Protein AF-A0A9D0Z422-F1 (afdb_monomer)

Nearest PDB structures (foldseek):
  7ns9-assembly1_A  TM=7.234E-01  e=4.723E-10  Sulfolobus acidocaldarius DSM 639
  5a61-assembly1_A  TM=4.811E-01  e=4.126E-13  Escherichia coli K-12
  6yp4-assembly1_A-2  TM=6.363E-01  e=2.062E-09  Hippeastrum hybrid cultivar
  2gfg-assembly3_C  TM=6.761E-01  e=5.458E-08  Halalkalibacterium halodurans
  3sy3-assembly2_D  TM=6.687E-01  e=3.933E-08  Bacillus anthracis str. 'Ames Ancestor'

Folds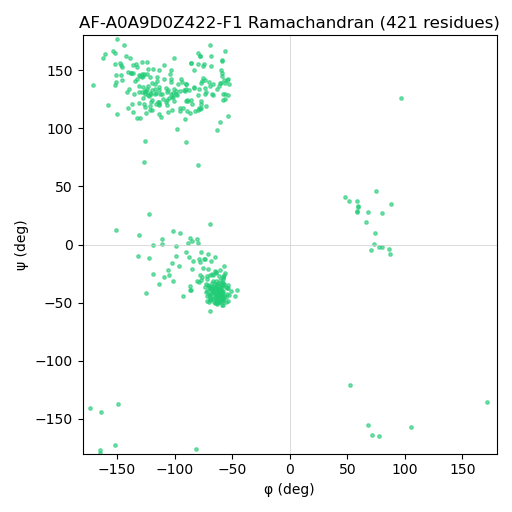eek 3Di:
DDFKDKWKWFADPVLLVVVCVVFAADKKWKKKWWKAFLLRVCVVQQKTWIWMDIPNWTKIKIWHQDPVRTIDIFIDTDDDRVRNLVVSVVVVDDPVSVVRCVLPMDGFWIWTWMWGWHWDDFDFFIKIWIWTWGWTGALNDTDTDTMIMIITPDGDVVRSVVVVVVSCVVSVTHTDPDDSVRVGNVVNQLCQCVVVVVQFQKEKEKDFQWLDQDLQPIATQKIWIWIWGQDPSHTDTPDIDIAGAADDPPDARDPVSCVQQVDHPVCCVPGHDYLLVVQVVVLVRQPDRYEYEYAQVVRVLSNNQNSCVPRNPSCSCPPHKYAHVLLLVQQVDADDRDLVVLCSSSVNPVPADDRNRGHRRSVSVVSSSSSSCSNPVCRVLRILEAEDDPVVPDPDDDDPSHDYFHGDRHHDPRRSPDDDPPD

Radius of gyration: 26.83 Å; Cα contacts (8 Å, |Δi|>4): 855; chains: 1; bounding box: 63×45×78 Å

InterPro domains:
  IPR012337 Ribonuclease H-like superfamily [SSF53098] (202-383)
  IPR013520 Ribonuclease H-like domain [PF00929] (204-368)
  IPR013520 Ribonuclease H-like domain [SM00479] (202-378)
  IPR023577 CYTH domain [PF01928] (3-184)
  IPR023577 CYTH domain [PS51707] (2-191)
  IPR023577 CYTH domain [SM01118] (2-191)
  IPR033469 CYTH-like domain superfamily [SSF55154] (1-190)
  IPR036397 Ribonuclease H superfamily [G3DSA:3.30.420.10] (195-381)

pLDDT: mean 90.91, std 9.47, range [37.09, 98.75]

Mean predicted aligned error: 10.1 Å

Organism: NCBI:txid2840806

Solvent-accessible surface area (backbone atoms only — not comparable to full-atom values): 22757 Å² total; per-residue (Å²): 133,55,73,69,50,72,51,40,24,46,41,52,78,68,48,46,56,53,46,47,71,76,48,66,50,58,78,42,58,38,39,36,43,29,45,28,30,56,62,36,58,36,57,75,71,49,35,45,40,34,45,35,37,47,88,90,43,40,33,24,36,43,36,33,71,40,97,89,74,44,38,45,57,45,76,41,79,34,93,48,72,70,58,17,52,59,54,38,50,75,73,66,45,67,69,64,57,60,63,50,49,71,66,39,71,39,76,54,26,29,35,42,34,37,33,30,43,26,79,44,80,47,94,75,18,36,37,35,43,36,40,36,47,41,31,31,26,13,56,95,43,74,45,84,35,42,35,41,35,42,34,54,78,48,63,51,68,66,45,48,56,50,51,52,48,54,51,25,70,75,64,71,46,45,79,42,90,68,50,72,65,58,52,11,45,48,44,22,50,53,37,57,58,47,72,46,58,74,75,22,68,32,39,38,36,36,32,61,38,48,51,63,86,47,37,89,77,42,49,63,42,31,50,12,35,37,34,34,36,75,54,98,55,31,72,39,81,80,46,77,46,76,44,38,26,43,69,61,92,91,63,70,73,45,69,72,48,26,71,56,40,68,59,46,76,63,52,33,73,76,62,30,40,55,54,52,56,53,39,51,53,49,53,62,72,58,44,82,55,30,37,41,33,21,78,49,29,72,59,46,52,44,36,50,43,42,49,18,62,75,47,49,62,47,67,75,62,60,93,50,50,39,36,31,49,38,41,57,45,35,44,73,38,52,70,68,80,50,70,70,42,51,33,53,69,38,68,32,70,92,79,42,54,82,64,58,37,32,54,38,43,29,56,33,47,52,53,48,51,53,26,46,42,64,71,46,85,52,67,67,64,36,52,31,40,43,56,29,44,68,94,76,43,76,80,76,83,79,57,86,83,44,47,77,42,78,39,66,59,56,50,64,84,46,71,76,75,56,74,84,78,85,124

Sequence (423 aa):
MAAEYEWKFRVTPEEMETLQAAFPGEEIAMETTYYDTPPGSLSRKKLTLRLRRENGKTVCTCKSRLPDGGRGEWETPCMDIRQGVALLMGLGCPRELGELAEEGLVPVCGARFRRLATTMDYQDARLEVALDKGVLTGGGKEVPLLEAEVELKCGSRESLDSFARELADKYGLVPEEKSKFQRALALAREGCFRQLFQKYDRLVIFDTETTGLDGARDEIIEFSAVVLEQRQGQCQVIETYDQLITLSPGVTIPEKIQQLTGITPQDIRERGVPKTRVCRDIAQMIGGNTLLLAYNAGFDLIFLYYMLLRDGDAAILQGKDKLDLLTVYRDRRSYPHKLCNAIESYGLQGQVVNSHRAIDDVLATVEVMKAMEREKNDLISYVNIFGYLAKYGCDGKKIRSVRYRPQGFEPGTPVYQKEEAYV

Structure (mmCIF, N/CA/C/O backbone):
data_AF-A0A9D0Z422-F1
#
_entry.id   AF-A0A9D0Z422-F1
#
loop_
_atom_site.group_PDB
_atom_site.id
_atom_site.type_symbol
_atom_site.label_atom_id
_atom_site.label_alt_id
_atom_site.label_comp_id
_atom_site.label_asym_id
_atom_site.label_entity_id
_atom_site.label_seq_id
_atom_site.pdbx_PDB_ins_code
_atom_site.Cartn_x
_atom_site.Cartn_y
_atom_site.Cartn_z
_atom_site.occupancy
_atom_site.B_iso_or_equiv
_atom_site.auth_seq_id
_atom_site.auth_comp_id
_atom_site.auth_asym_id
_atom_site.auth_atom_id
_atom_site.pdbx_PDB_model_num
ATOM 1 N N . MET A 1 1 ? -13.726 22.144 24.930 1.00 48.22 1 MET A N 1
ATOM 2 C CA . MET A 1 1 ? -12.598 21.197 24.833 1.00 48.22 1 MET A CA 1
ATOM 3 C C . MET A 1 1 ? -12.602 20.392 26.115 1.00 48.22 1 MET A C 1
ATOM 5 O O . MET A 1 1 ? -12.421 20.987 27.167 1.00 48.22 1 MET A O 1
ATOM 9 N N . ALA A 1 2 ? -12.924 19.105 26.042 1.00 55.34 2 ALA A N 1
ATOM 10 C CA . ALA A 1 2 ? -12.819 18.209 27.187 1.00 55.34 2 ALA A CA 1
ATOM 11 C C . ALA A 1 2 ? -11.543 17.386 26.996 1.00 55.34 2 ALA A C 1
ATOM 13 O O . ALA A 1 2 ? -11.336 16.834 25.917 1.00 55.34 2 ALA A O 1
ATOM 14 N N . ALA A 1 3 ? -10.663 17.374 27.994 1.00 59.97 3 ALA A N 1
ATOM 15 C CA . ALA A 1 3 ? -9.593 16.390 28.048 1.00 59.97 3 ALA A CA 1
ATOM 16 C C . ALA A 1 3 ? -10.214 15.083 28.554 1.00 59.97 3 ALA A C 1
ATOM 18 O O . ALA A 1 3 ? -10.751 15.052 29.659 1.00 59.97 3 ALA A O 1
ATOM 19 N N . GLU A 1 4 ? -10.187 14.040 27.728 1.00 71.88 4 GLU A N 1
ATOM 20 C CA . GLU A 1 4 ? -10.704 12.711 28.068 1.00 71.88 4 GLU A CA 1
ATOM 21 C C . GLU A 1 4 ? -9.608 11.917 28.801 1.00 71.88 4 GLU A C 1
ATOM 23 O O . GLU A 1 4 ? -8.494 11.763 28.287 1.00 71.88 4 GLU A O 1
ATOM 28 N N . TYR A 1 5 ? -9.914 11.422 30.002 1.00 84.94 5 TYR A N 1
ATOM 29 C CA . TYR A 1 5 ? -9.037 10.541 30.775 1.00 84.94 5 TYR A CA 1
ATOM 30 C C . TYR A 1 5 ? -9.744 9.209 31.007 1.00 84.94 5 TYR A C 1
ATOM 32 O O . TYR A 1 5 ? -10.844 9.175 31.558 1.00 84.94 5 TYR A O 1
ATOM 40 N N . GLU A 1 6 ? -9.101 8.118 30.594 1.00 90.62 6 GLU A N 1
ATOM 41 C CA . GLU A 1 6 ? -9.695 6.783 30.612 1.00 90.62 6 GLU A CA 1
ATOM 42 C C . GLU A 1 6 ? -8.658 5.682 30.887 1.00 90.62 6 GLU A C 1
ATOM 44 O O . GLU A 1 6 ? -7.516 5.754 30.422 1.00 90.62 6 GLU A O 1
ATOM 49 N N . TRP A 1 7 ? -9.087 4.633 31.592 1.00 94.19 7 TRP A N 1
ATOM 50 C CA . TRP A 1 7 ? -8.403 3.340 31.690 1.00 94.19 7 TRP A CA 1
ATOM 51 C C . TRP A 1 7 ? -9.119 2.304 30.833 1.00 94.19 7 TRP A C 1
ATOM 53 O O . TRP A 1 7 ? -10.341 2.339 30.716 1.00 94.19 7 TRP A O 1
ATOM 63 N N . LYS A 1 8 ? -8.366 1.367 30.252 1.00 95.94 8 LYS A N 1
ATOM 64 C CA . LYS A 1 8 ? -8.915 0.251 29.471 1.00 95.94 8 LYS A CA 1
ATOM 65 C C . LYS A 1 8 ? -8.316 -1.054 29.929 1.00 95.94 8 LYS A C 1
ATOM 67 O O . LYS A 1 8 ? -7.121 -1.115 30.221 1.00 95.94 8 LYS A O 1
ATOM 72 N N . PHE A 1 9 ? -9.125 -2.098 29.898 1.00 97.12 9 PHE A N 1
ATOM 73 C CA . PHE A 1 9 ? -8.725 -3.434 30.289 1.00 97.12 9 PHE A CA 1
ATOM 74 C C . PHE A 1 9 ? -9.209 -4.465 29.279 1.00 97.12 9 PHE A C 1
ATOM 76 O O . PHE A 1 9 ? -10.342 -4.387 28.804 1.00 97.12 9 PHE A O 1
ATOM 83 N N . ARG A 1 10 ? -8.375 -5.466 28.986 1.00 94.75 10 ARG A N 1
ATOM 84 C CA . ARG A 1 10 ? -8.860 -6.691 28.341 1.00 94.75 10 ARG A CA 1
ATOM 85 C C . ARG A 1 10 ? -9.626 -7.510 29.357 1.00 94.75 10 ARG A C 1
ATOM 87 O O . ARG A 1 10 ? -9.204 -7.609 30.505 1.00 94.75 10 ARG A O 1
ATOM 94 N N . VAL A 1 11 ? -10.707 -8.111 28.885 1.00 95.19 11 VAL A N 1
ATOM 95 C CA . VAL A 1 11 ? -11.624 -8.873 29.723 1.00 95.19 11 VAL A CA 1
ATOM 96 C C . VAL A 1 11 ? -11.826 -10.252 29.106 1.00 95.19 11 VAL A C 1
ATOM 98 O O . VAL A 1 11 ? -12.007 -10.381 27.891 1.00 95.19 11 VAL A O 1
ATOM 101 N N . THR A 1 12 ? -11.784 -11.300 29.918 1.00 94.56 12 THR A N 1
ATOM 102 C CA . THR A 1 12 ? -12.168 -12.651 29.491 1.00 94.56 12 THR A CA 1
ATOM 103 C C . THR A 1 12 ? -13.697 -12.799 29.450 1.00 94.56 12 THR A C 1
ATOM 105 O O . THR A 1 12 ? -14.420 -11.997 30.038 1.00 94.56 12 THR A O 1
ATOM 108 N N . PRO A 1 13 ? -14.258 -13.806 28.754 1.00 94.19 13 PRO A N 1
ATOM 109 C CA . PRO A 1 13 ? -15.706 -14.022 28.769 1.00 94.19 13 PRO A CA 1
ATOM 110 C C . PRO A 1 13 ? -16.304 -14.172 30.181 1.00 94.19 13 PRO A C 1
ATOM 112 O O . PRO A 1 13 ? -17.382 -13.644 30.429 1.00 94.19 13 PRO A O 1
ATOM 115 N N . GLU A 1 14 ? -15.592 -14.834 31.098 1.00 93.25 14 GLU A N 1
ATOM 116 C CA . GLU A 1 14 ? -16.021 -15.058 32.488 1.00 93.25 14 GLU A CA 1
ATOM 117 C C . GLU A 1 14 ? -15.977 -13.767 33.326 1.00 93.25 14 GLU A C 1
ATOM 119 O O . GLU A 1 14 ? -16.933 -13.428 34.030 1.00 93.25 14 GLU A O 1
ATOM 124 N N . GLU A 1 15 ? -14.901 -12.986 33.193 1.00 95.06 15 GLU A N 1
ATOM 125 C CA . GLU A 1 15 ? -14.796 -11.662 33.820 1.00 95.06 15 GLU A CA 1
ATOM 126 C C . GLU A 1 15 ? -15.894 -10.721 33.315 1.00 95.06 15 GLU A C 1
ATOM 128 O O . GLU A 1 15 ? -16.471 -9.972 34.100 1.00 95.06 15 GLU A O 1
ATOM 133 N N . MET A 1 16 ? -16.225 -10.777 32.019 1.00 95.50 16 MET A N 1
ATOM 134 C CA . MET A 1 16 ? -17.262 -9.938 31.417 1.00 95.50 16 MET A CA 1
ATOM 135 C C . MET A 1 16 ? -18.634 -10.221 32.032 1.00 95.50 16 MET A C 1
ATOM 137 O O . MET A 1 16 ? -19.342 -9.280 32.374 1.00 95.50 16 MET A O 1
ATOM 141 N N . GLU A 1 17 ? -19.005 -11.489 32.220 1.00 94.06 17 GLU A N 1
ATOM 142 C CA . GLU A 1 17 ? -20.271 -11.846 32.878 1.00 94.06 17 GLU A CA 1
ATOM 143 C C . GLU A 1 17 ? -20.325 -11.319 34.318 1.00 94.06 17 GLU A C 1
ATOM 145 O O . GLU A 1 17 ? -21.325 -10.730 34.738 1.00 94.06 17 GLU A O 1
ATOM 150 N N . THR A 1 18 ? -19.218 -11.450 35.051 1.00 95.19 18 THR A N 1
ATOM 151 C CA . THR A 1 18 ? -19.102 -10.949 36.427 1.00 95.19 18 THR A CA 1
ATOM 152 C C . THR A 1 18 ? -19.211 -9.422 36.484 1.00 95.19 18 THR A C 1
ATOM 154 O O . THR A 1 18 ? -19.937 -8.874 37.317 1.00 95.19 18 THR A O 1
ATOM 157 N N . LEU A 1 19 ? -18.527 -8.718 35.579 1.00 96.00 19 LEU A N 1
ATOM 158 C CA . LEU A 1 19 ? -18.568 -7.260 35.483 1.00 96.00 19 LEU A CA 1
ATOM 159 C C . LEU A 1 19 ? -19.958 -6.756 35.085 1.00 96.00 19 LEU A C 1
ATOM 161 O O . LEU A 1 19 ? -20.429 -5.783 35.666 1.00 96.00 19 LEU A O 1
ATOM 165 N N . GLN A 1 20 ? -20.643 -7.429 34.158 1.00 95.38 20 GLN A N 1
ATOM 166 C CA . GLN A 1 20 ? -22.007 -7.070 33.753 1.00 95.38 20 GLN A CA 1
ATOM 167 C C . GLN A 1 20 ? -23.006 -7.186 34.910 1.00 95.38 20 GLN A C 1
ATOM 169 O O . GLN A 1 20 ? -23.909 -6.360 35.021 1.00 95.38 20 GLN A O 1
ATOM 174 N N . ALA A 1 21 ? -22.832 -8.173 35.794 1.00 94.19 21 ALA A N 1
ATOM 175 C CA . ALA A 1 21 ? -23.645 -8.294 37.001 1.00 94.19 21 ALA A CA 1
ATOM 176 C C . ALA A 1 21 ? -23.339 -7.191 38.032 1.00 94.19 21 ALA A C 1
ATOM 178 O O . ALA A 1 21 ? -24.246 -6.717 38.715 1.00 94.19 21 ALA A O 1
ATOM 179 N N . ALA A 1 22 ? -22.072 -6.779 38.149 1.00 94.88 22 ALA A N 1
ATOM 180 C CA . ALA A 1 22 ? -21.639 -5.747 39.091 1.00 94.88 22 ALA A CA 1
ATOM 181 C C . ALA A 1 22 ? -21.971 -4.315 38.634 1.00 94.88 22 ALA A C 1
ATOM 183 O O . ALA A 1 22 ? -22.204 -3.447 39.474 1.00 94.88 22 ALA A O 1
ATOM 184 N N . PHE A 1 23 ? -21.996 -4.076 37.322 1.00 95.12 23 PHE A N 1
ATOM 185 C CA . PHE A 1 23 ? -22.223 -2.769 36.705 1.00 95.12 23 PHE A CA 1
ATOM 186 C C . PHE A 1 23 ? -23.363 -2.851 35.677 1.00 95.12 23 PHE A C 1
ATOM 188 O O . PHE A 1 23 ? -23.116 -2.801 34.467 1.00 95.12 23 PHE A O 1
ATOM 195 N N . PRO A 1 24 ? -24.617 -3.018 36.139 1.00 92.44 24 PRO A N 1
ATOM 196 C CA . PRO A 1 24 ? -25.772 -3.016 35.256 1.00 92.44 24 PRO A CA 1
ATOM 197 C C . PRO A 1 24 ? -26.002 -1.607 34.705 1.00 92.44 24 PRO A C 1
ATOM 199 O O . PRO A 1 24 ? -25.982 -0.626 35.447 1.00 92.44 24 PRO A O 1
ATOM 202 N N . GLY A 1 25 ? -26.284 -1.515 33.410 1.00 89.06 25 GLY A N 1
ATOM 203 C CA . GLY A 1 25 ? -26.397 -0.236 32.722 1.00 89.06 25 GLY A CA 1
ATOM 204 C C . GLY A 1 25 ? -27.335 -0.274 31.526 1.00 89.06 25 GLY A C 1
ATOM 205 O O . GLY A 1 25 ? -28.019 -1.267 31.272 1.00 89.06 25 GLY A O 1
ATOM 206 N N . GLU A 1 26 ? -27.358 0.823 30.777 1.00 88.56 26 GLU A N 1
ATOM 207 C CA . GLU A 1 26 ? -28.059 0.873 29.496 1.00 88.56 26 GLU A CA 1
ATOM 208 C C . GLU A 1 26 ? -27.213 0.190 28.415 1.00 88.56 26 GLU A C 1
ATOM 210 O O . GLU A 1 26 ? -26.004 0.422 28.315 1.00 88.56 26 GLU A O 1
ATOM 215 N N . GLU A 1 27 ? -27.847 -0.669 27.614 1.00 92.62 27 GLU A N 1
ATOM 216 C CA . GLU A 1 27 ? -27.205 -1.346 26.489 1.00 92.62 27 GLU A CA 1
ATOM 217 C C . GLU A 1 27 ? -27.344 -0.506 25.214 1.00 92.62 27 GLU A C 1
ATOM 219 O O . GLU A 1 27 ? -28.449 -0.192 24.771 1.00 92.62 27 GLU A O 1
ATOM 224 N N . ILE A 1 28 ? -26.213 -0.177 24.593 1.00 92.94 28 ILE A N 1
ATOM 225 C CA . ILE A 1 28 ? -26.136 0.651 23.390 1.00 92.94 28 ILE A CA 1
ATOM 226 C C . ILE A 1 28 ? -25.464 -0.157 22.284 1.00 92.94 28 ILE A C 1
ATOM 228 O O . ILE A 1 28 ? -24.326 -0.613 22.421 1.00 92.94 28 ILE A O 1
ATOM 232 N N . ALA A 1 29 ? -26.152 -0.317 21.154 1.00 94.31 29 ALA A N 1
ATOM 233 C CA . ALA A 1 29 ? -25.552 -0.900 19.961 1.00 94.31 29 ALA A CA 1
ATOM 234 C C . ALA A 1 29 ? -24.659 0.138 19.269 1.00 94.31 29 ALA A C 1
ATOM 236 O O . ALA A 1 29 ? -25.128 1.216 18.896 1.00 94.31 29 ALA A O 1
ATOM 237 N N . MET A 1 30 ? -23.387 -0.209 19.079 1.00 95.00 30 MET A N 1
ATOM 238 C CA . MET A 1 30 ? -22.376 0.658 18.487 1.00 95.00 30 MET A CA 1
ATOM 239 C C . MET A 1 30 ? -21.779 0.035 17.227 1.00 95.00 30 MET A C 1
ATOM 241 O O . MET A 1 30 ? -21.301 -1.103 17.221 1.00 95.00 30 MET A O 1
ATOM 245 N N . GLU A 1 31 ? -21.749 0.820 16.157 1.00 96.12 31 GLU A N 1
ATOM 246 C CA . GLU A 1 31 ? -21.024 0.501 14.928 1.00 96.12 31 GLU A CA 1
ATOM 247 C C . GLU A 1 31 ? -20.118 1.677 14.574 1.00 96.12 31 GLU A C 1
ATOM 249 O O . GLU A 1 31 ? -20.558 2.820 14.502 1.00 96.12 31 GLU A O 1
ATOM 254 N N . THR A 1 32 ? -18.829 1.420 14.385 1.00 96.00 32 THR A N 1
ATOM 255 C CA . THR A 1 32 ? -17.829 2.452 14.111 1.00 96.00 32 THR A CA 1
ATOM 256 C C . THR A 1 32 ? -17.064 2.122 12.842 1.00 96.00 32 THR A C 1
ATOM 258 O O . THR A 1 32 ? -16.533 1.023 12.704 1.00 96.00 32 THR A O 1
ATOM 261 N N . THR A 1 33 ? -16.946 3.104 11.952 1.00 96.00 33 THR A N 1
ATOM 262 C CA . THR A 1 33 ? -16.045 3.083 10.796 1.00 96.00 33 THR A CA 1
ATOM 263 C C . THR A 1 33 ? -14.977 4.153 10.980 1.00 96.00 33 THR A C 1
ATOM 265 O O . THR A 1 33 ? -15.300 5.331 11.141 1.00 96.00 33 THR A O 1
ATOM 268 N N . TYR A 1 34 ? -13.710 3.752 10.956 1.00 96.50 34 TYR A N 1
ATOM 269 C CA . TYR A 1 34 ? -12.573 4.665 10.984 1.00 96.50 34 TYR A CA 1
ATOM 270 C C . TYR A 1 34 ? -12.171 5.042 9.564 1.00 96.50 34 TYR A C 1
ATOM 272 O O . TYR A 1 34 ? -12.123 4.184 8.679 1.00 96.50 34 TYR A O 1
ATOM 280 N N . TYR A 1 35 ? -11.858 6.319 9.374 1.00 94.06 35 TYR A N 1
ATOM 281 C CA . TYR A 1 35 ? -11.436 6.879 8.100 1.00 94.06 35 TYR A CA 1
ATOM 282 C C . TYR A 1 35 ? -9.999 7.369 8.197 1.00 94.06 35 TYR A C 1
ATOM 284 O O . TYR A 1 35 ? -9.572 7.897 9.224 1.00 94.06 35 TYR A O 1
ATOM 292 N N . ASP A 1 36 ? -9.273 7.207 7.103 1.00 90.44 36 ASP A N 1
ATOM 293 C CA . ASP A 1 36 ? -7.964 7.809 6.892 1.00 90.44 36 ASP A CA 1
ATOM 294 C C . ASP A 1 36 ? -7.838 8.184 5.415 1.00 90.44 36 ASP A C 1
ATOM 296 O O . ASP A 1 36 ? -8.689 7.829 4.596 1.00 90.44 36 ASP A O 1
ATOM 300 N N . THR A 1 37 ? -6.781 8.895 5.060 1.00 83.25 37 THR A N 1
ATOM 301 C CA . THR A 1 37 ? -6.415 9.043 3.655 1.00 83.25 37 THR A CA 1
ATOM 302 C C . THR A 1 37 ? -5.802 7.723 3.158 1.00 83.25 37 THR A C 1
ATOM 304 O O . THR A 1 37 ? -5.251 6.965 3.965 1.00 83.25 37 THR A O 1
ATOM 307 N N . PRO A 1 38 ? -5.841 7.403 1.850 1.00 73.25 38 PRO A N 1
ATOM 308 C CA . PRO A 1 38 ? -5.170 6.221 1.298 1.00 73.25 38 PRO A CA 1
ATOM 309 C C . PRO A 1 38 ? -3.716 5.991 1.771 1.00 73.25 38 PRO A C 1
ATOM 311 O O . PRO A 1 38 ? -3.353 4.840 2.057 1.00 73.25 38 PRO A O 1
ATOM 314 N N . PRO A 1 39 ? -2.867 7.029 1.933 1.00 66.44 39 PRO A N 1
ATOM 315 C CA . PRO A 1 39 ? -1.531 6.826 2.475 1.00 66.44 39 PRO A CA 1
ATOM 316 C C . PRO A 1 39 ? -1.510 6.656 3.994 1.00 66.44 39 PRO A C 1
ATOM 318 O O . PRO A 1 39 ? -0.485 6.221 4.513 1.00 66.44 39 PRO A O 1
ATOM 321 N N . GLY A 1 40 ? -2.573 6.993 4.726 1.00 79.00 40 GLY A N 1
ATOM 322 C CA . GLY A 1 40 ? -2.627 6.961 6.189 1.00 79.00 40 GLY A CA 1
ATOM 323 C C . GLY A 1 40 ? -2.155 8.258 6.859 1.00 79.00 40 GLY A C 1
ATOM 324 O O . GLY A 1 40 ? -1.473 8.205 7.891 1.00 79.00 40 GLY A O 1
ATOM 325 N N . SER A 1 41 ? -2.415 9.416 6.241 1.00 83.94 41 SER A N 1
ATOM 326 C CA . SER A 1 41 ? -1.913 10.720 6.700 1.00 83.94 41 SER A CA 1
ATOM 327 C C . SER A 1 41 ? -2.477 11.124 8.062 1.00 83.94 41 SER A C 1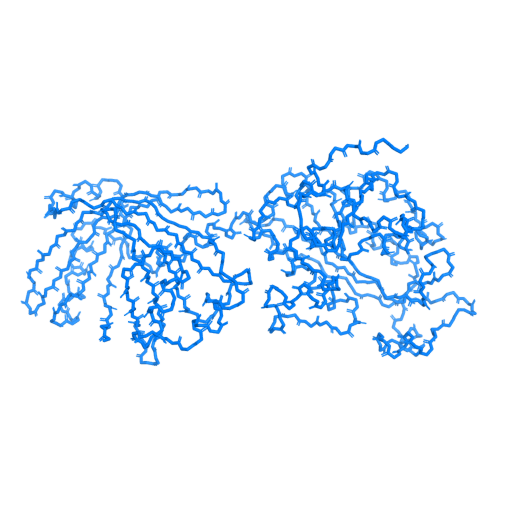
ATOM 329 O O . SER A 1 41 ? -1.713 11.638 8.886 1.00 83.94 41 SER A O 1
ATOM 331 N N . LEU A 1 42 ? -3.753 10.834 8.351 1.00 89.88 42 LEU A N 1
ATOM 332 C CA . LEU A 1 42 ? -4.353 11.132 9.655 1.00 89.88 42 LEU A CA 1
ATOM 333 C C . LEU A 1 42 ? -3.637 10.340 10.752 1.00 89.88 42 LEU A C 1
ATOM 335 O O . LEU A 1 42 ? -3.140 10.928 11.716 1.00 89.88 42 LEU A O 1
ATOM 339 N N . SER A 1 43 ? -3.469 9.027 10.561 1.00 87.31 43 SER A N 1
ATOM 340 C CA . SER A 1 43 ? -2.760 8.165 11.515 1.00 87.31 43 SER A CA 1
ATOM 341 C C . SER A 1 43 ? -1.331 8.639 11.795 1.00 87.31 43 SER A C 1
ATOM 343 O O . SER A 1 43 ? -0.911 8.667 12.954 1.00 87.31 43 SER A O 1
ATOM 345 N N . ARG A 1 44 ? -0.572 9.038 10.761 1.00 82.75 44 ARG A N 1
ATOM 346 C CA . ARG A 1 44 ? 0.799 9.570 10.923 1.00 82.75 44 ARG A CA 1
ATOM 347 C C . ARG A 1 44 ? 0.829 10.854 11.747 1.00 82.75 44 ARG A C 1
ATOM 349 O O . ARG A 1 44 ? 1.729 11.038 12.565 1.00 82.75 44 ARG A O 1
ATOM 356 N N . LYS A 1 45 ? -0.171 11.716 11.562 1.00 86.88 45 LYS A N 1
ATOM 357 C CA . LYS A 1 45 ? -0.363 12.948 12.338 1.00 86.88 45 LYS A CA 1
ATOM 358 C C . LYS A 1 45 ? -1.020 12.705 13.700 1.00 86.88 45 LYS A C 1
ATOM 360 O O . LYS A 1 45 ? -1.268 13.659 14.428 1.00 86.88 45 LYS A O 1
ATOM 365 N N . LYS A 1 46 ? -1.252 11.442 14.081 1.00 88.38 46 LYS A N 1
ATOM 366 C CA . LYS A 1 46 ? -1.933 11.039 15.324 1.00 88.38 46 LYS A CA 1
ATOM 367 C C . LYS A 1 46 ? -3.356 11.608 15.436 1.00 88.38 46 LYS A C 1
ATOM 369 O O . LYS A 1 46 ? -3.863 11.776 16.544 1.00 88.38 46 LYS A O 1
ATOM 374 N N . LEU A 1 47 ? -3.992 11.856 14.292 1.00 91.50 47 LEU A N 1
ATOM 375 C CA . LEU A 1 47 ? -5.412 12.157 14.172 1.00 91.50 47 LEU A CA 1
ATOM 376 C C . LEU A 1 47 ? -6.177 10.844 13.991 1.00 91.50 47 LEU A C 1
ATOM 378 O O . LEU A 1 47 ? -5.790 9.977 13.213 1.00 91.50 47 LEU A O 1
ATOM 382 N N . THR A 1 48 ? -7.267 10.681 14.728 1.00 94.44 48 THR A N 1
ATOM 383 C CA . THR A 1 48 ? -8.215 9.577 14.552 1.00 94.44 48 THR A CA 1
ATOM 384 C C . THR A 1 48 ? -9.546 10.166 14.130 1.00 94.44 48 THR A C 1
ATOM 386 O O . THR A 1 48 ? -10.107 10.960 14.879 1.00 94.44 48 THR A O 1
ATOM 389 N N . LEU A 1 49 ? -10.059 9.767 12.969 1.00 96.44 49 LEU A N 1
ATOM 390 C CA . LEU A 1 49 ? -11.359 10.194 12.462 1.00 96.44 49 LEU A CA 1
ATOM 391 C C . LEU A 1 49 ? -12.283 8.980 12.352 1.00 96.44 49 LEU A C 1
ATOM 393 O O . LEU A 1 49 ? -11.897 7.948 11.798 1.00 96.44 49 LEU A O 1
ATOM 397 N N . ARG A 1 50 ? -13.500 9.082 12.888 1.00 96.88 50 ARG A N 1
ATOM 398 C CA . ARG A 1 50 ? -14.498 8.009 12.802 1.00 96.88 50 ARG A CA 1
ATOM 399 C C . ARG A 1 50 ? -15.900 8.542 12.554 1.00 96.88 50 ARG A C 1
ATOM 401 O O . ARG A 1 50 ? -16.262 9.595 13.071 1.00 96.88 50 ARG A O 1
ATOM 408 N N . LEU A 1 51 ? -16.699 7.746 11.851 1.00 96.81 51 LEU A N 1
ATOM 409 C CA . LEU A 1 51 ? -18.153 7.784 11.961 1.00 96.81 51 LEU A CA 1
ATOM 410 C C . LEU A 1 51 ? -18.602 6.673 12.895 1.00 96.81 51 LEU A C 1
ATOM 412 O O . LEU A 1 51 ? -18.240 5.511 12.709 1.00 96.81 51 LEU A O 1
ATOM 416 N N . ARG A 1 52 ? -19.415 7.035 13.876 1.00 96.12 52 ARG A N 1
ATOM 417 C CA . ARG A 1 52 ? -19.997 6.131 14.857 1.00 96.12 52 ARG A CA 1
ATOM 418 C C . ARG A 1 52 ? -21.515 6.193 14.748 1.00 96.12 52 ARG A C 1
ATOM 420 O O . ARG A 1 52 ? -22.081 7.278 14.668 1.00 96.12 52 ARG A O 1
ATOM 427 N N . ARG A 1 53 ? -22.167 5.038 14.718 1.00 94.31 53 ARG A N 1
ATOM 428 C CA . ARG A 1 53 ? -23.619 4.895 14.779 1.00 94.31 53 ARG A CA 1
ATOM 429 C C . ARG A 1 53 ? -24.010 4.363 16.143 1.00 94.31 53 ARG A C 1
ATOM 431 O O . ARG A 1 53 ? -23.532 3.303 16.541 1.00 94.31 53 ARG A O 1
ATOM 438 N N . GLU A 1 54 ? -24.889 5.094 16.813 1.00 89.06 54 GLU A N 1
ATOM 439 C CA . GLU A 1 54 ? -25.419 4.763 18.136 1.00 89.06 54 GLU A CA 1
ATOM 440 C C . GLU A 1 54 ? -26.921 5.026 18.122 1.00 89.06 54 GLU A C 1
ATOM 442 O O . GLU A 1 54 ? -27.353 6.139 17.815 1.00 89.06 54 GLU A O 1
ATOM 447 N N . ASN A 1 55 ? -27.733 4.002 18.398 1.00 80.88 55 ASN A N 1
ATOM 448 C CA . ASN A 1 55 ? -29.197 4.121 18.469 1.00 80.88 55 ASN A CA 1
ATOM 449 C C . ASN A 1 55 ? -29.825 4.871 17.267 1.00 80.88 55 ASN A C 1
ATOM 451 O O . ASN A 1 55 ? -30.719 5.702 17.420 1.00 80.88 55 ASN A O 1
ATOM 455 N N . GLY A 1 56 ? -29.322 4.608 16.054 1.00 78.31 56 GLY A N 1
ATOM 456 C CA . GLY A 1 56 ? -29.802 5.220 14.806 1.00 78.31 56 GLY A CA 1
ATOM 457 C C . GLY A 1 56 ? -29.281 6.633 14.511 1.00 78.31 56 GLY A C 1
ATOM 458 O O . GLY A 1 56 ? -29.589 7.176 13.452 1.00 78.31 56 GLY A O 1
ATOM 459 N N . LYS A 1 57 ? -28.471 7.228 15.395 1.00 89.12 57 LYS A N 1
ATOM 460 C CA . LYS A 1 57 ? -27.793 8.511 15.161 1.00 89.12 57 LYS A CA 1
ATOM 461 C C . LYS A 1 57 ? -26.371 8.275 14.674 1.00 89.12 57 LYS A C 1
ATOM 463 O O . LYS A 1 57 ? -25.669 7.423 15.209 1.00 89.12 57 LYS A O 1
ATOM 468 N N . THR A 1 58 ? -25.940 9.059 13.691 1.00 95.19 58 THR A N 1
ATOM 469 C CA . THR A 1 58 ? -24.560 9.054 13.197 1.00 95.19 58 THR A CA 1
ATOM 470 C C . THR A 1 58 ? -23.812 10.253 13.776 1.00 95.19 58 THR A C 1
ATOM 472 O O . THR A 1 58 ? -24.264 11.395 13.675 1.00 95.19 58 THR A O 1
ATOM 475 N N . VAL A 1 59 ? -22.663 9.992 14.389 1.00 95.94 59 VAL A N 1
ATOM 476 C CA . VAL A 1 59 ? -21.789 10.978 15.027 1.00 95.94 59 VAL A CA 1
ATOM 477 C C . VAL A 1 59 ? -20.412 10.891 14.381 1.00 95.94 59 VAL A C 1
ATOM 479 O O . VAL A 1 59 ? -19.838 9.807 14.276 1.00 95.94 59 VAL A O 1
ATOM 482 N N . CYS A 1 60 ? -19.883 12.027 13.935 1.00 97.06 60 CYS A N 1
ATOM 483 C CA . CYS A 1 60 ? -18.494 12.137 13.512 1.00 97.06 60 CYS A CA 1
ATOM 484 C C . CYS A 1 60 ? -17.647 12.554 14.707 1.00 97.06 60 CYS A C 1
ATOM 486 O O . CYS A 1 60 ? -17.988 13.517 15.395 1.00 97.06 60 CYS A O 1
ATOM 488 N N . THR A 1 61 ? -16.540 11.852 14.921 1.00 95.81 61 THR A N 1
ATOM 489 C CA . THR A 1 61 ? -15.588 12.140 15.993 1.00 95.81 61 THR A CA 1
ATOM 490 C C . THR A 1 61 ? -14.202 12.319 15.395 1.00 95.81 61 THR A C 1
ATOM 492 O O . THR A 1 61 ? -13.732 11.442 14.661 1.00 95.81 61 THR A O 1
ATOM 495 N N . CYS A 1 62 ? -13.506 13.387 15.781 1.00 95.00 62 CYS A N 1
ATOM 496 C CA . CYS A 1 62 ? -12.062 13.487 15.614 1.00 95.00 62 CYS A CA 1
ATOM 497 C C . CYS A 1 62 ? -11.382 13.495 16.983 1.00 95.00 62 CYS A C 1
ATOM 499 O O . CYS A 1 62 ? -11.787 14.238 17.877 1.00 95.00 62 CYS A O 1
ATOM 501 N N . LYS A 1 63 ? -10.336 12.678 17.138 1.00 91.69 63 LYS A N 1
ATOM 502 C CA . LYS A 1 63 ? -9.442 12.707 18.299 1.00 91.69 63 LYS A CA 1
ATOM 503 C C . LYS A 1 63 ? -8.022 13.067 17.862 1.00 91.69 63 LYS A C 1
ATOM 505 O O . LYS A 1 63 ? -7.531 12.519 16.876 1.00 91.69 63 LYS A O 1
ATOM 510 N N . SER A 1 64 ? -7.347 13.925 18.623 1.00 88.44 64 SER A N 1
ATOM 511 C CA . SER A 1 64 ? -5.958 14.348 18.387 1.00 88.44 64 SER A CA 1
ATOM 512 C C . SER A 1 64 ? -5.138 14.309 19.678 1.00 88.44 64 SER A C 1
ATOM 514 O O . SER A 1 64 ? -5.698 14.429 20.768 1.00 88.44 64 SER A O 1
ATOM 516 N N . ARG A 1 65 ? -3.810 14.175 19.578 1.00 80.19 65 ARG A N 1
ATOM 517 C CA . ARG A 1 65 ? -2.915 14.462 20.712 1.00 80.19 65 ARG A CA 1
ATOM 518 C C . ARG A 1 65 ? -2.703 15.968 20.836 1.00 80.19 65 ARG A C 1
ATOM 520 O O . ARG A 1 65 ? -2.312 16.617 19.870 1.00 80.19 65 ARG A O 1
ATOM 527 N N . LEU A 1 66 ? -2.907 16.490 22.037 1.00 69.56 66 LEU A N 1
ATOM 528 C CA . LEU A 1 66 ? -2.635 17.876 22.388 1.00 69.56 66 LEU A CA 1
ATOM 529 C C . LEU A 1 66 ? -1.161 18.056 22.810 1.00 69.56 66 LEU A C 1
ATOM 531 O O . LEU A 1 66 ? -0.515 17.087 23.226 1.00 69.56 66 LEU A O 1
ATOM 535 N N . PRO A 1 67 ? -0.603 19.279 22.696 1.00 66.38 67 PRO A N 1
ATOM 536 C CA . PRO A 1 67 ? 0.796 19.563 23.037 1.00 66.38 67 PRO A CA 1
ATOM 537 C C . PRO A 1 67 ? 1.168 19.302 24.503 1.00 66.38 67 PRO A C 1
ATOM 539 O O . PRO A 1 67 ? 2.320 18.999 24.796 1.00 66.38 67 PRO A O 1
ATOM 542 N N . A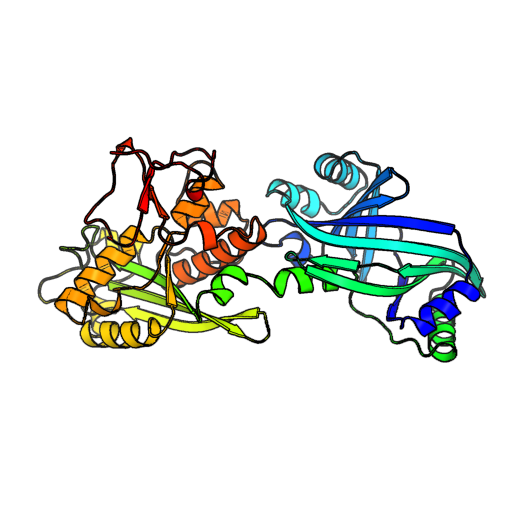SP A 1 68 ? 0.201 19.395 25.414 1.00 62.16 68 ASP A N 1
ATOM 543 C CA . ASP A 1 68 ? 0.345 19.112 26.848 1.00 62.16 68 ASP A CA 1
ATOM 544 C C . ASP A 1 68 ? 0.310 17.606 27.180 1.00 62.16 68 ASP A C 1
ATOM 546 O O . ASP A 1 68 ? 0.393 17.214 28.342 1.00 62.16 68 ASP A O 1
ATOM 550 N N . GLY A 1 69 ? 0.193 16.749 26.160 1.00 58.88 69 GLY A N 1
ATOM 551 C CA . GLY A 1 69 ? 0.056 15.303 26.308 1.00 58.88 69 GLY A CA 1
ATOM 552 C C . GLY A 1 69 ? -1.387 14.828 26.501 1.00 58.88 69 GLY A C 1
ATOM 553 O O . GLY A 1 69 ? -1.611 13.616 26.504 1.00 58.88 69 GLY A O 1
ATOM 554 N N . GLY A 1 70 ? -2.356 15.743 26.604 1.00 63.69 70 GLY A N 1
ATOM 555 C CA . GLY A 1 70 ? -3.781 15.433 26.637 1.00 63.69 70 GLY A CA 1
ATOM 556 C C . GLY A 1 70 ? -4.306 14.923 25.293 1.00 63.69 70 GLY A C 1
ATOM 557 O O . GLY A 1 70 ? -3.622 14.950 24.263 1.00 63.69 70 GLY A O 1
ATOM 558 N N . ARG A 1 71 ? -5.552 14.450 25.281 1.00 71.25 71 ARG A N 1
ATOM 559 C CA . ARG A 1 71 ? -6.259 14.067 24.056 1.00 71.25 71 ARG A CA 1
ATOM 560 C C . ARG A 1 71 ? -7.419 15.025 23.835 1.00 71.25 71 ARG A C 1
ATOM 562 O O . ARG A 1 71 ? -8.295 15.138 24.683 1.00 71.25 71 ARG A O 1
ATOM 569 N N . GLY A 1 72 ? -7.400 15.723 22.705 1.00 84.06 72 GLY A N 1
ATOM 570 C CA . GLY A 1 72 ? -8.516 16.547 22.267 1.00 84.06 72 GLY A CA 1
ATOM 571 C C . GLY A 1 72 ? -9.532 15.669 21.555 1.00 84.06 72 GLY A C 1
ATOM 572 O O . GLY A 1 72 ? -9.143 14.849 20.719 1.00 84.06 72 GLY A O 1
ATOM 573 N N . GLU A 1 73 ? -10.808 15.847 21.875 1.00 90.06 73 GLU A N 1
ATOM 574 C CA . GLU A 1 73 ? -11.926 15.180 21.217 1.00 90.06 73 GLU A CA 1
ATOM 575 C C . GLU A 1 73 ? -12.972 16.208 20.781 1.00 90.06 73 GLU A C 1
ATOM 577 O O . GLU A 1 73 ? -13.373 17.089 21.547 1.00 90.06 73 GLU A O 1
ATOM 582 N N . TRP A 1 74 ? -13.393 16.090 19.523 1.00 92.81 74 TRP A N 1
ATOM 583 C CA . TRP A 1 74 ? -14.459 16.878 18.919 1.00 92.81 74 TRP A CA 1
ATOM 584 C C . TRP A 1 74 ? -15.484 15.919 18.335 1.00 92.81 74 TRP A C 1
ATOM 586 O O . TRP A 1 74 ? -15.120 15.017 17.576 1.00 92.81 74 TRP A O 1
ATOM 596 N N . GLU A 1 75 ? -16.755 16.131 18.664 1.00 94.88 75 GLU A N 1
ATOM 597 C CA . GLU A 1 75 ? -17.860 15.292 18.210 1.00 94.88 75 GLU A CA 1
ATOM 598 C C . GLU A 1 75 ? -19.017 16.133 17.684 1.00 94.88 75 GLU A C 1
ATOM 600 O O . GLU A 1 75 ? -19.333 17.197 18.219 1.00 94.88 75 GLU A O 1
ATOM 605 N N . THR A 1 76 ? -19.659 15.652 16.622 1.00 95.38 76 THR A N 1
ATOM 606 C CA . THR A 1 76 ? -20.824 16.316 16.039 1.00 95.38 76 THR A CA 1
ATOM 607 C C . THR A 1 76 ? -21.753 15.315 15.344 1.00 95.38 76 THR A C 1
ATOM 609 O O . THR A 1 76 ? -21.273 14.413 14.646 1.00 95.38 76 THR A O 1
ATOM 612 N N . PRO A 1 77 ? -23.084 15.428 15.510 1.00 96.06 77 PRO A N 1
ATOM 613 C CA . PRO A 1 77 ? -24.034 14.683 14.692 1.00 96.06 77 PRO A CA 1
ATOM 614 C C . PRO A 1 77 ? -23.874 15.037 13.209 1.00 96.06 77 PRO A C 1
ATOM 616 O O . PRO A 1 77 ? -23.712 16.203 12.855 1.00 96.06 77 PRO A O 1
ATOM 619 N N . CYS A 1 78 ? -23.945 14.044 12.328 1.00 95.31 78 CYS A N 1
ATOM 620 C CA . CYS A 1 78 ? -23.809 14.255 10.885 1.00 95.31 78 CYS A CA 1
ATOM 621 C C . CYS A 1 78 ? -24.536 13.169 10.084 1.00 95.31 78 CYS A C 1
ATOM 623 O O . CYS A 1 78 ? -24.922 12.136 10.625 1.00 95.31 78 CYS A O 1
ATOM 625 N N . MET A 1 79 ? -24.722 13.398 8.786 1.00 91.88 79 MET A N 1
ATOM 626 C CA . MET A 1 79 ? -25.266 12.406 7.853 1.00 91.88 79 MET A CA 1
ATOM 627 C C . MET A 1 79 ? -24.170 11.497 7.288 1.00 91.88 79 MET A C 1
ATOM 629 O O . MET A 1 79 ? -24.375 10.293 7.135 1.00 91.88 79 MET A O 1
ATOM 633 N N . ASP A 1 80 ? -23.003 12.071 7.000 1.00 92.19 80 ASP A N 1
ATOM 634 C CA . ASP A 1 80 ? -21.861 11.394 6.398 1.00 92.19 80 ASP A CA 1
ATOM 635 C C . ASP A 1 80 ? -20.530 12.021 6.843 1.00 92.19 80 ASP A C 1
ATOM 637 O O . ASP A 1 80 ? -20.491 13.022 7.565 1.00 92.19 80 ASP A O 1
ATOM 641 N N . ILE A 1 81 ? -19.419 11.423 6.401 1.00 93.50 81 ILE A N 1
ATOM 642 C CA . ILE A 1 81 ? -18.077 11.824 6.828 1.00 93.50 81 ILE A CA 1
ATOM 643 C C . ILE A 1 81 ? -17.694 13.213 6.312 1.00 93.50 81 ILE A C 1
ATOM 645 O O . ILE A 1 81 ? -17.011 13.955 7.012 1.00 93.50 81 ILE A O 1
ATOM 649 N N . ARG A 1 82 ? -18.167 13.600 5.122 1.00 91.88 82 ARG A N 1
ATOM 650 C CA . ARG A 1 82 ? -17.851 14.894 4.508 1.00 91.88 82 ARG A CA 1
ATOM 651 C C . ARG A 1 82 ? -18.518 16.017 5.293 1.00 91.88 82 ARG A C 1
ATOM 653 O O . ARG A 1 82 ? -17.854 16.988 5.654 1.00 91.88 82 ARG A O 1
ATOM 660 N N . GLN A 1 83 ? -19.805 15.864 5.605 1.00 94.69 83 GLN A N 1
ATOM 661 C CA . GLN A 1 83 ? -20.515 16.803 6.467 1.00 94.69 83 GLN A CA 1
ATOM 662 C C . GLN A 1 83 ? -19.900 16.828 7.871 1.00 94.69 83 GLN A C 1
ATOM 664 O O . GLN A 1 83 ? -19.691 17.903 8.431 1.00 94.69 83 GLN A O 1
ATOM 669 N N . GLY A 1 84 ? -19.580 15.653 8.423 1.00 95.56 84 GLY A N 1
ATOM 670 C CA . GLY A 1 84 ? -18.947 15.520 9.730 1.00 95.56 84 GLY A CA 1
ATOM 671 C C . GLY A 1 84 ? -17.650 16.319 9.836 1.00 95.56 84 GLY A C 1
ATOM 672 O O . GLY A 1 84 ? -17.505 17.109 10.762 1.00 95.56 84 GLY A O 1
ATOM 673 N N . VAL A 1 85 ? -16.737 16.183 8.869 1.00 95.38 85 VAL A N 1
ATOM 674 C CA . VAL A 1 85 ? -15.481 16.953 8.837 1.00 95.38 85 VAL A CA 1
ATOM 675 C C . VAL A 1 85 ? -15.752 18.458 8.822 1.00 95.38 85 VAL A C 1
ATOM 677 O O . VAL A 1 85 ? -15.197 19.172 9.653 1.00 95.38 85 VAL A O 1
ATOM 680 N N . ALA A 1 86 ? -16.644 18.946 7.955 1.00 93.81 86 ALA A N 1
ATOM 681 C CA . ALA A 1 86 ? -16.959 20.376 7.879 1.00 93.81 86 ALA A CA 1
ATOM 682 C C . ALA A 1 86 ? -17.485 20.938 9.215 1.00 93.81 86 ALA A C 1
ATOM 684 O O . ALA A 1 86 ? -17.078 22.017 9.647 1.00 93.81 86 ALA A O 1
ATOM 685 N N . LEU A 1 87 ? -18.351 20.185 9.899 1.00 95.56 87 LEU A N 1
ATOM 686 C CA . LEU A 1 87 ? -18.889 20.567 11.205 1.00 95.56 87 LEU A CA 1
ATOM 687 C C . LEU A 1 87 ? -17.818 20.535 12.304 1.00 95.56 87 LEU A C 1
ATOM 689 O O . LEU A 1 87 ? -17.739 21.470 13.099 1.00 95.56 87 LEU A O 1
ATOM 693 N N . LEU A 1 88 ? -16.959 19.511 12.330 1.00 95.56 88 LEU A N 1
ATOM 694 C CA . LEU A 1 88 ? -15.852 19.414 13.289 1.00 95.56 88 LEU A CA 1
ATOM 695 C C . LEU A 1 88 ? -14.870 20.584 13.151 1.00 95.56 88 LEU A C 1
ATOM 697 O O . LEU A 1 88 ? -14.417 21.127 14.158 1.00 95.56 88 LEU A O 1
ATOM 701 N N . MET A 1 89 ? -14.587 21.023 11.922 1.00 93.50 89 MET A N 1
ATOM 702 C CA . MET A 1 89 ? -13.766 22.213 11.677 1.00 93.50 89 MET A CA 1
ATOM 703 C C . MET A 1 89 ? -14.386 23.472 12.299 1.00 93.50 89 MET A C 1
ATOM 705 O O . MET A 1 89 ? -13.677 24.267 12.915 1.00 93.50 89 MET A O 1
ATOM 709 N N . GLY A 1 90 ? -15.714 23.619 12.230 1.00 91.56 90 GLY A N 1
ATOM 710 C CA . GLY A 1 90 ? -16.448 24.697 12.904 1.00 91.56 90 GLY A CA 1
ATOM 711 C C . GLY A 1 90 ? -16.370 24.650 14.437 1.00 91.56 90 GLY A C 1
ATOM 712 O O . GLY A 1 90 ? -16.496 25.685 15.087 1.00 91.56 90 GLY A O 1
ATOM 713 N N . LEU A 1 91 ? -16.105 23.475 15.019 1.00 91.19 91 LEU A N 1
ATOM 714 C CA . LEU A 1 91 ? -15.895 23.278 16.460 1.00 91.19 91 LEU A CA 1
ATOM 715 C C . LEU A 1 91 ? -14.436 23.503 16.902 1.00 91.19 91 LEU A C 1
ATOM 717 O O . LEU A 1 91 ? -14.101 23.273 18.067 1.00 91.19 91 LEU A O 1
ATOM 721 N N . GLY A 1 92 ? -13.559 23.944 15.995 1.00 88.75 92 GLY A N 1
ATOM 722 C CA . GLY A 1 92 ? -12.150 24.206 16.292 1.00 88.75 92 GLY A CA 1
ATOM 723 C C . GLY A 1 92 ? -11.275 22.952 16.320 1.00 88.75 92 GLY A C 1
ATOM 724 O O . GLY A 1 92 ? -10.268 22.928 17.027 1.00 88.75 92 GLY A O 1
ATOM 725 N N . CYS A 1 93 ? -11.658 21.905 15.585 1.00 89.00 93 CYS A N 1
ATOM 726 C CA . CYS A 1 93 ? -10.792 20.757 15.315 1.00 89.00 93 CYS A CA 1
ATOM 727 C C . CYS A 1 93 ? -9.505 21.212 14.576 1.00 89.00 93 CYS A C 1
ATOM 729 O O . CYS A 1 93 ? -9.563 22.212 13.852 1.00 89.00 93 CYS A O 1
ATOM 731 N N . PRO A 1 94 ? -8.343 20.536 14.740 1.00 88.00 94 PRO A N 1
ATOM 732 C CA . PRO A 1 94 ? -7.088 20.953 14.107 1.00 88.00 94 PRO A CA 1
ATOM 733 C C . PRO A 1 94 ? -7.222 21.162 12.596 1.00 88.00 94 PRO A C 1
ATOM 735 O O . PRO A 1 94 ? -7.869 20.361 11.916 1.00 88.00 94 PRO A O 1
ATOM 738 N N . ARG A 1 95 ? -6.610 22.239 12.077 1.00 87.31 95 ARG A N 1
ATOM 739 C CA . ARG A 1 95 ? -6.748 22.655 10.668 1.00 87.31 95 ARG A CA 1
ATOM 740 C C . ARG A 1 95 ? -6.305 21.571 9.694 1.00 87.31 95 ARG A C 1
ATOM 742 O O . ARG A 1 95 ? -6.923 21.408 8.645 1.00 87.31 95 ARG A O 1
ATOM 749 N N . GLU A 1 96 ? -5.318 20.782 10.104 1.00 88.00 96 GLU A N 1
ATOM 750 C CA . GLU A 1 96 ? -4.783 19.652 9.357 1.00 88.00 96 GLU A CA 1
ATOM 751 C C . GLU A 1 96 ? -5.859 18.611 9.024 1.00 88.00 96 GLU A C 1
ATOM 753 O O . GLU A 1 96 ? -5.733 17.923 8.019 1.00 88.00 96 GLU A O 1
ATOM 758 N N . LEU A 1 97 ? -6.932 18.479 9.821 1.00 91.25 97 LEU A N 1
ATOM 759 C CA . LEU A 1 97 ? -8.026 17.564 9.483 1.00 91.25 97 LEU A CA 1
ATOM 760 C C . LEU A 1 97 ? -8.694 17.963 8.162 1.00 91.25 97 LEU A C 1
ATOM 762 O O . LEU A 1 97 ? -8.975 17.090 7.346 1.00 91.25 97 LEU A O 1
ATOM 766 N N . GLY A 1 98 ? -8.964 19.257 7.971 1.00 88.88 98 GLY A N 1
ATOM 767 C CA . GLY A 1 98 ? -9.604 19.769 6.761 1.00 88.88 98 GLY A CA 1
ATOM 768 C C . GLY A 1 98 ? -8.718 19.567 5.536 1.00 88.88 98 GLY A C 1
ATOM 769 O O . GLY A 1 98 ? -9.159 18.962 4.566 1.00 88.88 98 GLY A O 1
ATOM 770 N N . GLU A 1 99 ? -7.455 19.984 5.637 1.00 87.44 99 GLU A N 1
ATOM 771 C CA . GLU A 1 99 ? -6.451 19.852 4.570 1.00 87.44 99 GLU A CA 1
ATOM 772 C C . GLU A 1 99 ? -6.259 18.387 4.149 1.00 87.44 99 GLU A C 1
ATOM 774 O O . GLU A 1 99 ? -6.320 18.056 2.969 1.00 87.44 99 GLU A O 1
ATOM 779 N N . LEU A 1 100 ? -6.108 17.477 5.117 1.00 87.00 100 LEU A N 1
ATOM 780 C CA . LEU A 1 100 ? -5.926 16.052 4.831 1.00 87.00 100 LEU A CA 1
ATOM 781 C C . LEU A 1 100 ? -7.210 15.392 4.316 1.00 87.00 100 LEU A C 1
ATOM 783 O O . LEU A 1 100 ? -7.144 14.440 3.546 1.00 87.00 100 LEU A O 1
ATOM 787 N N . ALA A 1 101 ? -8.391 15.865 4.720 1.00 87.56 101 ALA A N 1
ATOM 788 C CA . ALA A 1 101 ? -9.650 15.327 4.210 1.00 87.56 101 ALA A CA 1
ATOM 789 C C . ALA A 1 101 ? -9.881 15.668 2.727 1.00 87.56 101 ALA A C 1
ATOM 791 O O . ALA A 1 101 ? -10.567 14.909 2.036 1.00 87.56 101 ALA A O 1
ATOM 792 N N . GLU A 1 102 ? -9.297 16.762 2.226 1.00 84.06 102 GLU A N 1
ATOM 793 C CA . GLU A 1 102 ? -9.311 17.114 0.800 1.00 84.06 102 GLU A CA 1
ATOM 794 C C . GLU A 1 102 ? -8.503 16.126 -0.059 1.00 84.06 102 GLU A C 1
ATOM 796 O O . GLU A 1 102 ? -8.867 15.903 -1.213 1.00 84.06 102 GLU A O 1
ATOM 801 N N . GLU A 1 103 ? -7.499 15.441 0.513 1.00 75.31 103 GLU A N 1
ATOM 802 C CA . GLU A 1 103 ? -6.754 14.348 -0.149 1.00 75.31 103 GLU A CA 1
ATOM 803 C C . GLU A 1 103 ? -7.633 13.113 -0.442 1.00 75.31 103 GLU A C 1
ATOM 805 O O . GLU A 1 103 ? -7.227 12.202 -1.165 1.00 75.31 103 GLU A O 1
ATOM 810 N N . GLY A 1 104 ? -8.848 13.069 0.112 1.00 80.38 104 GLY A N 1
ATOM 811 C CA . GLY A 1 104 ? -9.788 11.965 -0.022 1.00 80.38 104 GLY A CA 1
ATOM 812 C C . GLY A 1 104 ? -9.715 11.001 1.159 1.00 80.38 104 GLY A C 1
ATOM 813 O O . GLY A 1 104 ? -8.665 10.456 1.492 1.00 80.38 104 GLY A O 1
ATOM 814 N N . LEU A 1 105 ? -10.868 10.761 1.785 1.00 87.00 105 LEU A N 1
ATOM 815 C CA . LEU A 1 105 ? -11.009 9.844 2.914 1.00 87.00 105 LEU A CA 1
ATOM 816 C C . LEU A 1 105 ? -11.573 8.502 2.459 1.00 87.00 105 LEU A C 1
ATOM 818 O O . LEU A 1 105 ? -12.582 8.445 1.754 1.00 87.00 105 LEU A O 1
ATOM 822 N N . VAL A 1 106 ? -10.961 7.422 2.936 1.00 85.19 106 VAL A N 1
ATOM 823 C CA . VAL A 1 106 ? -11.410 6.046 2.718 1.00 85.19 106 VAL A CA 1
ATOM 824 C C . VAL A 1 106 ? -11.622 5.335 4.057 1.00 85.19 106 VAL A C 1
ATOM 826 O O . VAL A 1 106 ? -10.913 5.618 5.028 1.00 85.19 106 VAL A O 1
ATOM 829 N N . PRO A 1 107 ? -12.597 4.418 4.151 1.00 89.25 107 PRO A N 1
ATOM 830 C CA . PRO A 1 107 ? -12.755 3.581 5.332 1.00 89.25 107 PRO A CA 1
ATOM 831 C C . PRO A 1 107 ? -11.572 2.608 5.440 1.00 89.25 107 PRO A C 1
ATOM 833 O O . PRO A 1 107 ? -11.247 1.919 4.476 1.00 89.25 107 PRO A O 1
ATOM 836 N N . VAL A 1 108 ? -10.933 2.532 6.611 1.00 88.25 108 VAL A N 1
ATOM 837 C CA . VAL A 1 108 ? -9.714 1.718 6.810 1.00 88.25 108 VAL A CA 1
ATOM 838 C C . VAL A 1 108 ? -9.904 0.535 7.757 1.00 88.25 108 VAL A C 1
ATOM 840 O O . VAL A 1 108 ? -9.288 -0.517 7.581 1.00 88.25 108 VAL A O 1
ATOM 843 N N . CYS A 1 109 ? -10.745 0.688 8.776 1.00 92.56 109 CYS A N 1
ATOM 844 C CA . CYS A 1 109 ? -11.069 -0.346 9.756 1.00 92.56 109 CYS A CA 1
ATOM 845 C C . CYS A 1 109 ? -12.334 0.052 10.532 1.00 92.56 109 CYS A C 1
ATOM 847 O O . CYS A 1 109 ? -12.929 1.101 10.279 1.00 92.56 109 CYS A O 1
ATOM 849 N N . GLY A 1 110 ? -12.764 -0.774 11.481 1.00 95.62 110 GLY A N 1
ATOM 850 C CA . GLY A 1 110 ? -13.999 -0.542 12.218 1.00 95.62 110 GLY A CA 1
ATOM 851 C C . GLY A 1 110 ? -14.131 -1.374 13.485 1.00 95.62 110 GLY A C 1
ATOM 852 O O . GLY A 1 110 ? -13.220 -2.106 13.879 1.00 95.62 110 GLY A O 1
ATOM 853 N N . ALA A 1 111 ? -15.279 -1.230 14.131 1.00 97.12 111 ALA A N 1
ATOM 854 C C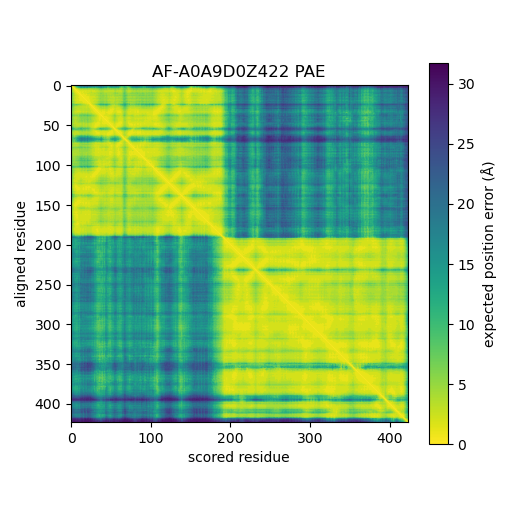A . ALA A 1 111 ? -15.686 -2.021 15.280 1.00 97.12 111 ALA A CA 1
ATOM 855 C C . ALA A 1 111 ? -17.214 -2.120 15.325 1.00 97.12 111 ALA A C 1
ATOM 857 O O . ALA A 1 111 ? -17.907 -1.160 14.989 1.00 97.12 111 ALA A O 1
ATOM 858 N N . ARG A 1 112 ? -17.733 -3.260 15.779 1.00 96.75 112 ARG A N 1
ATOM 859 C CA . ARG A 1 112 ? -19.165 -3.489 15.992 1.00 96.75 112 ARG A CA 1
ATOM 860 C C . ARG A 1 112 ? -19.348 -4.189 17.324 1.00 96.75 112 ARG A C 1
ATOM 862 O O . ARG A 1 112 ? -18.903 -5.322 17.491 1.00 96.75 112 ARG A O 1
ATOM 869 N N . PHE A 1 113 ? -19.968 -3.513 18.276 1.00 96.50 113 PHE A N 1
ATOM 870 C CA . PHE A 1 113 ? -20.084 -4.004 19.642 1.00 96.50 113 PHE A CA 1
ATOM 871 C C . PHE A 1 113 ? -21.330 -3.463 20.323 1.00 96.50 113 PHE A C 1
ATOM 873 O O . PHE A 1 113 ? -21.972 -2.530 19.849 1.00 96.50 113 PHE A O 1
ATOM 880 N N . ARG A 1 114 ? -21.686 -4.090 21.436 1.00 95.62 114 ARG A N 1
ATOM 881 C CA . ARG A 1 114 ? -22.674 -3.564 22.364 1.00 95.62 114 ARG A CA 1
ATOM 882 C C . ARG A 1 114 ? -21.942 -3.059 23.593 1.00 95.62 114 ARG A C 1
ATOM 884 O O . ARG A 1 114 ? -21.080 -3.772 24.109 1.00 95.62 114 ARG A O 1
ATOM 891 N N . ARG A 1 115 ? -22.264 -1.838 24.002 1.00 96.44 115 ARG A N 1
ATOM 892 C CA . ARG A 1 115 ? -21.745 -1.202 25.209 1.00 96.44 115 ARG A CA 1
ATOM 893 C C . ARG A 1 115 ? -22.794 -1.285 26.301 1.00 96.44 115 ARG A C 1
ATOM 895 O O . ARG A 1 115 ? -23.925 -0.881 26.063 1.00 96.44 115 ARG A O 1
ATOM 902 N N . LEU A 1 116 ? -22.406 -1.745 27.481 1.00 96.75 116 LEU A N 1
ATOM 903 C CA . LEU A 1 116 ? -23.164 -1.550 28.712 1.00 96.75 116 LEU A CA 1
ATOM 904 C C . LEU A 1 116 ? -22.489 -0.428 29.501 1.00 96.75 116 LEU A C 1
ATOM 906 O O . LEU A 1 116 ? -21.331 -0.584 29.883 1.00 96.75 116 LEU A O 1
ATOM 910 N N . ALA A 1 117 ? -23.166 0.700 29.701 1.00 95.19 117 ALA A N 1
ATOM 911 C CA . ALA A 1 117 ? -22.585 1.860 30.380 1.00 95.19 117 ALA A CA 1
ATOM 912 C C . ALA A 1 117 ? -23.265 2.125 31.726 1.00 95.19 117 ALA A C 1
ATOM 914 O O . ALA A 1 117 ? -24.491 2.220 31.801 1.00 95.19 117 ALA A O 1
ATOM 915 N N . THR A 1 118 ? -22.457 2.280 32.775 1.00 96.31 118 THR A N 1
ATOM 916 C CA . THR A 1 118 ? -22.910 2.594 34.135 1.00 96.31 118 THR A CA 1
ATOM 917 C C . THR A 1 118 ? -22.172 3.820 34.650 1.00 96.31 118 THR A C 1
ATOM 919 O O . THR A 1 118 ? -20.946 3.811 34.751 1.00 96.31 118 THR A O 1
ATOM 922 N N . THR A 1 119 ? -22.903 4.875 35.008 1.00 95.94 119 THR A N 1
ATOM 923 C CA . THR A 1 119 ? -22.329 6.040 35.694 1.00 95.94 119 THR A CA 1
ATOM 924 C C . THR A 1 119 ? -22.392 5.844 37.202 1.00 95.94 119 THR A C 1
ATOM 926 O O . THR A 1 119 ? -23.414 5.410 37.733 1.00 95.94 119 THR A O 1
ATOM 929 N N . MET A 1 120 ? -21.323 6.209 37.903 1.00 95.31 120 MET A N 1
ATOM 930 C CA . MET A 1 120 ? -21.263 6.147 39.358 1.00 95.31 120 MET A CA 1
ATOM 931 C C . MET A 1 120 ? -20.426 7.281 39.943 1.00 95.31 120 MET A C 1
ATOM 933 O O . MET A 1 120 ? -19.509 7.792 39.300 1.00 95.31 120 MET A O 1
ATOM 937 N N . ASP A 1 121 ? -20.737 7.653 41.179 1.00 96.75 121 ASP A N 1
ATOM 938 C CA . ASP A 1 121 ? -19.902 8.555 41.966 1.00 96.75 121 ASP A CA 1
ATOM 939 C C . ASP A 1 121 ? -18.913 7.712 42.797 1.00 96.75 121 ASP A C 1
ATOM 941 O O . ASP A 1 121 ? -19.291 6.716 43.421 1.00 96.75 121 ASP A O 1
ATOM 945 N N . TYR A 1 122 ? -17.637 8.093 42.790 1.00 96.75 122 TYR A N 1
ATOM 946 C CA . TYR A 1 122 ? -16.564 7.459 43.554 1.00 96.75 122 TYR A CA 1
ATOM 947 C C . TYR A 1 122 ? -15.630 8.541 44.095 1.00 96.75 122 TYR A C 1
ATOM 949 O O . TYR A 1 122 ? -14.998 9.268 43.330 1.00 96.75 122 TYR A O 1
ATOM 957 N N . GLN A 1 123 ? -15.538 8.636 45.424 1.00 96.06 123 GLN A N 1
ATOM 958 C CA . GLN A 1 123 ? -14.807 9.706 46.111 1.00 96.06 123 GLN A CA 1
ATOM 959 C C . GLN A 1 123 ? -15.253 11.098 45.617 1.00 96.06 123 GLN A C 1
ATOM 961 O O . GLN A 1 123 ? -16.427 11.434 45.756 1.00 96.06 123 GLN A O 1
ATOM 966 N N . ASP A 1 124 ? -14.341 11.906 45.068 1.00 95.44 124 ASP A N 1
ATOM 967 C CA . ASP A 1 124 ? -14.623 13.240 44.529 1.00 95.44 124 ASP A CA 1
ATOM 968 C C . ASP A 1 124 ? -14.866 13.248 43.005 1.00 95.44 124 ASP A C 1
ATOM 970 O O . ASP A 1 124 ? -14.953 14.317 42.394 1.00 95.44 124 ASP A O 1
ATOM 974 N N . ALA A 1 125 ? -14.997 12.067 42.391 1.00 96.06 125 ALA A N 1
ATOM 975 C CA . ALA A 1 125 ? -15.136 11.891 40.955 1.00 96.06 125 ALA A CA 1
ATOM 976 C C . ALA A 1 125 ? -16.455 11.227 40.551 1.00 96.06 125 ALA A C 1
ATOM 978 O O . ALA A 1 125 ? -17.021 10.394 41.259 1.00 96.06 125 ALA A O 1
ATOM 979 N N . ARG A 1 126 ? -16.914 11.567 39.346 1.00 96.94 126 ARG A N 1
ATOM 980 C CA . ARG A 1 126 ? -17.959 10.842 38.626 1.00 96.94 126 ARG A CA 1
ATOM 981 C C . ARG A 1 126 ? -17.318 10.065 37.491 1.00 96.94 126 ARG A C 1
ATOM 983 O O . ARG A 1 126 ? -16.697 10.661 36.606 1.00 96.94 126 ARG A O 1
ATOM 990 N N . LEU A 1 127 ? -17.490 8.752 37.525 1.00 96.50 127 LEU A N 1
ATOM 991 C CA . LEU A 1 127 ? -16.897 7.808 36.589 1.00 96.50 127 LEU A CA 1
ATOM 992 C C . LEU A 1 127 ? -17.985 7.143 35.746 1.00 96.50 127 LEU A C 1
ATOM 994 O O . LEU A 1 127 ? -19.114 6.953 36.199 1.00 96.50 127 LEU A O 1
ATOM 998 N N . GLU A 1 128 ? -17.635 6.762 34.525 1.00 96.81 128 GLU A N 1
ATOM 999 C CA . GLU A 1 128 ? -18.429 5.860 33.695 1.00 96.81 128 GLU A CA 1
ATOM 1000 C C . GLU A 1 128 ? -17.654 4.568 33.478 1.00 96.81 128 GLU A C 1
ATOM 1002 O O . GLU A 1 128 ? -16.535 4.591 32.970 1.00 96.81 128 GLU A O 1
ATOM 1007 N N . VAL A 1 129 ? -18.258 3.447 33.865 1.00 97.25 129 VAL A N 1
ATOM 1008 C CA . VAL A 1 129 ? -17.768 2.109 33.541 1.00 97.25 129 VAL A CA 1
ATOM 1009 C C . VAL A 1 129 ? -18.503 1.637 32.294 1.00 97.25 129 VAL A C 1
ATOM 1011 O O . VAL A 1 129 ? -19.726 1.488 32.312 1.00 97.25 129 VAL A O 1
ATOM 1014 N N . ALA A 1 130 ? -17.763 1.408 31.213 1.00 97.06 130 ALA A N 1
ATOM 1015 C CA . ALA A 1 130 ? -18.283 0.936 29.939 1.00 97.06 130 ALA A CA 1
ATOM 1016 C C . ALA A 1 130 ? -17.758 -0.470 29.633 1.00 97.06 130 ALA A C 1
ATOM 1018 O O . ALA A 1 130 ? -16.553 -0.688 29.537 1.00 97.06 130 ALA A O 1
ATOM 1019 N N . LEU A 1 131 ? -18.667 -1.427 29.457 1.00 97.81 131 LEU A N 1
ATOM 1020 C CA . LEU A 1 131 ? -18.348 -2.810 29.114 1.00 97.81 131 LEU A CA 1
ATOM 1021 C C . LEU A 1 131 ? -18.697 -3.065 27.650 1.00 97.81 131 LEU A C 1
ATOM 1023 O O . LEU A 1 131 ? -19.868 -3.043 27.271 1.00 97.81 131 LEU A O 1
ATOM 1027 N N . ASP A 1 132 ? -17.684 -3.327 26.833 1.00 97.38 132 ASP A N 1
ATOM 1028 C CA . ASP A 1 132 ? -17.822 -3.495 25.393 1.00 97.38 132 ASP A CA 1
ATOM 1029 C C . ASP A 1 132 ? -17.662 -4.960 24.987 1.00 97.38 132 ASP A C 1
ATOM 1031 O O . ASP A 1 132 ? -16.617 -5.581 25.206 1.00 97.38 132 ASP A O 1
ATOM 1035 N N . LYS A 1 133 ? -18.693 -5.497 24.326 1.00 97.50 133 LYS A N 1
ATOM 1036 C CA . LYS A 1 133 ? -18.716 -6.864 23.790 1.00 97.50 133 LYS A CA 1
ATOM 1037 C C . LYS A 1 133 ? -19.045 -6.863 22.304 1.00 97.50 133 LYS A C 1
ATOM 1039 O O . LYS A 1 133 ? -20.130 -6.450 21.893 1.00 97.50 133 LYS A O 1
ATOM 1044 N N . GLY A 1 134 ? -18.128 -7.359 21.481 1.00 97.25 134 GLY A N 1
ATOM 1045 C CA . GLY A 1 134 ? -18.336 -7.433 20.038 1.00 97.25 134 GLY A CA 1
ATOM 1046 C C . GLY A 1 134 ? -17.099 -7.845 19.260 1.00 97.25 134 GLY A C 1
ATOM 1047 O O . GLY A 1 134 ? -16.413 -8.793 19.635 1.00 97.25 134 GLY A O 1
ATOM 1048 N N . VAL A 1 135 ? -16.832 -7.141 18.160 1.00 97.44 135 VAL A N 1
ATOM 1049 C CA . VAL A 1 135 ? -15.711 -7.408 17.254 1.00 97.44 135 VAL A CA 1
ATOM 1050 C C . VAL A 1 135 ? -15.017 -6.127 16.792 1.00 97.44 135 VAL A C 1
ATOM 1052 O O . VAL A 1 135 ? -15.649 -5.085 16.601 1.00 97.44 135 VAL A O 1
ATOM 1055 N N . LEU A 1 136 ? -13.709 -6.224 16.561 1.00 96.44 136 LEU A N 1
ATOM 1056 C CA . LEU A 1 136 ? -12.944 -5.272 15.754 1.00 96.44 136 LEU A CA 1
ATOM 1057 C C . LEU A 1 136 ? -12.849 -5.798 14.322 1.00 96.44 136 LEU A C 1
ATOM 1059 O O . LEU A 1 136 ? -12.665 -6.997 14.114 1.00 96.44 136 LEU A O 1
ATOM 1063 N N . THR A 1 137 ? -12.929 -4.904 13.342 1.00 91.31 137 THR A N 1
ATOM 1064 C CA . THR A 1 137 ? -12.916 -5.256 11.918 1.00 91.31 137 THR A CA 1
ATOM 1065 C C . THR A 1 137 ? -11.780 -4.545 11.193 1.00 91.31 137 THR A C 1
ATOM 1067 O O . THR A 1 137 ? -11.587 -3.342 11.370 1.00 91.31 137 THR A O 1
ATOM 1070 N N . GLY A 1 138 ? -11.049 -5.242 10.328 1.00 85.12 138 GLY A N 1
ATOM 1071 C CA . GLY A 1 138 ? -9.959 -4.646 9.552 1.00 85.12 138 GLY A CA 1
ATOM 1072 C C . GLY A 1 138 ? -9.433 -5.603 8.490 1.00 85.12 138 GLY A C 1
ATOM 1073 O O . GLY A 1 138 ? -9.293 -6.794 8.750 1.00 85.12 138 GLY A O 1
ATOM 1074 N N . GLY A 1 139 ? -9.171 -5.106 7.274 1.00 72.69 139 GLY A N 1
ATOM 1075 C CA . GLY A 1 139 ? -8.558 -5.916 6.207 1.00 72.69 139 GLY A CA 1
ATOM 1076 C C . GLY A 1 139 ? -9.376 -7.160 5.833 1.00 72.69 139 GLY A C 1
ATOM 1077 O O . GLY A 1 139 ? -8.808 -8.209 5.534 1.00 72.69 139 GLY A O 1
ATOM 1078 N N . GLY A 1 140 ? -10.708 -7.066 5.930 1.00 73.88 140 GLY A N 1
ATOM 1079 C CA . GLY A 1 140 ? -11.637 -8.178 5.695 1.00 73.88 140 GLY A CA 1
ATOM 1080 C C . GLY A 1 140 ? -11.682 -9.239 6.803 1.00 73.88 140 GLY A C 1
ATOM 1081 O O . GLY A 1 140 ? -12.263 -10.300 6.591 1.00 73.88 140 GLY A O 1
ATOM 1082 N N . LYS A 1 141 ? -11.065 -8.996 7.965 1.00 78.25 141 LYS A N 1
ATOM 1083 C CA . LYS A 1 141 ? -11.097 -9.889 9.133 1.00 78.25 141 LYS A CA 1
ATOM 1084 C C . LYS A 1 141 ? -11.938 -9.290 10.258 1.00 78.25 141 LYS A C 1
ATOM 1086 O O . LYS A 1 141 ? -12.017 -8.067 10.386 1.00 78.25 141 LYS A O 1
ATOM 1091 N N . GLU A 1 142 ? -12.473 -10.160 11.109 1.00 91.12 142 GLU A N 1
ATOM 1092 C CA . GLU A 1 142 ? -13.063 -9.808 12.403 1.00 91.12 142 GLU A CA 1
ATOM 1093 C C . GLU A 1 142 ? -12.293 -10.518 13.527 1.00 91.12 142 GLU A C 1
ATOM 1095 O O . GLU A 1 142 ? -11.925 -11.687 13.383 1.00 91.12 142 GLU A O 1
ATOM 1100 N N . VAL A 1 143 ? -12.042 -9.825 14.639 1.00 92.94 143 VAL A N 1
ATOM 1101 C CA . VAL A 1 143 ? -11.485 -10.414 15.871 1.00 92.94 143 VAL A CA 1
ATOM 1102 C C . VAL A 1 143 ? -12.348 -10.034 17.076 1.00 92.94 143 VAL A C 1
ATOM 1104 O O . VAL A 1 143 ? -12.891 -8.926 17.082 1.00 92.94 143 VAL A O 1
ATOM 1107 N N . PRO A 1 144 ? -12.486 -10.903 18.096 1.00 96.25 144 PRO A N 1
ATOM 1108 C CA . PRO A 1 144 ? -13.273 -10.594 19.287 1.00 96.25 144 PRO A CA 1
ATOM 1109 C C . PRO A 1 144 ? -12.799 -9.327 20.012 1.00 96.25 144 PRO A C 1
ATOM 1111 O O . PRO A 1 144 ? -11.601 -9.080 20.143 1.00 96.25 144 PRO A O 1
ATOM 1114 N N . LEU A 1 145 ? -13.760 -8.554 20.515 1.00 97.25 145 LEU A N 1
ATOM 1115 C CA . LEU A 1 145 ? -13.575 -7.410 21.402 1.00 97.25 145 LEU A CA 1
ATOM 1116 C C . LEU A 1 145 ? -14.320 -7.688 22.709 1.00 97.25 145 LEU A C 1
ATOM 1118 O O . LEU A 1 145 ? -15.548 -7.785 22.710 1.00 97.25 145 LEU A O 1
ATOM 1122 N N . LEU A 1 146 ? -13.561 -7.799 23.795 1.00 96.94 146 LEU A N 1
ATOM 1123 C CA . LEU A 1 146 ? -14.048 -7.850 25.170 1.00 96.94 146 LEU A CA 1
ATOM 1124 C C . LEU A 1 146 ? -13.200 -6.880 25.985 1.00 96.94 146 LEU A C 1
ATOM 1126 O O . LEU A 1 146 ? -11.999 -7.097 26.169 1.00 96.94 146 LEU A O 1
ATOM 1130 N N . GLU A 1 147 ? -13.807 -5.774 26.392 1.00 97.00 147 GLU A N 1
ATOM 1131 C CA . GLU A 1 147 ? -13.089 -4.665 27.010 1.00 97.00 147 GLU A CA 1
ATOM 1132 C C . GLU A 1 147 ? -13.936 -3.984 28.079 1.00 97.00 147 GLU A C 1
ATOM 1134 O O . GLU A 1 147 ? -15.140 -3.815 27.902 1.00 97.00 147 GLU A O 1
ATOM 1139 N N . ALA A 1 148 ? -13.290 -3.581 29.169 1.00 97.44 148 ALA A N 1
ATOM 1140 C CA . ALA A 1 148 ? -13.854 -2.672 30.155 1.00 97.44 148 ALA A CA 1
ATOM 1141 C C . ALA A 1 148 ? -13.096 -1.346 30.075 1.00 97.44 148 ALA A C 1
ATOM 1143 O O . ALA A 1 148 ? -11.863 -1.333 30.097 1.00 97.44 148 ALA A O 1
ATOM 1144 N N . GLU A 1 149 ? -13.824 -0.241 29.978 1.00 97.00 149 GLU A N 1
ATOM 1145 C CA . GLU A 1 149 ? -13.284 1.114 30.029 1.00 97.00 149 GLU A CA 1
ATOM 1146 C C . GLU A 1 149 ? -13.816 1.825 31.277 1.00 97.00 149 GLU A C 1
ATOM 1148 O O . GLU A 1 149 ? -14.978 1.656 31.647 1.00 97.00 149 GLU A O 1
ATOM 1153 N N . VAL A 1 150 ? -12.964 2.615 31.927 1.00 96.25 150 VAL A N 1
ATOM 1154 C CA . VAL A 1 150 ? -13.360 3.522 33.010 1.00 96.25 150 VAL A CA 1
ATOM 1155 C C . VAL A 1 150 ? -12.979 4.930 32.592 1.00 96.25 150 VAL A C 1
ATOM 1157 O O . VAL A 1 150 ? -11.794 5.216 32.432 1.00 96.25 150 VAL A O 1
ATOM 1160 N N . GLU A 1 151 ? -13.967 5.799 32.421 1.00 94.81 151 GLU A N 1
ATOM 1161 C CA . GLU A 1 151 ? -13.788 7.175 31.957 1.00 94.81 151 GLU A CA 1
ATOM 1162 C C . GLU A 1 151 ? -14.151 8.179 33.059 1.00 94.81 151 GLU A C 1
ATOM 1164 O O . GLU A 1 151 ? -15.176 8.046 33.732 1.00 94.81 151 GLU A O 1
ATOM 1169 N N . LEU A 1 152 ? -13.323 9.210 33.236 1.00 94.06 152 LEU A N 1
ATOM 1170 C CA . LEU A 1 152 ? -13.592 10.313 34.157 1.00 94.06 152 LEU A CA 1
ATOM 1171 C C . LEU A 1 152 ? -14.515 11.349 33.503 1.00 94.06 152 LEU A C 1
ATOM 1173 O O . LEU A 1 152 ? -14.106 12.045 32.576 1.00 94.06 152 LEU A O 1
ATOM 1177 N N . LYS A 1 153 ? -15.736 11.513 34.028 1.00 93.62 153 LYS A N 1
ATOM 1178 C CA . LYS A 1 153 ? -16.684 12.540 33.556 1.00 93.62 153 LYS A CA 1
ATOM 1179 C C . LYS A 1 153 ? -16.462 13.891 34.241 1.00 93.62 153 LYS A C 1
ATOM 1181 O O . LYS A 1 153 ? -16.560 14.933 33.597 1.00 93.62 153 LYS A O 1
ATOM 1186 N N . CYS A 1 154 ? -16.161 13.887 35.540 1.00 91.88 154 CYS A N 1
ATOM 1187 C CA . CYS A 1 154 ? -15.722 15.063 36.299 1.00 91.88 154 CYS A CA 1
ATOM 1188 C C . CYS A 1 154 ? -15.053 14.649 37.618 1.00 91.88 154 CYS A C 1
ATOM 1190 O O . CYS A 1 154 ? -15.313 13.554 38.108 1.00 91.88 154 CYS A O 1
ATOM 1192 N N . GLY A 1 155 ? -14.255 15.538 38.217 1.00 92.69 155 GLY A N 1
ATOM 1193 C CA . GLY A 1 155 ? -13.547 15.295 39.482 1.00 92.69 155 GLY A CA 1
ATOM 1194 C C . GLY A 1 155 ? -12.054 15.040 39.292 1.00 92.69 155 GLY A C 1
ATOM 1195 O O . GLY A 1 155 ? -11.481 15.487 38.294 1.00 92.69 155 GLY A O 1
ATOM 1196 N N . SER A 1 156 ? -11.420 14.369 40.257 1.00 93.38 156 SER A N 1
ATOM 1197 C CA . SER A 1 156 ? -9.967 14.164 40.269 1.00 93.38 156 SER A CA 1
ATOM 1198 C C . SER A 1 156 ? -9.514 12.971 39.417 1.00 93.38 156 SER A C 1
ATOM 1200 O O . SER A 1 156 ? -10.218 11.968 39.256 1.00 93.38 156 SER A O 1
ATOM 1202 N N . ARG A 1 157 ? -8.297 13.066 38.867 1.00 92.25 157 ARG A N 1
ATOM 1203 C CA . ARG A 1 157 ? -7.664 11.958 38.132 1.00 92.25 157 ARG A CA 1
ATOM 1204 C C . ARG A 1 157 ? -7.135 10.893 39.090 1.00 92.25 157 ARG A C 1
ATOM 1206 O O . ARG A 1 157 ? -7.096 9.717 38.746 1.00 92.25 157 ARG A O 1
ATOM 1213 N N . GLU A 1 158 ? -6.778 11.299 40.298 1.00 95.19 158 GLU A N 1
ATOM 1214 C CA . GLU A 1 158 ? -6.352 10.431 41.385 1.00 95.19 158 GLU A CA 1
ATOM 1215 C C . GLU A 1 158 ? -7.452 9.427 41.752 1.00 95.19 158 GLU A C 1
ATOM 1217 O O . GLU A 1 158 ? -7.160 8.240 41.901 1.00 95.19 158 GLU A O 1
ATOM 1222 N N . SER A 1 159 ? -8.715 9.862 41.820 1.00 96.06 159 SER A N 1
ATOM 1223 C CA . SER A 1 159 ? -9.847 8.964 42.073 1.00 96.06 159 SER A CA 1
ATOM 1224 C C . SER A 1 159 ? -10.133 8.021 40.904 1.00 96.06 159 SER A C 1
ATOM 1226 O O . SER A 1 159 ? -10.425 6.850 41.149 1.00 96.06 159 SER A O 1
ATOM 1228 N N . LEU A 1 160 ? -9.979 8.473 39.650 1.00 95.75 160 LEU A N 1
ATOM 1229 C CA . LEU A 1 160 ? -10.028 7.583 38.480 1.00 95.75 160 LEU A CA 1
ATOM 1230 C C . LEU A 1 160 ? -8.962 6.482 38.592 1.00 95.75 160 LEU A C 1
ATOM 1232 O O . LEU A 1 160 ? -9.280 5.301 38.473 1.00 95.75 160 LEU A O 1
ATOM 1236 N N . ASP A 1 161 ? -7.706 6.864 38.833 1.00 95.62 161 ASP A N 1
ATOM 1237 C CA . ASP A 1 161 ? -6.586 5.925 38.925 1.00 95.62 161 ASP A CA 1
ATOM 1238 C C . ASP A 1 161 ? -6.738 4.966 40.119 1.00 95.62 161 ASP A C 1
ATOM 1240 O O . ASP A 1 161 ? -6.389 3.790 40.010 1.00 95.62 161 ASP A O 1
ATOM 1244 N N . SER A 1 162 ? -7.267 5.446 41.252 1.00 97.31 162 SER A N 1
ATOM 1245 C CA . SER A 1 162 ? -7.565 4.619 42.430 1.00 97.31 162 SER A CA 1
ATOM 1246 C C . SER A 1 162 ? -8.620 3.564 42.109 1.00 97.31 162 SER A C 1
ATOM 1248 O O . SER A 1 162 ? -8.385 2.374 42.314 1.00 97.31 162 SER A O 1
ATOM 1250 N N . PHE A 1 163 ? -9.751 3.984 41.532 1.00 97.50 163 PHE A N 1
ATOM 1251 C CA . PHE A 1 163 ? -10.831 3.071 41.168 1.00 97.50 163 PHE A CA 1
ATOM 1252 C C . PHE A 1 163 ? -10.391 2.056 40.109 1.00 97.50 163 PHE A C 1
ATOM 1254 O O . PHE A 1 163 ? -10.700 0.874 40.219 1.00 97.50 163 PHE A O 1
ATOM 1261 N N . ALA A 1 164 ? -9.634 2.491 39.099 1.00 96.31 164 ALA A N 1
ATOM 1262 C CA . ALA A 1 164 ? -9.131 1.613 38.049 1.00 96.31 164 ALA A CA 1
ATOM 1263 C C . ALA A 1 164 ? -8.228 0.497 38.605 1.00 96.31 164 ALA A C 1
ATOM 1265 O O . ALA A 1 164 ? -8.342 -0.650 38.170 1.00 96.31 164 ALA A O 1
ATOM 1266 N N . ARG A 1 165 ? -7.369 0.801 39.591 1.00 96.75 165 ARG A N 1
ATOM 1267 C CA . ARG A 1 165 ? -6.540 -0.208 40.277 1.00 96.75 165 ARG A CA 1
ATOM 1268 C C . ARG A 1 165 ? -7.380 -1.159 41.120 1.00 96.75 165 ARG A C 1
ATOM 1270 O O . ARG A 1 165 ? -7.212 -2.364 40.993 1.00 96.75 165 ARG A O 1
ATOM 1277 N N . GLU A 1 166 ? -8.318 -0.638 41.913 1.00 97.06 166 GLU A N 1
ATOM 1278 C CA . GLU A 1 166 ? -9.230 -1.472 42.710 1.00 97.06 166 GLU A CA 1
ATOM 1279 C C . GLU A 1 166 ? -10.050 -2.422 41.827 1.00 97.06 166 GLU A C 1
ATOM 1281 O O . GLU A 1 166 ? -10.229 -3.594 42.162 1.00 97.06 166 GLU A O 1
ATOM 1286 N N . LEU A 1 167 ? -10.525 -1.932 40.678 1.00 96.06 167 LEU A N 1
ATOM 1287 C CA . LEU A 1 167 ? -11.254 -2.728 39.698 1.00 96.06 167 LEU A CA 1
ATOM 1288 C C . LEU A 1 167 ? -10.367 -3.832 39.108 1.00 96.06 167 LEU A C 1
ATOM 1290 O O . LEU A 1 167 ? -10.789 -4.988 39.042 1.00 96.06 167 LEU A O 1
ATOM 1294 N N . ALA A 1 168 ? -9.140 -3.488 38.709 1.00 96.00 168 ALA A N 1
ATOM 1295 C CA . ALA A 1 168 ? -8.188 -4.443 38.160 1.00 96.00 168 ALA A CA 1
ATOM 1296 C C . ALA A 1 168 ? -7.803 -5.526 39.176 1.00 96.00 168 ALA A C 1
ATOM 1298 O O . ALA A 1 168 ? -7.857 -6.706 38.839 1.00 96.00 168 ALA A O 1
ATOM 1299 N N . ASP A 1 169 ? -7.506 -5.150 40.421 1.00 96.44 169 ASP A N 1
ATOM 1300 C CA . ASP A 1 169 ? -7.135 -6.084 41.488 1.00 96.44 169 ASP A CA 1
ATOM 1301 C C . ASP A 1 169 ? -8.297 -7.014 41.858 1.00 96.44 169 ASP A C 1
ATOM 1303 O O . ASP A 1 169 ? -8.104 -8.214 42.058 1.00 96.44 169 ASP A O 1
ATOM 1307 N N . LYS A 1 170 ? -9.524 -6.480 41.918 1.00 96.12 170 LYS A N 1
ATOM 1308 C CA . LYS A 1 170 ? -10.716 -7.252 42.286 1.00 96.12 170 LYS A CA 1
ATOM 1309 C C . LYS A 1 170 ? -11.096 -8.297 41.238 1.00 96.12 170 LYS A C 1
ATOM 1311 O O . LYS A 1 170 ? -11.544 -9.380 41.612 1.00 96.12 170 LYS A O 1
ATOM 1316 N N . TYR A 1 171 ? -10.971 -7.962 39.953 1.00 94.38 171 TYR A N 1
ATOM 1317 C CA . TYR A 1 171 ? -11.431 -8.816 38.851 1.00 94.38 171 TYR A CA 1
ATOM 1318 C C . TYR A 1 171 ? -10.290 -9.426 38.021 1.00 94.38 171 TYR A C 1
ATOM 1320 O O . TYR A 1 171 ? -10.561 -10.094 37.031 1.00 94.38 171 TYR A O 1
ATOM 1328 N N . GLY A 1 172 ? -9.026 -9.225 38.406 1.00 93.19 172 GLY A N 1
ATOM 1329 C CA . GLY A 1 172 ? -7.862 -9.767 37.694 1.00 93.19 172 GLY A CA 1
ATOM 1330 C C . GLY A 1 172 ? -7.630 -9.149 36.310 1.00 93.19 172 GLY A C 1
ATOM 1331 O O . GLY A 1 172 ? -7.093 -9.813 35.425 1.00 93.19 172 GLY A O 1
ATOM 1332 N N . LEU A 1 173 ? -8.048 -7.898 36.100 1.00 94.31 173 LEU A N 1
ATOM 1333 C CA . LEU A 1 173 ? -8.066 -7.286 34.771 1.00 94.31 173 LEU A CA 1
ATOM 1334 C C . LEU A 1 173 ? -6.670 -6.869 34.302 1.00 94.31 173 LEU A C 1
ATOM 1336 O O . LEU A 1 173 ? -5.875 -6.305 35.054 1.00 94.31 173 LEU A O 1
ATOM 1340 N N . VAL A 1 174 ? -6.398 -7.069 33.011 1.00 94.06 174 VAL A N 1
ATOM 1341 C CA . VAL A 1 174 ? -5.118 -6.701 32.391 1.00 94.06 174 VAL A CA 1
ATOM 1342 C C . VAL A 1 174 ? -5.267 -5.382 31.630 1.00 94.06 174 VAL A C 1
ATOM 1344 O O . VAL A 1 174 ? -6.099 -5.317 30.719 1.00 94.06 174 VAL A O 1
ATOM 1347 N N . PRO A 1 175 ? -4.462 -4.343 31.930 1.00 94.50 175 PRO A N 1
ATOM 1348 C CA . PRO A 1 175 ? -4.508 -3.083 31.194 1.00 94.50 175 PRO A CA 1
ATOM 1349 C C . PRO A 1 175 ? -4.298 -3.256 29.683 1.00 94.50 175 PRO A C 1
ATOM 1351 O O . PRO A 1 175 ? -3.439 -4.016 29.231 1.00 94.50 175 PRO A O 1
ATOM 1354 N N . GLU A 1 176 ? -5.065 -2.514 28.888 1.00 94.56 176 GLU A N 1
ATOM 1355 C CA . GLU A 1 176 ? -4.924 -2.424 27.437 1.00 94.56 176 GLU A CA 1
ATOM 1356 C C . GLU A 1 176 ? -4.434 -1.031 27.036 1.00 94.56 176 GLU A C 1
ATOM 1358 O O . GLU A 1 176 ? -5.168 -0.044 27.072 1.00 94.56 176 GLU A O 1
ATOM 1363 N N . GLU A 1 177 ? -3.190 -0.955 26.573 1.00 90.06 177 GLU A N 1
ATOM 1364 C CA . GLU A 1 177 ? -2.606 0.307 26.113 1.00 90.06 177 GLU A CA 1
ATOM 1365 C C . GLU A 1 177 ? -3.088 0.709 24.711 1.00 90.06 177 GLU A C 1
ATOM 1367 O O . GLU A 1 177 ? -3.082 1.892 24.355 1.00 90.06 177 GLU A O 1
ATOM 1372 N N . LYS A 1 178 ? -3.484 -0.262 23.874 1.00 90.50 178 LYS A N 1
ATOM 1373 C CA . LYS A 1 178 ? -3.886 0.007 22.490 1.00 90.50 178 LYS A CA 1
ATOM 1374 C C . LYS A 1 178 ? -5.377 0.306 22.408 1.00 90.50 178 LYS A C 1
ATOM 1376 O O . LYS A 1 178 ? -6.223 -0.527 22.710 1.00 90.50 178 LYS A O 1
ATOM 1381 N N . SER A 1 179 ? -5.716 1.458 21.843 1.00 92.12 179 SER A N 1
ATOM 1382 C CA . SER A 1 179 ? -7.106 1.784 21.511 1.00 92.12 179 SER A CA 1
ATOM 1383 C C . SER A 1 179 ? -7.735 0.771 20.539 1.00 92.12 179 SER A C 1
ATOM 1385 O O . SER A 1 179 ? -7.047 0.118 19.745 1.00 92.12 179 SER A O 1
ATOM 1387 N N . LYS A 1 180 ? -9.074 0.698 20.532 1.00 94.81 180 LYS A N 1
ATOM 1388 C CA . LYS A 1 180 ? -9.859 -0.035 19.517 1.00 94.81 180 LYS A CA 1
ATOM 1389 C C . LYS A 1 180 ? -9.395 0.285 18.089 1.00 94.81 180 LYS A C 1
ATOM 1391 O O . LYS A 1 180 ? -9.161 -0.634 17.311 1.00 94.81 180 LYS A O 1
ATOM 1396 N N . PHE A 1 181 ? -9.157 1.567 17.788 1.00 93.38 181 PHE A N 1
ATOM 1397 C CA . PHE A 1 181 ? -8.617 2.013 16.499 1.00 93.38 181 PHE A CA 1
ATOM 1398 C C . PHE A 1 181 ? -7.258 1.384 16.181 1.00 93.38 181 PHE A C 1
ATOM 1400 O O . PHE A 1 181 ? -7.095 0.795 15.119 1.00 93.38 181 PHE A O 1
ATOM 1407 N N . GLN A 1 182 ? -6.287 1.462 17.098 1.00 91.25 182 GLN A N 1
ATOM 1408 C CA . GLN A 1 182 ? -4.943 0.916 16.868 1.00 91.25 182 GLN A CA 1
ATOM 1409 C C . GLN A 1 182 ? -4.969 -0.596 16.632 1.00 91.25 182 GLN A C 1
ATOM 1411 O O . GLN A 1 182 ? -4.254 -1.087 15.761 1.00 91.25 182 GLN A O 1
ATOM 1416 N N . ARG A 1 183 ? -5.805 -1.332 17.374 1.00 92.69 183 ARG A N 1
ATOM 1417 C CA . ARG A 1 183 ? -5.979 -2.781 17.195 1.00 92.69 183 ARG A CA 1
ATOM 1418 C C . ARG A 1 183 ? -6.677 -3.113 15.872 1.00 92.69 183 ARG A C 1
ATOM 1420 O O . ARG A 1 183 ? -6.192 -3.962 15.132 1.00 92.69 183 ARG A O 1
ATOM 1427 N N . ALA A 1 184 ? -7.750 -2.403 15.522 1.00 92.06 184 ALA A N 1
ATOM 1428 C CA . ALA A 1 184 ? -8.465 -2.601 14.260 1.00 92.06 184 ALA A CA 1
ATOM 1429 C C . ALA A 1 184 ? -7.615 -2.212 13.034 1.00 92.06 184 ALA A C 1
ATOM 1431 O O . ALA A 1 184 ? -7.631 -2.895 12.011 1.00 92.06 184 ALA A O 1
ATOM 1432 N N . LEU A 1 185 ? -6.820 -1.142 13.135 1.00 87.56 185 LEU A N 1
ATOM 1433 C CA . LEU A 1 185 ? -5.884 -0.726 12.090 1.00 87.56 185 LEU A CA 1
ATOM 1434 C C . LEU A 1 185 ? -4.728 -1.723 11.937 1.00 87.56 185 LEU A C 1
ATOM 1436 O O . LEU A 1 185 ? -4.310 -2.002 10.815 1.00 87.56 185 LEU A O 1
ATOM 1440 N N . ALA A 1 186 ? -4.220 -2.285 13.039 1.00 84.81 186 ALA A N 1
ATOM 1441 C CA . ALA A 1 186 ? -3.240 -3.368 12.982 1.00 84.81 186 ALA A CA 1
ATOM 1442 C C . ALA A 1 186 ? -3.818 -4.588 12.253 1.00 84.81 186 ALA A C 1
ATOM 1444 O O . ALA A 1 186 ? -3.187 -5.089 11.326 1.00 84.81 186 ALA A O 1
ATOM 1445 N N . LEU A 1 187 ? -5.060 -4.972 12.565 1.00 83.62 187 LEU A N 1
ATOM 1446 C CA . LEU A 1 187 ? -5.764 -6.049 11.868 1.00 83.62 187 LEU A CA 1
ATOM 1447 C C . LEU A 1 187 ? -5.903 -5.775 10.361 1.00 83.62 187 LEU A C 1
ATOM 1449 O O . LEU A 1 187 ? -5.690 -6.674 9.547 1.00 83.62 187 LEU A O 1
ATOM 1453 N N . ALA A 1 188 ? -6.195 -4.525 9.983 1.00 78.44 188 ALA A N 1
ATOM 1454 C CA . ALA A 1 188 ? -6.248 -4.110 8.582 1.00 78.44 188 ALA A CA 1
ATOM 1455 C C . ALA A 1 188 ? -4.895 -4.207 7.867 1.00 78.44 188 ALA A C 1
ATOM 1457 O O . ALA A 1 188 ? -4.841 -4.502 6.674 1.00 78.44 188 ALA A O 1
ATOM 1458 N N . ARG A 1 189 ? -3.795 -4.008 8.596 1.00 74.12 189 ARG A N 1
ATOM 1459 C CA . ARG A 1 189 ? -2.431 -4.141 8.068 1.00 74.12 189 ARG A CA 1
ATOM 1460 C C . ARG A 1 189 ? -1.965 -5.596 7.997 1.00 74.12 189 ARG A C 1
ATOM 1462 O O . ARG A 1 189 ? -1.248 -5.941 7.062 1.00 74.12 189 ARG A O 1
ATOM 1469 N N . GLU A 1 190 ? -2.417 -6.459 8.905 1.00 63.78 190 GLU A N 1
ATOM 1470 C CA . GLU A 1 190 ? -2.073 -7.893 9.005 1.00 63.78 190 GLU A CA 1
ATOM 1471 C C . GLU A 1 190 ? -2.633 -8.779 7.864 1.00 63.78 190 GLU A C 1
ATOM 1473 O O . GLU A 1 190 ? -2.733 -10.004 7.979 1.00 63.78 190 GLU A O 1
ATOM 1478 N N . GLY A 1 191 ? -3.033 -8.189 6.739 1.00 60.94 191 GLY A N 1
ATOM 1479 C CA . GLY A 1 191 ? -3.543 -8.901 5.565 1.00 60.94 191 GLY A CA 1
ATOM 1480 C C . GLY A 1 191 ? -3.293 -8.191 4.237 1.00 60.94 191 GLY A C 1
ATOM 1481 O O . GLY A 1 191 ? -3.883 -8.594 3.235 1.00 60.94 191 GLY A O 1
ATOM 1482 N N . CYS A 1 192 ? -2.448 -7.155 4.220 1.00 69.31 192 CYS A N 1
ATOM 1483 C CA . CYS A 1 192 ? -2.047 -6.475 2.989 1.00 69.31 192 CYS A CA 1
ATOM 1484 C C . CYS A 1 192 ? -1.450 -7.508 2.022 1.00 69.31 192 CYS A C 1
ATOM 1486 O O . CYS A 1 192 ? -0.542 -8.246 2.410 1.00 69.31 192 CYS A O 1
ATOM 1488 N N . PHE A 1 193 ? -1.976 -7.587 0.799 1.00 84.75 193 PHE A N 1
ATOM 1489 C CA . PHE A 1 193 ? -1.564 -8.536 -0.238 1.00 84.75 193 PHE A CA 1
ATOM 1490 C C . PHE A 1 193 ? -1.855 -10.008 0.066 1.00 84.75 193 PHE A C 1
ATOM 1492 O O . PHE A 1 193 ? -1.280 -10.885 -0.576 1.00 84.75 193 PHE A O 1
ATOM 1499 N N . ARG A 1 194 ? -2.765 -10.325 1.001 1.00 82.12 194 ARG A N 1
ATOM 1500 C CA . ARG A 1 194 ? -3.096 -11.722 1.347 1.00 82.12 194 ARG A CA 1
ATOM 1501 C C . ARG A 1 194 ? -3.468 -12.556 0.122 1.00 82.12 194 ARG A C 1
ATOM 1503 O O . ARG A 1 194 ? -3.025 -13.691 0.021 1.00 82.12 194 ARG A O 1
ATOM 1510 N N . GLN A 1 195 ? -4.272 -12.010 -0.792 1.00 87.06 195 GLN A N 1
ATOM 1511 C CA . GLN A 1 195 ? -4.690 -12.730 -2.001 1.00 87.06 195 GLN A CA 1
ATOM 1512 C C . GLN A 1 195 ? -3.507 -12.989 -2.945 1.00 87.06 195 GLN A C 1
ATOM 1514 O O . GLN A 1 195 ? -3.419 -14.062 -3.536 1.00 87.06 195 GLN A O 1
ATOM 1519 N N . LEU A 1 196 ? -2.568 -12.040 -3.047 1.00 93.38 196 LEU A N 1
ATOM 1520 C CA . LEU A 1 196 ? -1.333 -12.228 -3.809 1.00 93.38 196 LEU A CA 1
ATOM 1521 C C . LEU A 1 196 ? -0.456 -13.305 -3.155 1.00 93.38 196 LEU A C 1
ATOM 1523 O O . LEU A 1 196 ? -0.079 -14.253 -3.830 1.00 93.38 196 LEU A O 1
ATOM 1527 N N . PHE A 1 197 ? -0.205 -13.225 -1.845 1.00 92.44 197 PHE A N 1
ATOM 1528 C CA . PHE A 1 197 ? 0.647 -14.187 -1.129 1.00 92.44 197 PHE A CA 1
ATOM 1529 C C . PHE A 1 197 ? 0.008 -15.567 -0.899 1.00 92.44 197 PHE A C 1
ATOM 1531 O O . PHE A 1 197 ? 0.696 -16.525 -0.571 1.00 92.44 197 PHE A O 1
ATOM 1538 N N . GLN A 1 198 ? -1.303 -15.713 -1.110 1.00 90.25 198 GLN A N 1
ATOM 1539 C CA . GLN A 1 198 ? -1.941 -17.030 -1.233 1.00 90.25 198 GLN A CA 1
ATOM 1540 C C . GLN A 1 198 ? -1.586 -17.727 -2.548 1.00 90.25 198 GLN A C 1
ATOM 1542 O O . GLN A 1 198 ? -1.640 -18.954 -2.618 1.00 90.25 198 GLN A O 1
ATOM 1547 N N . LYS A 1 199 ? -1.271 -16.953 -3.593 1.00 94.69 199 LYS A N 1
ATOM 1548 C CA . LYS A 1 199 ? -0.941 -17.472 -4.920 1.00 94.69 199 LYS A CA 1
ATOM 1549 C C . LYS A 1 199 ? 0.559 -17.483 -5.197 1.00 94.69 199 LYS A C 1
ATOM 1551 O O . LYS A 1 199 ? 0.980 -18.353 -5.946 1.00 94.69 199 LYS A O 1
ATOM 1556 N N . TYR A 1 200 ? 1.337 -16.558 -4.643 1.00 97.06 200 TYR A N 1
ATOM 1557 C CA . TYR A 1 200 ? 2.768 -16.392 -4.913 1.00 97.06 200 TYR A CA 1
ATOM 1558 C C . TYR A 1 200 ? 3.575 -16.386 -3.620 1.00 97.06 200 TYR A C 1
ATOM 1560 O O . TYR A 1 200 ? 3.134 -15.835 -2.616 1.00 97.06 200 TYR A O 1
ATOM 1568 N N . ASP A 1 201 ? 4.792 -16.918 -3.673 1.00 95.25 201 ASP A N 1
ATOM 1569 C CA . ASP A 1 201 ? 5.697 -16.931 -2.520 1.00 95.25 201 ASP A CA 1
ATOM 1570 C C . ASP A 1 201 ? 6.364 -15.561 -2.326 1.00 95.25 201 ASP A C 1
ATOM 1572 O O . ASP A 1 201 ? 6.650 -15.142 -1.204 1.00 95.25 201 ASP A O 1
ATOM 1576 N N . ARG A 1 202 ? 6.600 -14.849 -3.435 1.00 96.44 202 ARG A N 1
ATOM 1577 C CA . ARG A 1 202 ? 7.248 -13.536 -3.456 1.00 96.44 202 ARG A CA 1
ATOM 1578 C C . ARG A 1 202 ? 6.722 -12.647 -4.576 1.00 96.44 202 ARG A C 1
ATOM 1580 O O . ARG A 1 202 ? 6.236 -13.123 -5.607 1.00 96.44 202 ARG A O 1
ATOM 1587 N N . LEU A 1 203 ? 6.877 -11.345 -4.377 1.00 98.31 203 LEU A N 1
ATOM 1588 C CA . LEU A 1 203 ? 6.579 -10.305 -5.358 1.00 98.31 203 LEU A CA 1
ATOM 1589 C C . LEU A 1 203 ? 7.886 -9.584 -5.691 1.00 98.31 203 LEU A C 1
ATOM 1591 O O . LEU A 1 203 ? 8.591 -9.170 -4.774 1.00 98.31 203 LEU A O 1
ATOM 1595 N N . VAL A 1 204 ? 8.210 -9.428 -6.973 1.00 98.62 204 VAL A N 1
ATOM 1596 C CA . VAL A 1 204 ? 9.391 -8.673 -7.416 1.00 98.62 204 VAL A CA 1
ATOM 1597 C C . VAL A 1 204 ? 8.919 -7.436 -8.159 1.00 98.62 204 VAL A C 1
ATOM 1599 O O . VAL A 1 204 ? 8.325 -7.555 -9.230 1.00 98.62 204 VAL A O 1
ATOM 1602 N N . ILE A 1 205 ? 9.165 -6.268 -7.568 1.00 98.62 205 ILE A N 1
ATOM 1603 C CA . ILE A 1 205 ? 8.889 -4.966 -8.176 1.00 98.62 205 ILE A CA 1
ATOM 1604 C C . ILE A 1 205 ? 10.212 -4.468 -8.743 1.00 98.62 205 ILE A C 1
ATOM 1606 O O . ILE A 1 205 ? 11.200 -4.470 -8.013 1.00 98.62 205 ILE A O 1
ATOM 1610 N N . PHE A 1 206 ? 10.244 -4.057 -10.003 1.00 98.56 206 PHE A N 1
ATOM 1611 C CA . PHE A 1 206 ? 11.463 -3.574 -10.647 1.00 98.56 206 PHE A CA 1
ATOM 1612 C C . PHE A 1 206 ? 11.176 -2.404 -11.584 1.00 98.56 206 PHE A C 1
ATOM 1614 O O . PHE A 1 206 ? 10.028 -2.179 -11.962 1.00 98.56 206 PHE A O 1
ATOM 1621 N N . ASP A 1 207 ? 12.232 -1.678 -11.920 1.00 98.25 207 ASP A N 1
ATOM 1622 C CA . ASP A 1 207 ? 12.228 -0.542 -12.837 1.00 98.25 207 ASP A CA 1
ATOM 1623 C C . ASP A 1 207 ? 13.563 -0.503 -13.589 1.00 98.25 207 ASP A C 1
ATOM 1625 O O . ASP A 1 207 ? 14.576 -1.049 -13.118 1.00 98.25 207 ASP A O 1
ATOM 1629 N N . THR A 1 208 ? 13.555 0.087 -14.783 1.00 97.81 208 THR A N 1
ATOM 1630 C CA . THR A 1 208 ? 14.734 0.183 -15.641 1.00 97.81 208 THR A CA 1
ATOM 1631 C C . THR A 1 208 ? 14.958 1.592 -16.158 1.00 97.81 208 THR A C 1
ATOM 1633 O O . THR A 1 208 ? 14.089 2.179 -16.796 1.00 97.81 208 THR A O 1
ATOM 1636 N N . GLU A 1 209 ? 16.194 2.073 -16.024 1.00 97.62 209 GLU A N 1
ATOM 1637 C CA . GLU A 1 209 ? 16.666 3.198 -16.829 1.00 97.62 209 GLU A CA 1
ATOM 1638 C C . GLU A 1 209 ? 17.368 2.672 -18.074 1.00 97.62 209 GLU A C 1
ATOM 1640 O O . GLU A 1 209 ? 18.107 1.680 -18.029 1.00 97.62 209 GLU A O 1
ATOM 1645 N N . THR A 1 210 ? 17.153 3.324 -19.216 1.00 97.56 210 THR A N 1
ATOM 1646 C CA . THR A 1 210 ? 17.585 2.800 -20.520 1.00 97.56 210 THR A CA 1
ATOM 1647 C C . THR A 1 210 ? 18.165 3.887 -21.420 1.00 97.56 210 THR A C 1
ATOM 1649 O O . THR A 1 210 ? 17.925 5.077 -21.231 1.00 97.56 210 THR A O 1
ATOM 1652 N N . THR A 1 211 ? 18.935 3.497 -22.439 1.00 97.38 211 THR A N 1
ATOM 1653 C CA . THR A 1 211 ? 19.516 4.441 -23.409 1.00 97.38 211 THR A CA 1
ATOM 1654 C C . THR A 1 211 ? 18.489 5.067 -24.360 1.00 97.38 211 THR A C 1
ATOM 1656 O O . THR A 1 211 ? 18.845 5.980 -25.107 1.00 97.38 211 THR A O 1
ATOM 1659 N N . GLY A 1 212 ? 17.235 4.602 -24.355 1.00 95.94 212 GLY A N 1
ATOM 1660 C CA . GLY A 1 212 ? 16.207 5.022 -25.303 1.00 95.94 212 GLY A CA 1
ATOM 1661 C C . GLY A 1 212 ? 14.827 4.448 -24.983 1.00 95.94 212 GLY A C 1
ATOM 1662 O O . GLY A 1 212 ? 14.416 4.434 -23.834 1.00 95.94 212 GLY A O 1
ATOM 1663 N N . LEU A 1 213 ? 14.060 4.047 -25.997 1.00 94.00 213 LEU A N 1
ATOM 1664 C CA . LEU A 1 213 ? 12.672 3.577 -25.825 1.00 94.00 213 LEU A CA 1
ATOM 1665 C C . LEU A 1 213 ? 12.385 2.257 -26.556 1.00 94.00 213 LEU A C 1
ATOM 1667 O O . LEU A 1 213 ? 11.321 1.670 -26.366 1.00 94.00 213 LEU A O 1
ATOM 1671 N N . ASP A 1 214 ? 13.300 1.790 -27.407 1.00 94.12 214 ASP A N 1
ATOM 1672 C CA . ASP A 1 214 ? 13.148 0.557 -28.170 1.00 94.12 214 ASP A CA 1
ATOM 1673 C C . ASP A 1 214 ? 13.886 -0.579 -27.460 1.00 94.12 214 ASP A C 1
ATOM 1675 O O . ASP A 1 214 ? 15.090 -0.752 -27.633 1.00 94.12 214 ASP A O 1
ATOM 1679 N N . GLY A 1 215 ? 13.161 -1.412 -26.709 1.00 92.75 215 GLY A N 1
ATOM 1680 C CA . GLY A 1 215 ? 13.756 -2.544 -25.988 1.00 92.75 215 GLY A CA 1
ATOM 1681 C C . GLY A 1 215 ? 14.515 -3.544 -26.872 1.00 92.75 215 GLY A C 1
ATOM 1682 O O . GLY A 1 215 ? 15.339 -4.303 -26.369 1.00 92.75 215 GLY A O 1
ATOM 1683 N N . ALA A 1 216 ? 14.280 -3.558 -28.191 1.00 92.94 216 ALA A N 1
ATOM 1684 C CA . ALA A 1 216 ? 15.016 -4.400 -29.128 1.00 92.94 216 ALA A CA 1
ATOM 1685 C C . ALA A 1 216 ? 16.300 -3.745 -29.660 1.00 92.94 216 ALA A C 1
ATOM 1687 O O . ALA A 1 216 ? 17.082 -4.432 -30.314 1.00 92.94 216 ALA A O 1
ATOM 1688 N N . ARG A 1 217 ? 16.552 -2.456 -29.432 1.00 94.38 217 ARG A N 1
ATOM 1689 C CA . ARG A 1 217 ? 17.744 -1.749 -29.943 1.00 94.38 217 ARG A CA 1
ATOM 1690 C C . ARG A 1 217 ? 18.541 -1.070 -28.842 1.00 94.38 217 ARG A C 1
ATOM 1692 O O . ARG A 1 217 ? 19.765 -1.140 -28.867 1.00 94.38 217 ARG A O 1
ATOM 1699 N N . ASP A 1 218 ? 17.840 -0.450 -27.908 1.00 97.31 218 ASP A N 1
ATOM 1700 C CA . ASP A 1 218 ? 18.390 0.246 -26.758 1.00 97.31 218 ASP A CA 1
ATOM 1701 C C . ASP A 1 218 ? 18.780 -0.738 -25.644 1.00 97.31 218 ASP A C 1
ATOM 1703 O O . ASP A 1 218 ? 18.408 -1.918 -25.656 1.00 97.31 218 ASP A O 1
ATOM 1707 N N . GLU A 1 219 ? 19.567 -0.257 -24.684 1.00 98.00 219 GLU A N 1
ATOM 1708 C CA . GLU A 1 219 ? 20.104 -1.062 -23.588 1.00 98.00 219 GLU A CA 1
ATOM 1709 C C . GLU A 1 219 ? 19.708 -0.496 -22.225 1.00 98.00 219 GLU A C 1
ATOM 1711 O O . GLU A 1 219 ? 19.532 0.711 -22.061 1.00 98.00 219 GLU A O 1
ATOM 1716 N N . ILE A 1 220 ? 19.601 -1.386 -21.238 1.00 98.38 220 ILE A N 1
ATOM 1717 C CA . ILE A 1 220 ? 19.414 -1.015 -19.835 1.00 98.38 220 ILE A CA 1
ATOM 1718 C C . ILE A 1 220 ? 20.734 -0.441 -19.299 1.00 98.38 220 ILE A C 1
ATOM 1720 O O . ILE A 1 220 ? 21.788 -1.059 -19.474 1.00 98.38 220 ILE A O 1
ATOM 1724 N N . ILE A 1 221 ? 20.664 0.720 -18.644 1.00 97.94 221 ILE A N 1
ATOM 1725 C CA . ILE A 1 221 ? 21.786 1.381 -17.957 1.00 97.94 221 ILE A CA 1
ATOM 1726 C C . ILE A 1 221 ? 21.705 1.243 -16.434 1.00 97.94 221 ILE A C 1
ATOM 1728 O O . ILE A 1 221 ? 22.751 1.225 -15.790 1.00 97.94 221 ILE A O 1
ATOM 1732 N N . GLU A 1 222 ? 20.507 1.081 -15.872 1.00 98.50 222 GLU A N 1
ATOM 1733 C CA . GLU A 1 222 ? 20.264 0.771 -14.458 1.00 98.50 222 GLU A CA 1
ATOM 1734 C C . GLU A 1 222 ? 19.125 -0.246 -14.359 1.00 98.50 222 GLU A C 1
ATOM 1736 O O . GLU A 1 222 ? 18.101 -0.099 -15.027 1.00 98.50 222 GLU A O 1
ATOM 1741 N N . PHE A 1 223 ? 19.309 -1.287 -13.548 1.00 98.56 223 PHE A N 1
ATOM 1742 C CA . PHE A 1 223 ? 18.241 -2.205 -13.161 1.00 98.56 223 PHE A CA 1
ATOM 1743 C C . PHE A 1 223 ? 18.121 -2.191 -11.644 1.00 98.56 223 PHE A C 1
ATOM 1745 O O . PHE A 1 223 ? 19.059 -2.590 -10.940 1.00 98.56 223 PHE A O 1
ATOM 1752 N N . SER A 1 224 ? 16.952 -1.791 -11.156 1.00 98.50 224 SER A N 1
ATOM 1753 C CA . SER A 1 224 ? 16.652 -1.788 -9.729 1.00 98.50 224 SER A CA 1
ATOM 1754 C C . SER A 1 224 ? 15.435 -2.657 -9.456 1.00 98.50 224 SER A C 1
ATOM 1756 O O . SER A 1 224 ? 14.502 -2.726 -10.254 1.00 98.50 224 SER A O 1
ATOM 1758 N N . ALA A 1 225 ? 15.445 -3.349 -8.323 1.00 98.56 225 ALA A N 1
ATOM 1759 C CA . ALA A 1 225 ? 14.354 -4.212 -7.910 1.00 98.56 225 ALA A CA 1
ATOM 1760 C C . ALA A 1 225 ? 14.267 -4.332 -6.390 1.00 98.56 225 ALA A C 1
ATOM 1762 O O . ALA A 1 225 ? 15.258 -4.207 -5.670 1.00 98.56 225 ALA A O 1
ATOM 1763 N N . VAL A 1 226 ? 13.074 -4.649 -5.900 1.00 98.31 226 VAL A N 1
ATOM 1764 C CA . VAL A 1 226 ? 12.866 -5.115 -4.530 1.00 98.31 226 VAL A CA 1
ATOM 1765 C C . VAL A 1 226 ? 12.061 -6.400 -4.519 1.00 98.31 226 VAL A C 1
ATOM 1767 O O . VAL A 1 226 ? 11.127 -6.586 -5.305 1.00 98.31 226 VAL A O 1
ATOM 1770 N N . VAL A 1 227 ? 12.404 -7.273 -3.578 1.00 98.12 227 VAL A N 1
ATOM 1771 C CA . VAL A 1 227 ? 11.689 -8.522 -3.329 1.00 98.12 227 VAL A CA 1
ATOM 1772 C C . VAL A 1 227 ? 10.859 -8.372 -2.065 1.00 98.12 227 VAL A C 1
ATOM 1774 O O . VAL A 1 227 ? 11.375 -8.028 -0.997 1.00 98.12 227 VAL A O 1
ATOM 1777 N N . LEU A 1 228 ? 9.564 -8.649 -2.184 1.00 95.94 228 LEU A N 1
ATOM 1778 C CA . LEU A 1 228 ? 8.628 -8.676 -1.072 1.00 95.94 228 LEU A CA 1
ATOM 1779 C C . LEU A 1 228 ? 8.221 -10.112 -0.746 1.00 95.94 228 LEU A C 1
ATOM 1781 O O . LEU A 1 228 ? 7.825 -10.866 -1.636 1.00 95.94 228 LEU A O 1
ATOM 1785 N N . GLU A 1 229 ? 8.223 -10.447 0.540 1.00 93.38 229 GLU A N 1
ATOM 1786 C CA . GLU A 1 229 ? 7.682 -11.701 1.075 1.00 93.38 229 GLU A CA 1
ATOM 1787 C C . GLU A 1 229 ? 6.706 -11.421 2.220 1.00 93.38 229 GLU A C 1
ATOM 1789 O O . GLU A 1 229 ? 6.789 -10.392 2.903 1.00 93.38 229 GLU A O 1
ATOM 1794 N N . GLN A 1 230 ? 5.800 -12.369 2.473 1.00 87.12 230 GLN A N 1
ATOM 1795 C CA . GLN A 1 230 ? 4.978 -12.352 3.675 1.00 87.12 230 GLN A CA 1
ATOM 1796 C C . GLN A 1 230 ? 5.712 -13.035 4.835 1.00 87.12 230 GLN A C 1
ATOM 1798 O O . GLN A 1 230 ? 5.895 -14.250 4.849 1.00 87.12 230 GLN A O 1
ATOM 1803 N N . ARG A 1 231 ? 6.082 -12.260 5.858 1.00 81.50 231 ARG A N 1
ATOM 1804 C CA . ARG A 1 231 ? 6.700 -12.751 7.098 1.00 81.50 231 ARG A CA 1
ATOM 1805 C C . ARG A 1 231 ? 5.865 -12.321 8.293 1.00 81.50 231 ARG A C 1
ATOM 1807 O O . ARG A 1 231 ? 5.505 -11.156 8.415 1.00 81.50 231 ARG A O 1
ATOM 1814 N N . GLN A 1 232 ? 5.518 -13.274 9.161 1.00 72.06 232 GLN A N 1
ATOM 1815 C CA . GLN A 1 232 ? 4.670 -13.030 10.343 1.00 72.06 232 GLN A CA 1
ATOM 1816 C C . GLN A 1 232 ? 3.351 -12.302 9.998 1.00 72.06 232 GLN A C 1
ATOM 1818 O O . GLN A 1 232 ? 2.895 -11.418 10.715 1.00 72.06 232 GLN A O 1
ATOM 1823 N N . GLY A 1 233 ? 2.753 -12.643 8.851 1.00 67.50 233 GLY A N 1
ATOM 1824 C CA . GLY A 1 233 ? 1.518 -12.018 8.370 1.00 67.50 233 GLY A CA 1
ATOM 1825 C C . GLY A 1 233 ? 1.688 -10.629 7.741 1.00 67.50 233 GLY A C 1
ATOM 1826 O O . GLY A 1 233 ? 0.706 -10.094 7.230 1.00 67.50 233 GLY A O 1
ATOM 1827 N N . GLN A 1 234 ? 2.899 -10.067 7.709 1.00 71.44 234 GLN A N 1
ATOM 1828 C CA . GLN A 1 234 ? 3.197 -8.751 7.142 1.00 71.44 234 GLN A CA 1
ATOM 1829 C C . GLN A 1 234 ? 3.999 -8.862 5.844 1.00 71.44 234 GLN A C 1
ATOM 1831 O O . GLN A 1 234 ? 4.894 -9.692 5.725 1.00 71.44 234 GLN A O 1
ATOM 1836 N N . CYS A 1 235 ? 3.706 -7.988 4.884 1.00 84.38 235 CYS A N 1
ATOM 1837 C CA . CYS A 1 235 ? 4.518 -7.826 3.682 1.00 84.38 235 CYS A CA 1
ATOM 1838 C C . CYS A 1 235 ? 5.780 -7.019 4.014 1.00 84.38 235 CYS A C 1
ATOM 1840 O O . CYS A 1 235 ? 5.671 -5.868 4.445 1.00 84.38 235 CYS A O 1
ATOM 1842 N N . GLN A 1 236 ? 6.959 -7.597 3.795 1.00 84.44 236 GLN A N 1
ATOM 1843 C CA . GLN A 1 236 ? 8.250 -6.975 4.102 1.00 84.44 236 GLN A CA 1
ATOM 1844 C C . GLN A 1 236 ? 9.167 -6.992 2.878 1.00 84.44 236 GLN A C 1
ATOM 1846 O O . GLN A 1 236 ? 9.150 -7.956 2.116 1.00 84.44 236 GLN A O 1
ATOM 1851 N N . VAL A 1 237 ? 9.976 -5.939 2.717 1.00 91.00 237 VAL A N 1
ATOM 1852 C CA . VAL A 1 237 ? 11.106 -5.940 1.777 1.00 91.00 237 VAL A CA 1
ATOM 1853 C C . VAL A 1 237 ? 12.187 -6.835 2.365 1.00 91.00 237 VAL A C 1
ATOM 1855 O O . VAL A 1 237 ? 12.656 -6.579 3.473 1.00 91.00 237 VAL A O 1
ATOM 1858 N N . ILE A 1 238 ? 12.548 -7.895 1.648 1.00 94.56 238 ILE A N 1
ATOM 1859 C CA . ILE A 1 238 ? 13.562 -8.860 2.094 1.00 94.56 238 ILE A CA 1
ATOM 1860 C C . ILE A 1 238 ? 14.887 -8.711 1.352 1.00 94.56 238 ILE A C 1
ATOM 1862 O O . ILE A 1 238 ? 15.922 -9.129 1.864 1.00 94.56 238 ILE A O 1
ATOM 1866 N N . GLU A 1 239 ? 14.851 -8.108 0.168 1.00 95.06 239 GLU A N 1
ATOM 1867 C CA . GLU A 1 239 ? 16.007 -7.887 -0.685 1.00 95.06 239 GLU A CA 1
ATOM 1868 C C . GLU A 1 239 ? 15.778 -6.622 -1.514 1.00 95.06 239 GLU A C 1
ATOM 1870 O O . GLU A 1 239 ? 14.668 -6.383 -2.000 1.00 95.06 239 GLU A O 1
ATOM 1875 N N . THR A 1 240 ? 16.841 -5.838 -1.670 1.00 97.06 240 THR A N 1
ATOM 1876 C CA . THR A 1 240 ? 16.913 -4.687 -2.569 1.00 97.06 240 THR A CA 1
ATOM 1877 C C . THR A 1 240 ? 18.101 -4.892 -3.495 1.00 97.06 240 THR A C 1
ATOM 1879 O O . THR A 1 240 ? 19.195 -5.224 -3.037 1.00 97.06 240 THR A O 1
ATOM 1882 N N . TYR A 1 241 ? 17.889 -4.664 -4.783 1.00 98.00 241 TYR A N 1
ATOM 1883 C CA . TYR A 1 241 ? 18.893 -4.764 -5.828 1.00 98.00 241 TYR A CA 1
ATOM 1884 C C . TYR A 1 241 ? 18.931 -3.455 -6.605 1.00 98.00 241 TYR A C 1
ATOM 1886 O O . TYR A 1 241 ? 17.889 -2.936 -6.988 1.00 98.00 241 TYR A O 1
ATOM 1894 N N . ASP A 1 242 ? 20.126 -2.924 -6.823 1.00 97.88 242 ASP A N 1
ATOM 1895 C CA . ASP A 1 242 ? 20.341 -1.682 -7.561 1.00 97.88 242 ASP A CA 1
ATOM 1896 C C . ASP A 1 242 ? 21.700 -1.766 -8.250 1.00 97.88 242 ASP A C 1
ATOM 1898 O O . ASP A 1 242 ? 22.728 -1.868 -7.571 1.00 97.88 242 ASP A O 1
ATOM 1902 N N . GLN A 1 243 ? 21.718 -1.838 -9.581 1.00 98.31 243 GLN A N 1
ATOM 1903 C CA . GLN A 1 243 ? 22.953 -1.992 -10.347 1.00 98.31 243 GLN A CA 1
ATOM 1904 C C . GLN A 1 243 ? 22.938 -1.165 -11.629 1.00 98.31 243 GLN A C 1
ATOM 1906 O O . GLN A 1 243 ? 22.036 -1.290 -12.456 1.00 98.31 243 GLN A O 1
ATOM 1911 N N . LEU A 1 244 ? 24.022 -0.414 -11.836 1.00 98.44 244 LEU A N 1
ATOM 1912 C CA . LEU A 1 244 ? 24.368 0.138 -13.140 1.00 98.44 244 LEU A CA 1
ATOM 1913 C C . LEU A 1 244 ? 24.925 -0.966 -14.040 1.00 98.44 244 LEU A C 1
ATOM 1915 O O . LEU A 1 244 ? 25.658 -1.838 -13.576 1.00 98.44 244 LEU A O 1
ATOM 1919 N N . ILE A 1 245 ? 24.623 -0.925 -15.334 1.00 98.38 245 ILE A N 1
ATOM 1920 C CA . ILE A 1 245 ? 24.935 -2.016 -16.266 1.00 98.38 245 ILE A CA 1
ATOM 1921 C C . ILE A 1 245 ? 25.916 -1.549 -17.338 1.00 98.38 245 ILE A C 1
ATOM 1923 O O . ILE A 1 245 ? 25.743 -0.501 -17.956 1.00 98.38 245 ILE A O 1
ATOM 1927 N N . THR A 1 246 ? 26.955 -2.348 -17.600 1.00 97.88 246 THR A N 1
ATOM 1928 C CA . THR A 1 246 ? 27.913 -2.044 -18.671 1.00 97.88 246 THR A CA 1
ATOM 1929 C C . THR A 1 246 ? 27.252 -2.134 -20.045 1.00 97.88 246 THR A C 1
ATOM 1931 O O . THR A 1 246 ? 26.683 -3.171 -20.413 1.00 97.88 246 THR A O 1
ATOM 1934 N N . LEU A 1 247 ? 27.417 -1.082 -20.841 1.00 97.19 247 LEU A N 1
ATOM 1935 C CA . LEU A 1 247 ? 26.939 -1.012 -22.218 1.00 97.19 247 LEU A CA 1
ATOM 1936 C C . LEU A 1 247 ? 27.799 -1.835 -23.181 1.00 97.19 247 LEU A C 1
ATOM 1938 O O . LEU A 1 247 ? 28.986 -2.071 -22.942 1.00 97.19 247 LEU A O 1
ATOM 1942 N N . SER A 1 248 ? 27.194 -2.274 -24.283 1.00 96.25 248 SER A N 1
ATOM 1943 C CA . SER A 1 248 ? 27.928 -2.951 -25.353 1.00 96.25 248 SER A CA 1
ATOM 1944 C C . SER A 1 248 ? 28.879 -1.980 -26.070 1.00 96.25 248 SER A C 1
ATOM 1946 O O . SER A 1 248 ? 28.623 -0.772 -26.105 1.00 96.25 248 SER A O 1
ATOM 1948 N N . PRO A 1 249 ? 29.977 -2.471 -26.677 1.00 94.62 249 PRO A N 1
ATOM 1949 C CA . PRO A 1 249 ? 30.908 -1.613 -27.403 1.00 94.62 249 PRO A CA 1
ATOM 1950 C C . PRO A 1 249 ? 30.209 -0.757 -28.470 1.00 94.62 249 PRO A C 1
ATOM 1952 O O . PRO A 1 249 ? 29.479 -1.274 -29.312 1.00 94.62 249 PRO A O 1
ATOM 1955 N N . GLY A 1 250 ? 30.460 0.554 -28.445 1.00 92.44 250 GLY A N 1
ATOM 1956 C CA . GLY A 1 250 ? 29.886 1.517 -29.392 1.00 92.44 250 GLY A CA 1
ATOM 1957 C C . GLY A 1 250 ? 28.516 2.083 -29.003 1.00 92.44 250 GLY A C 1
ATOM 1958 O O . GLY A 1 250 ? 28.071 3.034 -29.642 1.00 92.44 250 GLY A O 1
ATOM 1959 N N . VAL A 1 251 ? 27.872 1.566 -27.952 1.00 95.06 251 VAL A N 1
ATOM 1960 C CA . VAL A 1 251 ? 26.629 2.133 -27.411 1.00 95.06 251 VAL A CA 1
ATOM 1961 C C . VAL A 1 251 ? 26.962 3.286 -26.463 1.00 95.06 251 VAL A C 1
ATOM 1963 O O . VAL A 1 251 ? 27.870 3.191 -25.636 1.00 95.06 251 VAL A O 1
ATOM 1966 N N . THR A 1 252 ? 26.233 4.393 -26.589 1.00 94.25 252 THR A N 1
ATOM 1967 C CA . THR A 1 252 ? 26.401 5.591 -25.759 1.00 94.25 252 THR A CA 1
ATOM 1968 C C . THR A 1 252 ? 25.088 5.968 -25.086 1.00 94.25 252 THR A C 1
ATOM 1970 O O . THR A 1 252 ? 24.012 5.611 -25.559 1.00 94.25 252 THR A O 1
ATOM 1973 N N . ILE A 1 253 ? 25.179 6.701 -23.974 1.00 96.12 253 ILE A N 1
ATOM 1974 C CA . ILE A 1 253 ? 24.009 7.270 -23.297 1.00 96.12 253 ILE A CA 1
ATOM 1975 C C . ILE A 1 253 ? 23.743 8.652 -23.905 1.00 96.12 253 ILE A C 1
ATOM 1977 O O . ILE A 1 253 ? 24.587 9.542 -23.744 1.00 96.12 253 ILE A O 1
ATOM 1981 N N . PRO A 1 254 ? 22.608 8.877 -24.592 1.00 96.62 254 PRO A N 1
ATOM 1982 C CA . PRO A 1 254 ? 22.283 10.193 -25.136 1.00 96.62 254 PRO A CA 1
ATOM 1983 C C . PRO A 1 254 ? 22.226 11.261 -24.037 1.00 96.62 254 PRO A C 1
ATOM 1985 O O . PRO A 1 254 ? 21.749 10.987 -22.938 1.00 96.62 254 PRO A O 1
ATOM 1988 N N . GLU A 1 255 ? 22.644 12.498 -24.327 1.00 96.38 255 GLU A N 1
ATOM 1989 C CA . GLU A 1 255 ? 22.669 13.592 -23.332 1.00 96.38 255 GLU A CA 1
ATOM 1990 C C . GLU A 1 255 ? 21.317 13.805 -22.642 1.00 96.38 255 GLU A C 1
ATOM 1992 O O . GLU A 1 255 ? 21.260 14.031 -21.438 1.00 96.38 255 GLU A O 1
ATOM 1997 N N . LYS A 1 256 ? 20.216 13.663 -23.387 1.00 95.88 256 LYS A N 1
ATOM 1998 C CA . LYS A 1 256 ? 18.860 13.768 -22.838 1.00 95.88 256 LYS A CA 1
ATOM 1999 C C . LYS A 1 256 ? 18.582 12.723 -21.749 1.00 95.88 256 LYS A C 1
ATOM 2001 O O . LYS A 1 256 ? 17.916 13.040 -20.772 1.00 95.88 256 LYS A O 1
ATOM 2006 N N . ILE A 1 257 ? 19.079 11.497 -21.917 1.00 95.25 257 ILE A N 1
ATOM 2007 C CA . ILE A 1 257 ? 18.930 10.424 -20.923 1.00 95.25 257 ILE A CA 1
ATOM 2008 C C . ILE A 1 257 ? 19.817 10.705 -19.710 1.00 95.25 257 ILE A C 1
ATOM 2010 O O . ILE A 1 257 ? 19.365 10.542 -18.582 1.00 95.25 257 ILE A O 1
ATOM 2014 N N . GLN A 1 258 ? 21.038 11.207 -19.920 1.00 95.81 258 GLN A N 1
ATOM 2015 C CA . GLN A 1 258 ? 21.916 11.616 -18.815 1.00 95.81 258 GLN A CA 1
ATOM 2016 C C . GLN A 1 258 ? 21.276 12.729 -17.973 1.00 95.81 258 GLN A C 1
ATOM 2018 O O . GLN A 1 258 ? 21.321 12.681 -16.751 1.00 95.81 258 GLN A O 1
ATOM 2023 N N . GLN A 1 259 ? 20.642 13.718 -18.613 1.00 93.56 259 GLN A N 1
ATOM 2024 C CA . GLN A 1 259 ? 19.927 14.795 -17.919 1.00 93.56 259 GLN A CA 1
ATOM 2025 C C . GLN A 1 259 ? 18.695 14.297 -17.160 1.00 93.56 259 GLN A C 1
ATOM 2027 O O . GLN A 1 259 ? 18.379 14.841 -16.107 1.00 93.56 259 GLN A O 1
ATOM 2032 N N . LEU A 1 260 ? 17.993 13.302 -17.709 1.00 90.62 260 LEU A N 1
ATOM 2033 C CA . LEU A 1 260 ? 16.794 12.743 -17.095 1.00 90.62 260 LEU A CA 1
ATOM 2034 C C . LEU A 1 260 ? 17.137 11.902 -15.863 1.00 90.62 260 LEU A C 1
ATOM 2036 O O . LEU A 1 260 ? 16.538 12.107 -14.821 1.00 90.62 260 LEU A O 1
ATOM 2040 N N . THR A 1 261 ? 18.105 10.996 -15.998 1.00 90.75 261 THR A N 1
ATOM 2041 C CA . THR A 1 261 ? 18.411 9.947 -15.004 1.00 90.75 261 THR A CA 1
ATOM 2042 C C . THR A 1 261 ? 19.547 10.315 -14.050 1.00 90.75 261 THR A C 1
ATOM 2044 O O . THR A 1 261 ? 19.756 9.689 -13.014 1.00 90.75 261 THR A O 1
ATOM 2047 N N . GLY A 1 262 ? 20.359 11.306 -14.427 1.00 93.31 262 GLY A N 1
ATOM 2048 C CA . GLY A 1 262 ? 21.612 11.635 -13.752 1.00 93.31 262 GLY A CA 1
ATOM 2049 C C . GLY A 1 262 ? 22.746 10.630 -13.991 1.00 93.31 262 GLY A C 1
ATOM 2050 O O . GLY A 1 262 ? 23.836 10.833 -13.461 1.00 93.31 262 GLY A O 1
ATOM 2051 N N . ILE A 1 263 ? 22.533 9.566 -14.777 1.00 94.69 263 ILE A N 1
ATOM 2052 C CA . ILE A 1 263 ? 23.540 8.529 -15.034 1.00 94.69 263 ILE A CA 1
ATOM 2053 C C . ILE A 1 263 ? 24.457 8.966 -16.175 1.00 94.69 263 ILE A C 1
ATOM 2055 O O . ILE A 1 263 ? 24.018 9.168 -17.310 1.00 94.69 263 ILE A O 1
ATOM 2059 N N . THR A 1 264 ? 25.756 9.060 -15.896 1.00 95.75 264 THR A N 1
ATOM 2060 C CA . THR A 1 264 ? 26.761 9.459 -16.887 1.00 95.75 264 THR A CA 1
ATOM 2061 C C . THR A 1 264 ? 27.516 8.256 -17.469 1.00 95.75 264 THR A C 1
ATOM 2063 O O . THR A 1 264 ? 27.618 7.197 -16.843 1.00 95.75 264 THR A O 1
ATOM 2066 N N . PRO A 1 265 ? 28.163 8.403 -18.642 1.00 95.62 265 PRO A N 1
ATOM 2067 C CA . PRO A 1 265 ? 29.098 7.397 -19.144 1.00 95.62 265 PRO A CA 1
ATOM 2068 C C . PRO A 1 265 ? 30.251 7.095 -18.176 1.00 95.62 265 PRO A C 1
ATOM 2070 O O . PRO A 1 265 ? 30.821 6.006 -18.224 1.00 95.62 265 PRO A O 1
ATOM 2073 N N . GLN A 1 266 ? 30.624 8.046 -17.312 1.00 96.19 266 GLN A N 1
ATOM 2074 C CA . GLN A 1 266 ? 31.636 7.820 -16.285 1.00 96.19 266 GLN A CA 1
ATOM 2075 C C . GLN A 1 266 ? 31.121 6.873 -15.197 1.00 96.19 266 GLN A C 1
ATOM 2077 O O . GLN A 1 266 ? 31.830 5.927 -14.862 1.00 96.19 266 GLN A O 1
ATOM 2082 N N . ASP A 1 267 ? 29.877 7.046 -14.743 1.00 96.38 267 ASP A N 1
ATOM 2083 C CA . ASP A 1 267 ? 29.246 6.147 -13.771 1.00 96.38 267 ASP A CA 1
ATOM 2084 C C . ASP A 1 267 ? 29.221 4.699 -14.264 1.00 96.38 267 ASP A C 1
ATOM 2086 O O . ASP A 1 267 ? 29.601 3.788 -13.528 1.00 96.38 267 ASP A O 1
ATOM 2090 N N . ILE A 1 268 ? 28.846 4.481 -15.531 1.00 97.19 268 ILE A N 1
ATOM 2091 C CA . ILE A 1 268 ? 28.845 3.140 -16.133 1.00 97.19 268 ILE A CA 1
ATOM 2092 C C . ILE A 1 268 ? 30.254 2.542 -16.187 1.00 97.19 268 ILE A C 1
ATOM 2094 O O . ILE A 1 268 ? 30.418 1.349 -15.946 1.00 97.19 268 ILE A O 1
ATOM 2098 N N . ARG A 1 269 ? 31.288 3.340 -16.483 1.00 95.19 269 ARG A N 1
ATOM 2099 C CA . ARG A 1 269 ? 32.674 2.839 -16.509 1.00 95.19 269 ARG A CA 1
ATOM 2100 C C . ARG A 1 269 ? 33.193 2.459 -15.125 1.00 95.19 269 ARG A C 1
ATOM 2102 O O . ARG A 1 269 ? 33.952 1.503 -15.019 1.00 95.19 269 ARG A O 1
ATOM 2109 N N . GLU A 1 270 ? 32.833 3.221 -14.099 1.00 96.69 270 GLU A N 1
ATOM 2110 C CA . GLU A 1 270 ? 33.369 3.047 -12.745 1.00 96.69 270 GLU A CA 1
ATOM 2111 C C . GLU A 1 270 ? 32.587 2.020 -11.922 1.00 96.69 270 GLU A C 1
ATOM 2113 O O . GLU A 1 270 ? 33.176 1.292 -11.123 1.00 96.69 270 GLU A O 1
ATOM 2118 N N . ARG A 1 271 ? 31.263 1.962 -12.105 1.00 97.31 271 ARG A N 1
ATOM 2119 C CA . ARG A 1 271 ? 30.344 1.182 -11.261 1.00 97.31 271 ARG A CA 1
ATOM 2120 C C . ARG A 1 271 ? 29.516 0.157 -12.032 1.00 97.31 271 ARG A C 1
ATOM 2122 O O . ARG A 1 271 ? 28.871 -0.677 -11.404 1.00 97.31 271 ARG A O 1
ATOM 2129 N N . GLY A 1 272 ? 29.518 0.213 -13.364 1.00 97.56 272 GLY A N 1
ATOM 2130 C CA . GLY A 1 272 ? 28.735 -0.692 -14.195 1.00 97.56 272 GLY A CA 1
ATOM 2131 C C . GLY A 1 272 ? 29.170 -2.146 -14.031 1.00 97.56 272 GLY A C 1
ATOM 2132 O O . GLY A 1 272 ? 30.359 -2.468 -14.087 1.00 97.56 272 GLY A O 1
ATOM 2133 N N . VAL A 1 273 ? 28.200 -3.043 -13.878 1.00 98.31 273 VAL A N 1
ATOM 2134 C CA . VAL A 1 273 ? 28.430 -4.488 -13.826 1.00 98.31 273 VAL A CA 1
ATOM 2135 C C . VAL A 1 273 ? 28.054 -5.169 -15.150 1.00 98.31 273 VAL A C 1
ATOM 2137 O O . VAL A 1 273 ? 27.161 -4.698 -15.860 1.00 98.31 273 VAL A O 1
ATOM 2140 N N . PRO A 1 274 ? 28.710 -6.290 -15.515 1.00 98.25 274 PRO A N 1
ATOM 2141 C CA . PRO A 1 274 ? 28.401 -7.006 -16.750 1.00 98.25 274 PRO A CA 1
ATOM 2142 C C . PRO A 1 274 ? 26.953 -7.502 -16.817 1.00 98.25 274 PRO A C 1
ATOM 2144 O O . PRO A 1 274 ? 26.453 -8.085 -15.852 1.00 98.25 274 PRO A O 1
ATOM 2147 N N . LYS A 1 275 ? 26.322 -7.387 -17.995 1.00 98.38 275 LYS A N 1
ATOM 2148 C CA . LYS A 1 275 ? 24.954 -7.880 -18.257 1.00 98.38 275 LYS A CA 1
ATOM 2149 C C . LYS A 1 275 ? 24.755 -9.339 -17.843 1.00 98.38 275 LYS A C 1
ATOM 2151 O O . LYS A 1 275 ? 23.745 -9.676 -17.235 1.00 98.38 275 LYS A O 1
ATOM 2156 N N . THR A 1 276 ? 25.746 -10.195 -18.094 1.00 98.31 276 THR A N 1
ATOM 2157 C CA . THR A 1 276 ? 25.716 -11.624 -17.734 1.00 98.31 276 THR A CA 1
ATOM 2158 C C . THR A 1 276 ? 25.614 -11.863 -16.224 1.00 98.31 276 THR A C 1
ATOM 2160 O O . THR A 1 276 ? 24.979 -12.828 -15.793 1.00 98.31 276 THR A O 1
ATOM 2163 N N . ARG A 1 277 ? 26.213 -10.988 -15.402 1.00 98.44 277 ARG A N 1
ATOM 2164 C CA . ARG A 1 277 ? 26.080 -11.032 -13.940 1.00 98.44 277 ARG A CA 1
ATOM 2165 C C . ARG A 1 277 ? 24.671 -10.621 -13.530 1.00 98.44 277 ARG A C 1
ATOM 2167 O O . ARG A 1 277 ? 24.025 -11.378 -12.817 1.00 98.44 277 ARG A O 1
ATOM 2174 N N . VAL A 1 278 ? 24.174 -9.497 -14.045 1.00 98.56 278 VAL A N 1
ATOM 2175 C CA . VAL A 1 278 ? 22.815 -9.023 -13.734 1.00 98.56 278 VAL A CA 1
ATOM 2176 C C . VAL A 1 278 ? 21.758 -10.044 -14.143 1.00 98.56 278 VAL A C 1
ATOM 2178 O O . VAL A 1 278 ? 20.871 -10.353 -13.358 1.00 98.56 278 VAL A O 1
ATOM 2181 N N . CYS A 1 279 ? 21.890 -10.663 -15.318 1.00 98.75 279 CYS A N 1
ATOM 2182 C CA . CYS A 1 279 ? 20.985 -11.725 -15.762 1.00 98.75 279 CYS A CA 1
ATOM 2183 C C . CYS A 1 279 ? 20.951 -12.914 -14.787 1.00 98.75 279 CYS A C 1
ATOM 2185 O O . CYS A 1 279 ? 19.883 -13.469 -14.529 1.00 98.75 279 CYS A O 1
ATOM 2187 N N . ARG A 1 280 ? 22.105 -13.304 -14.227 1.00 98.50 280 ARG A N 1
ATOM 2188 C CA . ARG A 1 280 ? 22.192 -14.373 -13.221 1.00 98.50 280 ARG A CA 1
ATOM 2189 C C . ARG A 1 280 ? 21.506 -13.974 -11.918 1.00 98.50 280 ARG A C 1
ATOM 2191 O O . ARG A 1 280 ? 20.755 -14.779 -11.372 1.00 98.50 280 ARG A O 1
ATOM 2198 N N . ASP A 1 281 ? 21.766 -12.762 -11.440 1.00 98.50 281 ASP A N 1
ATOM 2199 C CA . ASP A 1 281 ? 21.191 -12.248 -10.196 1.00 98.50 281 ASP A CA 1
ATOM 2200 C C . ASP A 1 281 ? 19.658 -12.155 -10.320 1.00 98.50 281 ASP A C 1
ATOM 2202 O O . ASP A 1 281 ? 18.929 -12.668 -9.471 1.00 98.50 281 ASP A O 1
ATOM 2206 N N . ILE A 1 282 ? 19.155 -11.637 -11.449 1.00 98.50 282 ILE A N 1
ATOM 2207 C CA . ILE A 1 282 ? 17.720 -11.606 -11.766 1.00 98.50 282 ILE A CA 1
ATOM 2208 C C . ILE A 1 282 ? 17.130 -13.018 -11.769 1.00 98.50 282 ILE A C 1
ATOM 2210 O O . ILE A 1 282 ? 16.080 -13.234 -11.169 1.00 98.50 282 ILE A O 1
ATOM 2214 N N . ALA A 1 283 ? 17.788 -13.996 -12.402 1.00 98.06 283 ALA A N 1
ATOM 2215 C CA . ALA A 1 283 ? 17.296 -15.375 -12.443 1.00 98.06 283 ALA A CA 1
ATOM 2216 C C . ALA A 1 283 ? 17.130 -15.996 -11.046 1.00 98.06 283 ALA A C 1
ATOM 2218 O O . ALA A 1 283 ? 16.172 -16.736 -10.814 1.00 98.06 283 ALA A O 1
ATOM 2219 N N . GLN A 1 284 ? 18.026 -15.675 -10.108 1.00 97.31 284 GLN A N 1
ATOM 2220 C CA . GLN A 1 284 ? 17.908 -16.104 -8.712 1.00 97.31 284 GLN A CA 1
ATOM 2221 C C . GLN A 1 284 ? 16.747 -15.396 -8.007 1.00 97.31 284 GLN A C 1
ATOM 2223 O O . GLN A 1 284 ? 15.910 -16.048 -7.375 1.00 97.31 284 GLN A O 1
ATOM 2228 N N . MET A 1 285 ? 16.663 -14.077 -8.175 1.00 97.06 285 MET A N 1
ATOM 2229 C CA . MET A 1 285 ? 15.652 -13.227 -7.552 1.00 97.06 285 MET A CA 1
ATOM 2230 C C . MET A 1 285 ? 14.231 -13.641 -7.951 1.00 97.06 285 MET A C 1
ATOM 2232 O O . MET A 1 285 ? 13.371 -13.866 -7.094 1.00 97.06 285 MET A O 1
ATOM 2236 N N . ILE A 1 286 ? 13.997 -13.836 -9.254 1.00 97.44 286 ILE A N 1
ATOM 2237 C CA . ILE A 1 286 ? 12.674 -14.172 -9.791 1.00 97.44 286 ILE A CA 1
ATOM 2238 C C . ILE A 1 286 ? 12.352 -15.670 -9.745 1.00 97.44 286 ILE A C 1
ATOM 2240 O O . ILE A 1 286 ? 11.294 -16.076 -10.235 1.00 97.44 286 ILE A O 1
ATOM 2244 N N . GLY A 1 287 ? 13.235 -16.509 -9.194 1.00 95.00 287 GLY A N 1
ATOM 2245 C CA . GLY A 1 287 ? 13.038 -17.956 -9.057 1.00 95.00 287 GLY A CA 1
ATOM 2246 C C . GLY A 1 287 ? 11.759 -18.335 -8.293 1.00 95.00 287 GLY A C 1
ATOM 2247 O O . GLY A 1 287 ? 11.119 -17.492 -7.677 1.00 95.00 287 GLY A O 1
ATOM 2248 N N . GLY A 1 288 ? 11.347 -19.605 -8.350 1.00 94.12 288 GLY A N 1
ATOM 2249 C CA . GLY A 1 288 ? 10.156 -20.088 -7.628 1.00 94.12 288 GLY A CA 1
ATOM 2250 C C . GLY A 1 288 ? 8.823 -19.528 -8.148 1.00 94.12 288 GLY A C 1
ATOM 2251 O O . GLY A 1 288 ? 8.704 -19.165 -9.322 1.00 94.12 288 GLY A O 1
ATOM 2252 N N . ASN A 1 289 ? 7.804 -19.486 -7.293 1.00 96.50 289 ASN A N 1
ATOM 2253 C CA . ASN A 1 289 ? 6.483 -18.979 -7.650 1.00 96.50 289 ASN A CA 1
ATOM 2254 C C . ASN A 1 289 ? 6.386 -17.468 -7.375 1.00 96.50 289 ASN A C 1
ATOM 2256 O O . ASN A 1 289 ? 6.005 -17.034 -6.288 1.00 96.50 289 ASN A O 1
ATOM 2260 N N . THR A 1 290 ? 6.772 -16.679 -8.377 1.00 98.38 290 THR A N 1
ATOM 2261 C CA . THR A 1 290 ? 7.027 -15.238 -8.248 1.00 98.38 290 THR A CA 1
ATOM 2262 C C . THR A 1 290 ? 6.140 -14.426 -9.179 1.00 98.38 290 THR A C 1
ATOM 2264 O O . THR A 1 290 ? 6.102 -14.696 -10.384 1.00 98.38 290 THR A O 1
ATOM 2267 N N . LEU A 1 291 ? 5.486 -13.398 -8.632 1.00 98.69 291 LEU A N 1
ATOM 2268 C CA . LEU A 1 291 ? 4.808 -12.363 -9.414 1.00 98.69 291 LEU A CA 1
ATOM 2269 C C . LEU A 1 291 ? 5.797 -11.249 -9.770 1.00 98.69 291 LEU A C 1
ATOM 2271 O O . LEU A 1 291 ? 6.512 -10.763 -8.896 1.00 98.69 291 LEU A O 1
ATOM 2275 N N . LEU A 1 292 ? 5.809 -10.835 -11.037 1.00 98.75 292 LEU A N 1
ATOM 2276 C CA . LEU A 1 292 ? 6.611 -9.711 -11.530 1.00 98.75 292 LEU A CA 1
ATOM 2277 C C . LEU A 1 292 ? 5.752 -8.449 -11.637 1.00 98.75 292 LEU A C 1
ATOM 2279 O O . LEU A 1 292 ? 4.659 -8.500 -12.201 1.00 98.75 292 LEU A O 1
ATOM 2283 N N . LEU A 1 293 ? 6.237 -7.326 -11.119 1.00 98.44 293 LEU A N 1
ATOM 2284 C CA . LEU A 1 293 ? 5.494 -6.073 -11.047 1.00 98.44 293 LEU A CA 1
ATOM 2285 C C . LEU A 1 293 ? 6.370 -4.890 -11.455 1.00 98.44 293 LEU A C 1
ATOM 2287 O O . LEU A 1 293 ? 7.563 -4.875 -11.175 1.00 98.44 293 LEU A O 1
ATOM 2291 N N . ALA A 1 294 ? 5.750 -3.888 -12.063 1.00 98.38 294 ALA A N 1
ATOM 2292 C CA . ALA A 1 294 ? 6.357 -2.594 -12.358 1.00 98.38 294 ALA A CA 1
ATOM 2293 C C . ALA A 1 294 ? 5.245 -1.556 -12.594 1.00 98.38 294 ALA A C 1
ATOM 2295 O O . ALA A 1 294 ? 4.072 -1.914 -12.789 1.00 98.38 294 ALA A O 1
ATOM 2296 N N . TYR A 1 295 ? 5.594 -0.272 -12.557 1.00 97.12 295 TYR A N 1
ATOM 2297 C CA . TYR A 1 295 ? 4.688 0.805 -12.946 1.00 97.12 295 TYR A CA 1
ATOM 2298 C C . TYR A 1 295 ? 4.890 1.088 -14.435 1.00 97.12 295 TYR A C 1
ATOM 2300 O O . TYR A 1 295 ? 5.903 1.662 -14.798 1.00 97.12 295 TYR A O 1
ATOM 2308 N N . ASN A 1 296 ? 3.929 0.708 -15.288 1.00 95.69 296 ASN A N 1
ATOM 2309 C CA . ASN A 1 296 ? 4.096 0.587 -16.745 1.00 95.69 296 ASN A CA 1
ATOM 2310 C C . ASN A 1 296 ? 4.901 -0.659 -17.162 1.00 95.69 296 ASN A C 1
ATOM 2312 O O . ASN A 1 296 ? 5.759 -0.612 -18.043 1.00 95.69 296 ASN A O 1
ATOM 2316 N N . ALA A 1 297 ? 4.563 -1.812 -16.576 1.00 96.56 297 ALA A N 1
ATOM 2317 C CA . ALA A 1 297 ? 5.374 -3.028 -16.654 1.00 96.56 297 ALA A CA 1
ATOM 2318 C C . ALA A 1 297 ? 5.685 -3.532 -18.070 1.00 96.56 297 ALA A C 1
ATOM 2320 O O . ALA A 1 297 ? 6.663 -4.249 -18.269 1.00 96.56 297 ALA A O 1
ATOM 2321 N N . GLY A 1 298 ? 4.864 -3.192 -19.068 1.00 94.56 298 GLY A N 1
ATOM 2322 C CA . GLY A 1 298 ? 5.137 -3.545 -20.461 1.00 94.56 298 GLY A CA 1
ATOM 2323 C C . GLY A 1 298 ? 6.477 -3.004 -20.973 1.00 94.56 298 GLY A C 1
ATOM 2324 O O . GLY A 1 298 ? 7.135 -3.695 -21.750 1.00 94.56 298 GLY A O 1
ATOM 2325 N N . PHE A 1 299 ? 6.881 -1.816 -20.515 1.00 94.69 299 PHE A N 1
ATOM 2326 C CA . PHE A 1 299 ? 8.141 -1.176 -20.887 1.00 94.69 299 PHE A CA 1
ATOM 2327 C C . PHE A 1 299 ? 9.340 -1.932 -20.298 1.00 94.69 299 PHE A C 1
ATOM 2329 O O . PHE A 1 299 ? 10.162 -2.466 -21.041 1.00 94.69 299 PHE A O 1
ATOM 2336 N N . ASP A 1 300 ? 9.395 -2.104 -18.980 1.00 97.12 300 ASP A N 1
ATOM 2337 C CA . ASP A 1 300 ? 10.535 -2.757 -18.324 1.00 97.12 300 ASP A CA 1
ATOM 2338 C C . ASP A 1 300 ? 10.668 -4.229 -18.727 1.00 97.12 300 ASP A C 1
ATOM 2340 O O . ASP A 1 300 ? 11.767 -4.742 -18.948 1.00 97.12 300 ASP A O 1
ATOM 2344 N N . LEU A 1 301 ? 9.538 -4.927 -18.903 1.00 96.81 301 LEU A N 1
ATOM 2345 C CA . LEU A 1 301 ? 9.534 -6.331 -19.318 1.00 96.81 301 LEU A CA 1
ATOM 2346 C C . LEU A 1 301 ? 10.113 -6.536 -20.721 1.00 96.81 301 LEU A C 1
ATOM 2348 O O . LEU A 1 301 ? 10.730 -7.579 -20.956 1.00 96.81 301 LEU A O 1
ATOM 2352 N N . ILE A 1 302 ? 9.921 -5.597 -21.660 1.00 95.56 302 ILE A N 1
ATOM 2353 C CA . ILE A 1 302 ? 10.469 -5.758 -23.014 1.00 95.56 302 ILE A CA 1
ATOM 2354 C C . ILE A 1 302 ? 11.989 -5.576 -23.017 1.00 95.56 302 ILE A C 1
ATOM 2356 O O . ILE A 1 302 ? 12.689 -6.377 -23.640 1.00 95.56 302 ILE A O 1
ATOM 2360 N N . PHE A 1 303 ? 12.506 -4.605 -22.261 1.00 97.50 303 PHE A N 1
ATOM 2361 C CA . PHE A 1 303 ? 13.944 -4.409 -22.073 1.00 97.50 303 PHE A CA 1
ATOM 2362 C C . PHE A 1 303 ? 14.583 -5.608 -21.372 1.00 97.50 303 PHE A C 1
ATOM 2364 O O . PHE A 1 303 ? 15.571 -6.166 -21.861 1.00 97.50 303 PHE A O 1
ATOM 2371 N N . LEU A 1 304 ? 13.968 -6.072 -20.281 1.00 97.62 304 LEU A N 1
ATOM 2372 C CA . LEU A 1 304 ? 14.427 -7.248 -19.552 1.00 97.62 304 LEU A CA 1
ATOM 2373 C C . LEU A 1 304 ? 14.463 -8.493 -20.450 1.00 97.62 304 LEU A C 1
ATOM 2375 O O . LEU A 1 304 ? 15.443 -9.238 -20.438 1.00 97.62 304 LEU A O 1
ATOM 2379 N N . TYR A 1 305 ? 13.428 -8.709 -21.268 1.00 97.25 305 TYR A N 1
ATOM 2380 C CA . TYR A 1 305 ? 13.379 -9.832 -22.204 1.00 97.25 305 TYR A CA 1
ATOM 2381 C C . TYR A 1 305 ? 14.545 -9.815 -23.198 1.00 97.25 305 TYR A C 1
ATOM 2383 O O . TYR A 1 305 ? 15.179 -10.851 -23.395 1.00 97.25 305 TYR A O 1
ATOM 2391 N N . TYR A 1 306 ? 14.843 -8.673 -23.823 1.00 97.31 306 TYR A N 1
ATOM 2392 C CA . TYR A 1 306 ? 15.917 -8.595 -24.816 1.00 97.31 306 TYR A CA 1
ATOM 2393 C C . TYR A 1 306 ? 17.314 -8.666 -24.202 1.00 97.31 306 TYR A C 1
ATOM 2395 O O . TYR A 1 306 ? 18.189 -9.285 -24.810 1.00 97.31 306 TYR A O 1
ATOM 2403 N N . MET A 1 307 ? 17.522 -8.114 -23.002 1.00 98.12 307 MET A N 1
ATOM 2404 C CA . MET A 1 307 ? 18.771 -8.317 -22.264 1.00 98.12 307 MET A CA 1
ATOM 2405 C C . MET A 1 307 ? 18.975 -9.806 -21.950 1.00 98.12 307 MET A C 1
ATOM 2407 O O . MET A 1 307 ? 20.014 -10.369 -22.282 1.00 98.12 307 MET A O 1
ATOM 2411 N N . LEU A 1 308 ? 17.958 -10.482 -21.404 1.00 98.12 308 LEU A N 1
ATOM 2412 C CA . LEU A 1 308 ? 18.030 -11.918 -21.115 1.00 98.12 308 LEU A CA 1
ATOM 2413 C C . LEU A 1 308 ? 18.194 -12.768 -22.378 1.00 98.12 308 LEU A C 1
ATOM 2415 O O . LEU A 1 308 ? 18.864 -13.791 -22.339 1.00 98.12 308 LEU A O 1
ATOM 2419 N N . LEU A 1 309 ? 17.605 -12.363 -23.503 1.00 97.00 309 LEU A N 1
ATOM 2420 C CA . LEU A 1 309 ? 17.739 -13.080 -24.771 1.00 97.00 309 LEU A CA 1
ATOM 2421 C C . LEU A 1 309 ? 19.174 -13.038 -25.321 1.00 97.00 309 LEU A C 1
ATOM 2423 O O . LEU A 1 309 ? 19.579 -13.969 -26.012 1.00 97.00 309 LEU A O 1
ATOM 2427 N N . ARG A 1 310 ? 19.916 -11.956 -25.057 1.00 96.69 310 ARG A N 1
ATOM 2428 C CA . ARG A 1 310 ? 21.277 -11.735 -25.573 1.00 96.69 310 ARG A CA 1
ATOM 2429 C C . ARG A 1 310 ? 22.359 -12.221 -24.620 1.00 96.69 310 ARG A C 1
ATOM 2431 O O . ARG A 1 310 ? 23.321 -12.840 -25.062 1.00 96.69 310 ARG A O 1
ATOM 2438 N N . ASP A 1 311 ? 22.195 -11.924 -23.336 1.00 98.00 311 ASP A N 1
ATOM 2439 C CA . ASP A 1 311 ? 23.252 -12.021 -22.326 1.00 98.00 311 ASP A CA 1
ATOM 2440 C C . ASP A 1 311 ? 22.930 -13.026 -21.205 1.00 98.00 311 ASP A C 1
ATOM 2442 O O . ASP A 1 311 ? 23.730 -13.214 -20.285 1.00 98.00 311 ASP A O 1
ATOM 2446 N N . GLY A 1 312 ? 21.765 -13.677 -21.258 1.00 97.56 312 GLY A N 1
ATOM 2447 C CA . GLY A 1 312 ? 21.292 -14.602 -20.231 1.00 97.56 312 GLY A CA 1
ATOM 2448 C C . GLY A 1 312 ? 20.414 -15.718 -20.793 1.00 97.56 312 GLY A C 1
ATOM 2449 O O . GLY A 1 312 ? 20.722 -16.310 -21.825 1.00 97.56 312 GLY A O 1
ATOM 2450 N N . ASP A 1 313 ? 19.321 -16.015 -20.089 1.00 97.50 313 ASP A N 1
ATOM 2451 C CA . ASP A 1 313 ? 18.308 -16.972 -20.530 1.00 97.50 313 ASP A CA 1
ATOM 2452 C C . ASP A 1 313 ? 16.911 -16.354 -20.417 1.00 97.50 313 ASP A C 1
ATOM 2454 O O . ASP A 1 313 ? 16.382 -16.178 -19.323 1.00 97.50 313 ASP A O 1
ATOM 2458 N N . ALA A 1 314 ? 16.279 -16.042 -21.549 1.00 96.44 314 ALA A N 1
ATOM 2459 C CA . ALA A 1 314 ? 14.922 -15.495 -21.570 1.00 96.44 314 ALA A CA 1
ATOM 2460 C C . ALA A 1 314 ? 13.840 -16.503 -21.125 1.00 96.44 314 ALA A C 1
ATOM 2462 O O . ALA A 1 314 ? 12.706 -16.096 -20.848 1.00 96.44 314 ALA A O 1
ATOM 2463 N N . ALA A 1 315 ? 14.148 -17.805 -21.038 1.00 96.62 315 ALA A N 1
ATOM 2464 C CA . ALA A 1 315 ? 13.198 -18.817 -20.585 1.00 96.62 315 ALA A CA 1
ATOM 2465 C C . ALA A 1 315 ? 12.783 -18.623 -19.119 1.00 96.62 315 ALA A C 1
ATOM 2467 O O . ALA A 1 315 ? 11.673 -19.011 -18.757 1.00 96.62 315 ALA A O 1
ATOM 2468 N N . ILE A 1 316 ? 13.589 -17.936 -18.300 1.00 96.94 316 ILE A N 1
ATOM 2469 C CA . ILE A 1 316 ? 13.260 -17.655 -16.891 1.00 96.94 316 ILE A CA 1
ATOM 2470 C C . ILE A 1 316 ? 11.976 -16.823 -16.716 1.00 96.94 316 ILE A C 1
ATOM 2472 O O . ILE A 1 316 ? 11.360 -16.845 -15.650 1.00 96.94 316 ILE A O 1
ATOM 2476 N N . LEU A 1 317 ? 11.558 -16.090 -17.758 1.00 96.62 317 LEU A N 1
ATOM 2477 C CA . LEU A 1 317 ? 10.327 -15.292 -17.762 1.00 96.62 317 LEU A CA 1
ATOM 2478 C C . LEU A 1 317 ? 9.078 -16.115 -18.110 1.00 96.62 317 LEU A C 1
ATOM 2480 O O . LEU A 1 317 ? 7.954 -15.628 -17.917 1.00 96.62 317 LEU A O 1
ATOM 2484 N N . GLN A 1 318 ? 9.252 -17.329 -18.647 1.00 93.81 318 GLN A N 1
ATOM 2485 C CA . GLN A 1 318 ? 8.151 -18.218 -19.009 1.00 93.81 318 GLN A CA 1
ATOM 2486 C C . GLN A 1 318 ? 7.406 -18.678 -17.755 1.00 93.81 318 GLN A C 1
ATOM 2488 O O . GLN A 1 318 ? 8.002 -18.968 -16.722 1.00 93.81 318 GLN A O 1
ATOM 2493 N N . GLY A 1 319 ? 6.075 -18.711 -17.834 1.00 92.75 319 GLY A N 1
ATOM 2494 C CA . GLY A 1 319 ? 5.218 -19.129 -16.721 1.00 92.75 319 GLY A CA 1
ATOM 2495 C C . GLY A 1 319 ? 5.160 -18.157 -15.537 1.00 92.75 319 GLY A C 1
ATOM 2496 O O . GLY A 1 319 ? 4.371 -18.382 -14.628 1.00 92.75 319 GLY A O 1
ATOM 2497 N N . LYS A 1 320 ? 5.941 -17.068 -15.536 1.00 97.31 320 LYS A N 1
ATOM 2498 C CA . LYS A 1 320 ? 5.811 -16.016 -14.523 1.00 97.31 320 LYS A CA 1
ATOM 2499 C C . LYS A 1 320 ? 4.560 -15.202 -14.801 1.00 97.31 320 LYS A C 1
ATOM 2501 O O . LYS A 1 320 ? 4.348 -14.771 -15.936 1.00 97.31 320 LYS A O 1
ATOM 2506 N N . ASP A 1 321 ? 3.789 -14.927 -13.771 1.00 98.50 321 ASP A N 1
ATOM 2507 C CA . ASP A 1 321 ? 2.691 -13.978 -13.871 1.00 98.50 321 ASP A CA 1
ATOM 2508 C C . ASP A 1 321 ? 3.230 -12.546 -13.770 1.00 98.50 321 ASP A C 1
ATOM 2510 O O . ASP A 1 321 ? 4.324 -12.315 -13.243 1.00 98.50 321 ASP A O 1
ATOM 2514 N N . LYS A 1 322 ? 2.493 -11.584 -14.333 1.00 98.06 322 LYS A N 1
ATOM 2515 C CA . LYS A 1 322 ? 2.871 -10.167 -14.337 1.00 98.06 322 LYS A CA 1
ATOM 2516 C C . LYS A 1 322 ? 1.714 -9.281 -13.888 1.00 98.06 322 LYS A C 1
ATOM 2518 O O . LYS A 1 322 ? 0.562 -9.573 -14.204 1.00 98.06 322 LYS A O 1
ATOM 2523 N N . LEU A 1 323 ? 2.011 -8.187 -13.200 1.00 98.56 323 LEU A N 1
ATOM 2524 C CA . LEU A 1 323 ? 1.036 -7.177 -12.799 1.00 98.56 323 LEU A CA 1
ATOM 2525 C C . LEU A 1 323 ? 1.560 -5.785 -13.163 1.00 98.56 323 LEU A C 1
ATOM 2527 O O . LEU A 1 323 ? 2.624 -5.381 -12.707 1.00 98.56 323 LEU A O 1
ATOM 2531 N N . ASP A 1 324 ? 0.797 -5.063 -13.980 1.00 98.31 324 ASP A N 1
ATOM 2532 C CA . ASP A 1 324 ? 1.089 -3.674 -14.318 1.00 98.31 324 ASP A CA 1
ATOM 2533 C C . ASP A 1 324 ? 0.303 -2.725 -13.407 1.00 98.31 324 ASP A C 1
ATOM 2535 O O . ASP A 1 324 ? -0.929 -2.670 -13.452 1.00 98.31 324 ASP A O 1
ATOM 2539 N N . LEU A 1 325 ? 1.018 -1.955 -12.587 1.00 98.38 325 LEU A N 1
ATOM 2540 C CA . LEU A 1 325 ? 0.399 -1.030 -11.637 1.00 98.38 325 LEU A CA 1
ATOM 2541 C C . LEU A 1 325 ? -0.147 0.234 -12.313 1.00 98.38 325 LEU A C 1
ATOM 2543 O O . LEU A 1 325 ? -1.063 0.858 -11.774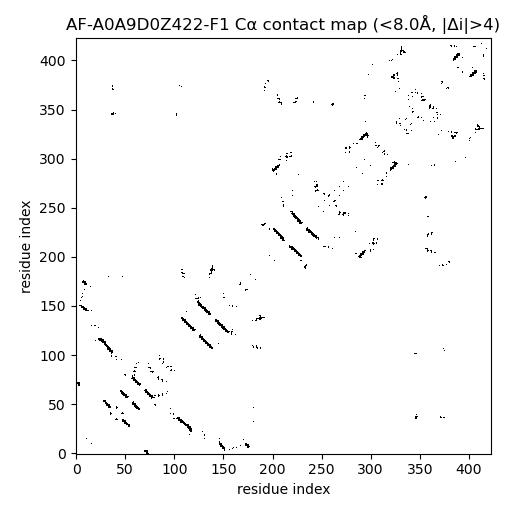 1.00 98.38 325 LEU A O 1
ATOM 2547 N N . LEU A 1 326 ? 0.322 0.572 -13.520 1.00 97.56 326 LEU A N 1
ATOM 2548 C CA . LEU A 1 326 ? -0.278 1.642 -14.319 1.00 97.56 326 LEU A CA 1
ATOM 2549 C C . LEU A 1 326 ? -1.710 1.271 -14.723 1.00 97.56 326 LEU A C 1
ATOM 2551 O O . LEU A 1 326 ? -2.626 2.080 -14.580 1.00 97.56 326 LEU A O 1
ATOM 2555 N N . THR A 1 327 ? -1.926 0.031 -15.162 1.00 97.12 327 THR A N 1
ATOM 2556 C CA . THR A 1 327 ? -3.264 -0.491 -15.469 1.00 97.12 327 THR A CA 1
ATOM 2557 C C . THR A 1 327 ? -4.210 -0.356 -14.274 1.00 97.12 327 THR A C 1
ATOM 2559 O O . THR A 1 327 ? -5.336 0.113 -14.434 1.00 97.12 327 THR A O 1
ATOM 2562 N N . VAL A 1 328 ? -3.750 -0.703 -13.069 1.00 97.56 328 VAL A N 1
ATOM 2563 C CA . VAL A 1 328 ? -4.537 -0.544 -11.836 1.00 97.56 328 VAL A CA 1
ATOM 2564 C C . VAL A 1 328 ? -4.844 0.931 -11.569 1.00 97.56 328 VAL A C 1
ATOM 2566 O O . VAL A 1 328 ? -5.983 1.285 -11.264 1.00 97.56 328 VAL A O 1
ATOM 2569 N N . TYR A 1 329 ? -3.842 1.802 -11.703 1.00 97.00 329 TYR A N 1
ATOM 2570 C CA . TYR A 1 329 ? -3.978 3.232 -11.435 1.00 97.00 329 TYR A CA 1
ATOM 2571 C C . TYR A 1 329 ? -5.029 3.904 -12.323 1.00 97.00 329 TYR A C 1
ATOM 2573 O O . TYR A 1 329 ? -5.849 4.688 -11.848 1.00 97.00 329 TYR A O 1
ATOM 2581 N N . ARG A 1 330 ? -5.051 3.551 -13.608 1.00 95.62 330 ARG A N 1
ATOM 2582 C CA . ARG A 1 330 ? -5.966 4.125 -14.603 1.00 95.62 330 ARG A CA 1
ATOM 2583 C C . ARG A 1 330 ? -7.433 3.769 -14.374 1.00 95.62 330 ARG A C 1
ATOM 2585 O O . ARG A 1 330 ? -8.307 4.535 -14.764 1.00 95.62 330 ARG A O 1
ATOM 2592 N N . ASP A 1 331 ? -7.711 2.649 -13.711 1.00 94.88 331 ASP A N 1
ATOM 2593 C CA . ASP A 1 331 ? -9.073 2.307 -13.280 1.00 94.88 331 ASP A CA 1
ATOM 2594 C C . ASP A 1 331 ? -9.499 3.060 -12.010 1.00 94.88 331 ASP A C 1
ATOM 2596 O O . ASP A 1 331 ? -10.677 3.051 -11.653 1.00 94.88 331 ASP A O 1
ATOM 2600 N N . ARG A 1 332 ? -8.559 3.712 -11.317 1.00 92.62 332 ARG A N 1
ATOM 2601 C CA . ARG A 1 332 ? -8.785 4.372 -10.023 1.00 92.62 332 ARG A CA 1
ATOM 2602 C C . ARG A 1 332 ? -8.750 5.891 -10.111 1.00 92.62 332 ARG A C 1
ATOM 2604 O O . ARG A 1 332 ? -9.388 6.548 -9.289 1.00 92.62 332 ARG A O 1
ATOM 2611 N N . ARG A 1 333 ? -8.011 6.466 -11.062 1.00 93.56 333 ARG A N 1
ATOM 2612 C CA . ARG A 1 333 ? -7.830 7.918 -11.209 1.00 93.56 333 ARG A CA 1
ATOM 2613 C C . ARG A 1 333 ? -7.895 8.357 -12.671 1.00 93.56 333 ARG A C 1
ATOM 2615 O O . ARG A 1 333 ? -7.470 7.632 -13.571 1.00 93.56 333 ARG A O 1
ATOM 2622 N N . SER A 1 334 ? -8.406 9.566 -12.893 1.00 91.62 334 SER A N 1
ATOM 2623 C CA . SER A 1 334 ? -8.366 10.252 -14.190 1.00 91.62 334 SER A CA 1
ATOM 2624 C C . SER A 1 334 ? -6.942 10.652 -14.566 1.00 91.62 334 SER A C 1
ATOM 2626 O O . SER A 1 334 ? -6.047 10.675 -13.721 1.00 91.62 334 SER A O 1
ATOM 2628 N N . TYR A 1 335 ? -6.727 10.949 -15.847 1.00 91.31 335 TYR A N 1
ATOM 2629 C CA . TYR A 1 335 ? -5.456 11.482 -16.338 1.00 91.31 335 TYR A CA 1
ATOM 2630 C C . TYR A 1 335 ? -5.045 12.735 -15.538 1.00 91.31 335 TYR A C 1
ATOM 2632 O O . TYR A 1 335 ? -5.916 13.558 -15.245 1.00 91.31 335 TYR A O 1
ATOM 2640 N N . PRO A 1 336 ? -3.749 12.951 -15.231 1.00 94.81 336 PRO A N 1
ATOM 2641 C CA . PRO A 1 336 ? -2.548 12.252 -15.718 1.00 94.81 336 PRO A CA 1
ATOM 2642 C C . PRO A 1 336 ? -2.142 10.970 -14.966 1.00 94.81 336 PRO A C 1
ATOM 2644 O O . PRO A 1 336 ? -2.461 10.769 -13.798 1.00 94.81 336 PRO A O 1
ATOM 2647 N N . HIS A 1 337 ? -1.405 10.090 -15.664 1.00 95.38 337 HIS A N 1
ATOM 2648 C CA . HIS A 1 337 ? -1.110 8.711 -15.231 1.00 95.38 337 HIS A CA 1
ATOM 2649 C C . HIS A 1 337 ? 0.375 8.353 -15.106 1.00 95.38 337 HIS A C 1
ATOM 2651 O O . HIS A 1 337 ? 0.741 7.195 -15.271 1.00 95.38 337 HIS A O 1
ATOM 2657 N N . LYS A 1 338 ? 1.257 9.323 -14.860 1.00 95.19 338 LYS A N 1
ATOM 2658 C CA . LYS A 1 338 ? 2.654 9.003 -14.526 1.00 95.19 338 LYS A CA 1
ATOM 2659 C C . LYS A 1 338 ? 2.756 8.552 -13.068 1.00 95.19 338 LYS A C 1
ATOM 2661 O O . LYS A 1 338 ? 1.889 8.885 -12.259 1.00 95.19 338 LYS A O 1
ATOM 2666 N N . LEU A 1 339 ? 3.858 7.887 -12.712 1.00 95.12 339 LEU A N 1
ATOM 2667 C CA . LEU A 1 339 ? 4.121 7.470 -11.331 1.00 95.12 339 LEU A CA 1
ATOM 2668 C C . LEU A 1 339 ? 4.044 8.655 -10.358 1.00 95.12 339 LEU A C 1
ATOM 2670 O O . LEU A 1 339 ? 3.377 8.552 -9.333 1.00 95.12 339 LEU A O 1
ATOM 2674 N N . CYS A 1 340 ? 4.600 9.816 -10.721 1.00 93.50 340 CYS A N 1
ATOM 2675 C CA . CYS A 1 340 ? 4.488 11.038 -9.919 1.00 93.50 340 CYS A CA 1
ATOM 2676 C C . CYS A 1 340 ? 3.034 11.473 -9.657 1.00 93.50 340 CYS A C 1
ATOM 2678 O O . CYS A 1 340 ? 2.730 11.953 -8.568 1.00 93.50 340 CYS A O 1
ATOM 2680 N N . ASN A 1 341 ? 2.115 11.235 -10.598 1.00 93.81 341 ASN A N 1
ATOM 2681 C CA . ASN A 1 341 ? 0.694 11.520 -10.403 1.00 93.81 341 ASN A CA 1
ATOM 2682 C C . ASN A 1 341 ? 0.045 10.508 -9.459 1.00 93.81 341 ASN A C 1
ATOM 2684 O O . ASN A 1 341 ? -0.785 10.890 -8.642 1.00 93.81 341 ASN A O 1
ATOM 2688 N N . ALA A 1 342 ? 0.445 9.234 -9.525 1.00 93.38 342 ALA A N 1
ATOM 2689 C CA . ALA A 1 342 ? 0.002 8.245 -8.549 1.00 93.38 342 ALA A CA 1
ATOM 2690 C C . ALA A 1 342 ? 0.486 8.603 -7.138 1.00 93.38 342 ALA A C 1
ATOM 2692 O O . ALA A 1 342 ? -0.328 8.630 -6.217 1.00 93.38 342 ALA A O 1
ATOM 2693 N N . ILE A 1 343 ? 1.766 8.958 -6.987 1.00 90.50 343 ILE A N 1
ATOM 2694 C CA . ILE A 1 343 ? 2.352 9.443 -5.729 1.00 90.50 343 ILE A CA 1
ATOM 2695 C C . ILE A 1 343 ? 1.543 10.623 -5.183 1.00 90.50 343 ILE A C 1
ATOM 2697 O O . ILE A 1 343 ? 1.169 10.612 -4.013 1.00 90.50 343 ILE A O 1
ATOM 2701 N N . GLU A 1 344 ? 1.233 11.608 -6.026 1.00 87.00 344 GLU A N 1
ATOM 2702 C CA . GLU A 1 344 ? 0.446 12.781 -5.645 1.00 87.00 344 GLU A CA 1
ATOM 2703 C C . GLU A 1 344 ? -0.988 12.425 -5.239 1.00 87.00 344 GLU A C 1
ATOM 2705 O O . GLU A 1 344 ? -1.435 12.796 -4.157 1.00 87.00 344 GLU A O 1
ATOM 2710 N N . SER A 1 345 ? -1.689 11.643 -6.061 1.00 86.06 345 SER A N 1
ATOM 2711 C CA . SER A 1 345 ? -3.085 11.253 -5.818 1.00 86.06 345 SER A CA 1
ATOM 2712 C C . SER A 1 345 ? -3.276 10.396 -4.566 1.00 86.06 345 SER A C 1
ATOM 2714 O O . SER A 1 345 ? -4.375 10.327 -4.015 1.00 86.06 345 SER A O 1
ATOM 2716 N N . TYR A 1 346 ? -2.216 9.706 -4.146 1.00 84.12 346 TYR A N 1
ATOM 2717 C CA . TYR A 1 346 ? -2.178 8.916 -2.931 1.00 84.12 346 TYR A CA 1
ATOM 2718 C C . TYR A 1 346 ? -1.454 9.647 -1.799 1.00 84.12 346 TYR A C 1
ATOM 2720 O O . TYR A 1 346 ? -1.165 8.997 -0.810 1.00 84.12 346 TYR A O 1
ATOM 2728 N N . GLY A 1 347 ? -1.133 10.943 -1.888 1.00 80.06 347 GLY A N 1
ATOM 2729 C CA . GLY A 1 347 ? -0.526 11.701 -0.781 1.00 80.06 347 GLY A CA 1
ATOM 2730 C C . GLY A 1 347 ? 0.812 11.125 -0.279 1.00 80.06 347 GLY A C 1
ATOM 2731 O O . GLY A 1 347 ? 1.074 11.055 0.929 1.00 80.06 347 GLY A O 1
ATOM 2732 N N . LEU A 1 348 ? 1.645 10.618 -1.192 1.00 82.06 348 LEU A N 1
ATOM 2733 C CA . LEU A 1 348 ? 2.908 9.934 -0.889 1.00 82.06 348 LEU A CA 1
ATOM 2734 C C . LEU A 1 348 ? 4.151 10.830 -1.035 1.00 82.06 348 LEU A C 1
ATOM 2736 O O . LEU A 1 348 ? 5.247 10.377 -0.720 1.00 82.06 348 LEU A O 1
ATOM 2740 N N . GLN A 1 349 ? 4.018 12.098 -1.434 1.00 81.44 349 GLN A N 1
ATOM 2741 C CA . GLN A 1 349 ? 5.143 13.000 -1.747 1.00 81.44 349 GLN A CA 1
ATOM 2742 C C . GLN A 1 349 ? 6.130 13.194 -0.580 1.00 81.44 349 GLN A C 1
ATOM 2744 O O . GLN A 1 349 ? 7.306 13.454 -0.798 1.00 81.44 349 GLN A O 1
ATOM 2749 N N . GLY A 1 350 ? 5.665 13.072 0.669 1.00 72.81 350 GLY A N 1
ATOM 2750 C CA . GLY A 1 350 ? 6.516 13.150 1.866 1.00 72.81 350 GLY A CA 1
ATOM 2751 C C . GLY A 1 350 ? 7.131 11.816 2.310 1.00 72.81 350 GLY A C 1
ATOM 2752 O O . GLY A 1 350 ? 7.764 11.766 3.361 1.00 72.81 350 GLY A O 1
ATOM 2753 N N . GLN A 1 351 ? 6.884 10.727 1.578 1.00 66.50 351 GLN A N 1
ATOM 2754 C CA . GLN A 1 351 ? 7.293 9.361 1.935 1.00 66.50 351 GLN A CA 1
ATOM 2755 C C . GLN A 1 351 ? 8.245 8.737 0.921 1.00 66.50 351 GLN A C 1
ATOM 2757 O O . GLN A 1 351 ? 8.995 7.832 1.280 1.00 66.50 351 GLN A O 1
ATOM 2762 N N . VAL A 1 352 ? 8.193 9.189 -0.329 1.00 75.12 352 VAL A N 1
ATOM 2763 C CA . VAL A 1 352 ? 8.941 8.595 -1.434 1.00 75.12 352 VAL A CA 1
ATOM 2764 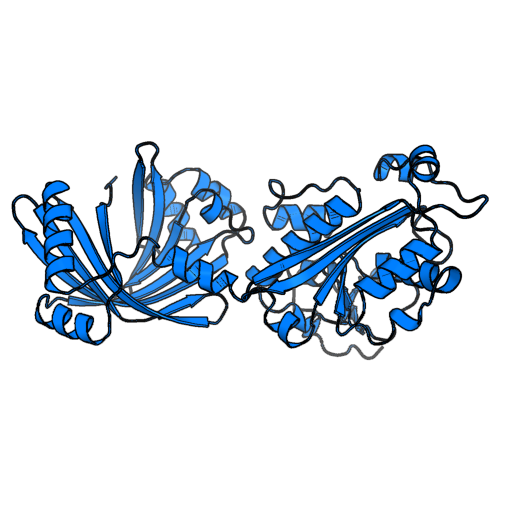C C . VAL A 1 352 ? 9.639 9.686 -2.231 1.00 75.12 352 VAL A C 1
ATOM 2766 O O . VAL A 1 352 ? 9.184 10.829 -2.276 1.00 75.12 352 VAL A O 1
ATOM 2769 N N . VAL A 1 353 ? 10.742 9.314 -2.866 1.00 78.31 353 VAL A N 1
ATOM 2770 C CA . VAL A 1 353 ? 11.465 10.157 -3.816 1.00 78.31 353 VAL A CA 1
ATOM 2771 C C . VAL A 1 353 ? 11.115 9.660 -5.220 1.00 78.31 353 VAL A C 1
ATOM 2773 O O . VAL A 1 353 ? 10.983 8.461 -5.424 1.00 78.31 353 VAL A O 1
ATOM 2776 N N . ASN A 1 354 ? 10.915 10.574 -6.170 1.00 72.62 354 ASN A N 1
ATOM 2777 C CA . ASN A 1 354 ? 10.752 10.265 -7.594 1.00 72.62 354 ASN A CA 1
ATOM 2778 C C . ASN A 1 354 ? 11.782 11.108 -8.350 1.00 72.62 354 ASN A C 1
ATOM 2780 O O . ASN A 1 354 ? 11.547 12.284 -8.631 1.00 72.62 354 ASN A O 1
ATOM 2784 N N . SER A 1 355 ? 12.975 10.544 -8.526 1.00 73.69 355 SER A N 1
ATOM 2785 C CA . SER A 1 355 ? 14.161 11.259 -9.013 1.00 73.69 355 SER A CA 1
ATOM 2786 C C . SER A 1 355 ? 14.602 10.827 -10.412 1.00 73.69 355 SER A C 1
ATOM 2788 O O . SER A 1 355 ? 15.595 11.368 -10.892 1.00 73.69 355 SER A O 1
ATOM 2790 N N . HIS A 1 356 ? 13.890 9.886 -11.053 1.00 79.81 356 HIS A N 1
ATOM 2791 C CA . HIS A 1 356 ? 14.361 9.157 -12.243 1.00 79.81 356 HIS A CA 1
ATOM 2792 C C . HIS A 1 356 ? 15.664 8.379 -11.991 1.00 79.81 356 HIS A C 1
ATOM 2794 O O . HIS A 1 356 ? 16.540 8.256 -12.845 1.00 79.81 356 HIS A O 1
ATOM 2800 N N . ARG A 1 357 ? 15.807 7.898 -10.754 1.00 87.62 357 ARG A N 1
ATOM 2801 C CA . ARG A 1 357 ? 16.683 6.787 -10.396 1.00 87.62 357 ARG A CA 1
ATOM 2802 C C . ARG A 1 357 ? 15.790 5.578 -10.198 1.00 87.62 357 ARG A C 1
ATOM 2804 O O . ARG A 1 357 ? 14.847 5.660 -9.404 1.00 87.62 357 ARG A O 1
ATOM 2811 N N . ALA A 1 358 ? 16.122 4.463 -10.840 1.00 79.81 358 ALA A N 1
ATOM 2812 C CA . ALA A 1 358 ? 15.245 3.297 -10.854 1.00 79.81 358 ALA A CA 1
ATOM 2813 C C . ALA A 1 358 ? 14.945 2.788 -9.432 1.00 79.81 358 ALA A C 1
ATOM 2815 O O . ALA A 1 358 ? 13.823 2.389 -9.130 1.00 79.81 358 ALA A O 1
ATOM 2816 N N . ILE A 1 359 ? 15.897 2.872 -8.495 1.00 90.12 359 ILE A N 1
ATOM 2817 C CA . ILE A 1 359 ? 15.656 2.447 -7.107 1.00 90.12 359 ILE A CA 1
ATOM 2818 C C . ILE A 1 359 ? 14.629 3.316 -6.368 1.00 90.12 359 ILE A C 1
ATOM 2820 O O . ILE A 1 359 ? 13.791 2.783 -5.634 1.00 90.12 359 ILE A O 1
ATOM 2824 N N . ASP A 1 360 ? 14.663 4.634 -6.568 1.00 89.25 360 ASP A N 1
ATOM 2825 C CA . ASP A 1 360 ? 13.710 5.554 -5.944 1.00 89.25 360 ASP A CA 1
ATOM 2826 C C . ASP A 1 360 ? 12.300 5.280 -6.489 1.00 89.25 360 ASP A C 1
ATOM 2828 O O . ASP A 1 360 ? 11.339 5.174 -5.720 1.00 89.25 360 ASP A O 1
ATOM 2832 N N . ASP A 1 361 ? 12.193 5.041 -7.798 1.00 92.31 361 ASP A N 1
ATOM 2833 C CA . ASP A 1 361 ? 10.930 4.743 -8.471 1.00 92.31 361 ASP A CA 1
ATOM 2834 C C . ASP A 1 361 ? 10.379 3.351 -8.115 1.00 92.31 361 ASP A C 1
ATOM 2836 O O . ASP A 1 361 ? 9.167 3.207 -7.912 1.00 92.31 361 ASP A O 1
ATOM 2840 N N . VAL A 1 362 ? 11.231 2.341 -7.903 1.00 95.62 362 VAL A N 1
ATOM 2841 C CA . VAL A 1 362 ? 10.822 1.035 -7.353 1.00 95.62 362 VAL A CA 1
ATOM 2842 C C . VAL A 1 362 ? 10.240 1.187 -5.949 1.00 95.62 362 VAL A C 1
ATOM 2844 O O . VAL A 1 362 ? 9.159 0.661 -5.663 1.00 95.62 362 VAL A O 1
ATOM 2847 N N . LEU A 1 363 ? 10.920 1.916 -5.060 1.00 92.00 363 LEU A N 1
ATOM 2848 C CA . LEU A 1 363 ? 10.437 2.141 -3.695 1.00 92.00 363 LEU A CA 1
ATOM 2849 C C . LEU A 1 363 ? 9.133 2.949 -3.687 1.00 92.00 363 LEU A C 1
ATOM 2851 O O . LEU A 1 363 ? 8.201 2.615 -2.948 1.00 92.00 363 LEU A O 1
ATOM 2855 N N . ALA A 1 364 ? 9.021 3.956 -4.555 1.00 93.31 364 ALA A N 1
ATOM 2856 C CA . ALA A 1 364 ? 7.786 4.703 -4.742 1.00 93.31 364 ALA A CA 1
ATOM 2857 C C . ALA A 1 364 ? 6.644 3.808 -5.245 1.00 93.31 364 ALA A C 1
ATOM 2859 O O . ALA A 1 364 ? 5.525 3.864 -4.727 1.00 93.31 364 ALA A O 1
ATOM 2860 N N . THR A 1 365 ? 6.939 2.923 -6.196 1.00 96.44 365 THR A N 1
ATOM 2861 C CA . THR A 1 365 ? 5.991 1.956 -6.756 1.00 96.44 365 THR A CA 1
ATOM 2862 C C . THR A 1 365 ? 5.471 0.984 -5.694 1.00 96.44 365 THR A C 1
ATOM 2864 O O . THR A 1 365 ? 4.277 0.679 -5.674 1.00 96.44 365 THR A O 1
ATOM 2867 N N . VAL A 1 366 ? 6.313 0.546 -4.752 1.00 94.38 366 VAL A N 1
ATOM 2868 C CA . VAL A 1 366 ? 5.895 -0.294 -3.613 1.00 94.38 366 VAL A CA 1
ATOM 2869 C C . VAL A 1 366 ? 4.883 0.423 -2.723 1.00 94.38 366 VAL A C 1
ATOM 2871 O O . VAL A 1 366 ? 3.878 -0.175 -2.328 1.00 94.38 366 VAL A O 1
ATOM 2874 N N . GLU A 1 367 ? 5.120 1.692 -2.388 1.00 90.38 367 GLU A N 1
ATOM 2875 C CA . GLU A 1 367 ? 4.194 2.454 -1.544 1.00 90.38 367 GLU A CA 1
ATOM 2876 C C . GLU A 1 367 ? 2.888 2.781 -2.275 1.00 90.38 367 GLU A C 1
ATOM 2878 O O . GLU A 1 367 ? 1.813 2.655 -1.682 1.00 90.38 367 GLU A O 1
ATOM 2883 N N . VAL A 1 368 ? 2.949 3.083 -3.576 1.00 94.00 368 VAL A N 1
ATOM 2884 C CA . VAL A 1 368 ? 1.758 3.213 -4.430 1.00 94.00 368 VAL A CA 1
ATOM 2885 C C . VAL A 1 368 ? 0.965 1.904 -4.450 1.00 94.00 368 VAL A C 1
ATOM 2887 O O . VAL A 1 368 ? -0.242 1.917 -4.223 1.00 94.00 368 VAL A O 1
ATOM 2890 N N . MET A 1 369 ? 1.624 0.758 -4.629 1.00 94.88 369 MET A N 1
ATOM 2891 C CA . MET A 1 369 ? 0.976 -0.555 -4.602 1.00 94.88 369 MET A CA 1
ATOM 2892 C C . MET A 1 369 ? 0.309 -0.844 -3.247 1.00 94.88 369 MET A C 1
ATOM 2894 O O . MET A 1 369 ? -0.812 -1.352 -3.202 1.00 94.88 369 MET A O 1
ATOM 2898 N N . LYS A 1 370 ? 0.958 -0.497 -2.127 1.00 88.56 370 LYS A N 1
ATOM 2899 C CA . LYS A 1 370 ? 0.365 -0.617 -0.782 1.00 88.56 370 LYS A CA 1
ATOM 2900 C C . LYS A 1 370 ? -0.850 0.291 -0.615 1.00 88.56 370 LYS A C 1
ATOM 2902 O O . LYS A 1 370 ? -1.842 -0.140 -0.030 1.00 88.56 370 LYS A O 1
ATOM 2907 N N . ALA A 1 371 ? -0.790 1.529 -1.105 1.00 87.12 371 ALA A N 1
ATOM 2908 C CA . ALA A 1 371 ? -1.927 2.446 -1.083 1.00 87.12 371 ALA A CA 1
ATOM 2909 C C . ALA A 1 371 ? -3.087 1.907 -1.934 1.00 87.12 371 ALA A C 1
ATOM 2911 O O . ALA A 1 371 ? -4.237 1.936 -1.493 1.00 87.12 371 ALA A O 1
ATOM 2912 N N . MET A 1 372 ? -2.782 1.319 -3.094 1.00 90.69 372 MET A N 1
ATOM 2913 C CA . MET A 1 372 ? -3.777 0.676 -3.943 1.00 90.69 372 MET A CA 1
ATOM 2914 C C . MET A 1 372 ? -4.462 -0.501 -3.234 1.00 90.69 372 MET A C 1
ATOM 2916 O O . MET A 1 372 ? -5.690 -0.574 -3.192 1.00 90.69 372 MET A O 1
ATOM 2920 N N . GLU A 1 373 ? -3.700 -1.405 -2.629 1.00 87.62 373 GLU A N 1
ATOM 2921 C CA . GLU A 1 373 ? -4.260 -2.551 -1.902 1.00 87.62 373 GLU A CA 1
ATOM 2922 C C . GLU A 1 373 ? -5.157 -2.120 -0.729 1.00 87.62 373 GLU A C 1
ATOM 2924 O O . GLU A 1 373 ? -6.193 -2.736 -0.477 1.00 87.62 373 GLU A O 1
ATOM 2929 N N . ARG A 1 374 ? -4.789 -1.035 -0.029 1.00 80.31 374 ARG A N 1
ATOM 2930 C CA . ARG A 1 374 ? -5.593 -0.459 1.064 1.00 80.31 374 ARG A CA 1
ATOM 2931 C C . ARG A 1 374 ? -6.881 0.182 0.571 1.00 80.31 374 ARG A C 1
ATOM 2933 O O . ARG A 1 374 ? -7.913 0.011 1.208 1.00 80.31 374 ARG A O 1
ATOM 2940 N N . GLU A 1 375 ? -6.820 0.924 -0.534 1.00 82.25 375 GLU A N 1
ATOM 2941 C CA . GLU A 1 375 ? -8.003 1.527 -1.154 1.00 82.25 375 GLU A CA 1
ATOM 2942 C C . GLU A 1 375 ? -8.986 0.446 -1.615 1.00 82.25 375 GLU A C 1
ATOM 2944 O O . GLU A 1 375 ? -10.192 0.567 -1.401 1.00 82.25 375 GLU A O 1
ATOM 2949 N N . LYS A 1 376 ? -8.474 -0.614 -2.250 1.00 80.50 376 LYS A N 1
ATOM 2950 C CA . LYS A 1 376 ? -9.275 -1.742 -2.718 1.00 80.50 376 LYS A CA 1
ATOM 2951 C C . LYS A 1 376 ? -8.404 -2.985 -2.888 1.00 80.50 376 LYS A C 1
ATOM 2953 O O . LYS A 1 376 ? -7.483 -2.995 -3.705 1.00 80.50 376 LYS A O 1
ATOM 2958 N N . ASN A 1 377 ? -8.750 -4.043 -2.156 1.00 83.31 377 ASN A N 1
ATOM 2959 C CA . ASN A 1 377 ? -8.079 -5.345 -2.190 1.00 83.31 377 ASN A CA 1
ATOM 2960 C C . ASN A 1 377 ? -8.546 -6.164 -3.408 1.00 83.31 377 ASN A C 1
ATOM 2962 O O . ASN A 1 377 ? -9.314 -7.119 -3.281 1.00 83.31 377 ASN A O 1
ATOM 2966 N N . ASP A 1 378 ? -8.166 -5.706 -4.604 1.00 90.69 378 ASP A N 1
ATOM 2967 C CA . ASP A 1 378 ? -8.511 -6.330 -5.884 1.00 90.69 378 ASP A CA 1
ATOM 2968 C C . ASP A 1 378 ? -7.316 -6.537 -6.829 1.00 90.69 378 ASP A C 1
ATOM 2970 O O . ASP A 1 378 ? -7.518 -6.976 -7.962 1.00 90.69 378 ASP A O 1
ATOM 2974 N N . LEU A 1 379 ? -6.078 -6.298 -6.371 1.00 95.19 379 LEU A N 1
ATOM 2975 C CA . LEU A 1 379 ? -4.867 -6.383 -7.200 1.00 95.19 379 LEU A CA 1
ATOM 2976 C C . LEU A 1 379 ? -4.694 -7.744 -7.890 1.00 95.19 379 LEU A C 1
ATOM 2978 O O . LEU A 1 379 ? -4.278 -7.794 -9.048 1.00 95.19 379 LEU A O 1
ATOM 2982 N N . ILE A 1 380 ? -5.071 -8.848 -7.231 1.00 95.19 380 ILE A N 1
ATOM 2983 C CA . ILE A 1 380 ? -5.000 -10.195 -7.827 1.00 95.19 380 ILE A CA 1
ATOM 2984 C C . ILE A 1 380 ? -5.817 -10.303 -9.126 1.00 95.19 380 ILE A C 1
ATOM 2986 O O . ILE A 1 380 ? -5.446 -11.056 -10.025 1.00 95.19 380 ILE A O 1
ATOM 2990 N N . SER A 1 381 ? -6.898 -9.527 -9.254 1.00 95.88 381 SER A N 1
ATOM 2991 C CA . SER A 1 381 ? -7.795 -9.552 -10.417 1.00 95.88 381 SER A CA 1
ATOM 2992 C C . SER A 1 381 ? -7.151 -8.943 -11.663 1.00 95.88 381 SER A C 1
ATOM 2994 O O . SER A 1 381 ? -7.568 -9.248 -12.777 1.00 95.88 381 SER A O 1
ATOM 2996 N N . TYR A 1 382 ? -6.121 -8.111 -11.486 1.00 97.69 382 TYR A N 1
ATOM 2997 C CA . TYR A 1 382 ? -5.378 -7.466 -12.571 1.00 97.69 382 TYR A CA 1
ATOM 2998 C C . TYR A 1 382 ? -4.184 -8.289 -13.063 1.00 97.69 382 TYR A C 1
ATOM 3000 O O . TYR A 1 382 ? -3.545 -7.920 -14.049 1.00 97.69 382 TYR A O 1
ATOM 3008 N N . VAL A 1 383 ? -3.862 -9.404 -12.402 1.00 98.19 383 VAL A N 1
ATOM 3009 C CA . VAL A 1 383 ? -2.756 -10.265 -12.823 1.00 98.19 383 VAL A CA 1
ATOM 3010 C C . VAL A 1 383 ? -2.957 -10.697 -14.276 1.00 98.19 383 VAL A C 1
ATOM 3012 O O . VAL A 1 383 ? -4.007 -11.221 -14.658 1.00 98.19 383 VAL A O 1
ATOM 3015 N N . ASN A 1 384 ? -1.907 -10.513 -15.076 1.00 97.69 384 ASN A N 1
ATOM 3016 C CA . ASN A 1 384 ? -1.862 -10.789 -16.505 1.00 97.69 384 ASN A CA 1
ATOM 3017 C C . ASN A 1 384 ? -2.913 -10.019 -17.323 1.00 97.69 384 ASN A C 1
ATOM 3019 O O . ASN A 1 384 ? -3.353 -10.502 -18.370 1.00 97.69 384 ASN A O 1
ATOM 3023 N N . ILE A 1 385 ? -3.326 -8.832 -16.873 1.00 96.75 385 ILE A N 1
ATOM 3024 C CA . ILE A 1 385 ? -4.199 -7.927 -17.626 1.00 96.75 385 ILE A CA 1
ATOM 3025 C C . ILE A 1 385 ? -3.515 -6.573 -17.750 1.00 96.75 385 ILE A C 1
ATOM 3027 O O . ILE A 1 385 ? -3.327 -5.891 -16.748 1.00 96.75 385 ILE A O 1
ATOM 3031 N N . PHE A 1 386 ? -3.144 -6.187 -18.972 1.00 95.75 386 PHE A N 1
ATOM 3032 C CA . PHE A 1 386 ? -2.521 -4.890 -19.249 1.00 95.75 386 PHE A CA 1
ATOM 3033 C C . PHE A 1 386 ? -3.498 -3.999 -20.023 1.00 95.75 386 PHE A C 1
ATOM 3035 O O . PHE A 1 386 ? -4.022 -4.373 -21.080 1.00 95.75 386 PHE A O 1
ATOM 3042 N N . GLY A 1 387 ? -3.747 -2.812 -19.485 1.00 93.31 387 GLY A N 1
ATOM 3043 C CA . GLY A 1 387 ? -4.519 -1.752 -20.111 1.00 93.31 387 GLY A CA 1
ATOM 3044 C C . GLY A 1 387 ? -3.705 -1.036 -21.185 1.00 93.31 387 GLY A C 1
ATOM 3045 O O . GLY A 1 387 ? -2.528 -0.747 -20.999 1.00 93.31 387 GLY A O 1
ATOM 3046 N N . TYR A 1 388 ? -4.328 -0.711 -22.315 1.00 91.31 388 TYR A N 1
ATOM 3047 C CA . TYR A 1 388 ? -3.705 0.109 -23.357 1.00 91.31 388 TYR A CA 1
ATOM 3048 C C . TYR A 1 388 ? -4.677 1.156 -23.895 1.00 91.31 388 TYR A C 1
ATOM 3050 O O . TYR A 1 388 ? -5.896 0.992 -23.857 1.00 91.31 388 TYR A O 1
ATOM 3058 N N . LEU A 1 389 ? -4.138 2.256 -24.412 1.00 86.88 389 LEU A N 1
ATOM 3059 C CA . LEU A 1 389 ? -4.939 3.292 -25.056 1.00 86.88 389 LEU A CA 1
ATOM 3060 C C . LEU A 1 389 ? -5.325 2.845 -26.469 1.00 86.88 389 LEU A C 1
ATOM 3062 O O . LEU A 1 389 ? -4.464 2.720 -27.334 1.00 86.88 389 LEU A O 1
ATOM 3066 N N . ALA A 1 390 ? -6.624 2.670 -26.730 1.00 83.88 390 ALA A N 1
ATOM 3067 C CA . ALA A 1 390 ? -7.126 2.187 -28.024 1.00 83.88 390 ALA A CA 1
ATOM 3068 C C . ALA A 1 390 ? -6.622 3.008 -29.226 1.00 83.88 390 ALA A C 1
ATOM 3070 O O . ALA A 1 390 ? -6.343 2.445 -30.277 1.00 83.88 390 ALA A O 1
ATOM 3071 N N . LYS A 1 391 ? -6.451 4.326 -29.046 1.00 81.44 391 LYS A N 1
ATOM 3072 C CA . LYS A 1 391 ? -5.924 5.242 -30.070 1.00 81.44 391 LYS A CA 1
ATOM 3073 C C . LYS A 1 391 ? -4.509 4.878 -30.543 1.00 81.44 391 LYS A C 1
ATOM 3075 O O . LYS A 1 391 ? -4.190 5.128 -31.699 1.00 81.44 391 LYS A O 1
ATOM 3080 N N . TYR A 1 392 ? -3.676 4.344 -29.653 1.00 78.94 392 TYR A N 1
ATOM 3081 C CA . TYR A 1 392 ? -2.273 4.020 -29.933 1.00 78.94 392 TYR A CA 1
ATOM 3082 C C . TYR A 1 392 ? -2.059 2.517 -30.167 1.00 78.94 392 TYR A C 1
ATOM 3084 O O . TYR A 1 392 ? -1.063 2.121 -30.760 1.00 78.94 392 TYR A O 1
ATOM 3092 N N . GLY A 1 393 ? -3.029 1.680 -29.785 1.00 75.69 393 GLY A N 1
ATOM 3093 C CA . GLY A 1 393 ? -2.908 0.228 -29.861 1.00 75.69 393 GLY A CA 1
ATOM 3094 C C . GLY A 1 393 ? -2.055 -0.336 -28.722 1.00 75.69 393 GLY A C 1
ATOM 3095 O O . GLY A 1 393 ? -1.846 0.316 -27.700 1.00 75.69 393 GLY A O 1
ATOM 3096 N N . CYS A 1 394 ? -1.616 -1.587 -28.868 1.00 74.19 394 CYS A N 1
ATOM 3097 C CA . CYS A 1 394 ? -0.638 -2.176 -27.955 1.00 74.19 394 CYS A CA 1
ATOM 3098 C C . CYS A 1 394 ? 0.758 -1.948 -28.537 1.00 74.19 394 CYS A C 1
ATOM 3100 O O . CYS A 1 394 ? 1.045 -2.479 -29.611 1.00 74.19 394 CYS A O 1
ATOM 3102 N N . ASP A 1 395 ? 1.607 -1.207 -27.832 1.00 65.75 395 ASP A N 1
ATOM 3103 C CA . ASP A 1 395 ? 2.982 -0.973 -28.267 1.00 65.75 395 ASP A CA 1
ATOM 3104 C C . ASP A 1 395 ? 3.834 -2.250 -28.153 1.00 65.75 395 ASP A C 1
ATOM 3106 O O . ASP A 1 395 ? 3.740 -3.011 -27.185 1.00 65.75 395 ASP A O 1
ATOM 3110 N N . GLY A 1 396 ? 4.688 -2.481 -29.153 1.00 68.25 396 GLY A N 1
ATOM 3111 C CA . GLY A 1 396 ? 5.712 -3.528 -29.134 1.00 68.25 396 GLY A CA 1
ATOM 3112 C C . GLY A 1 396 ? 5.212 -4.976 -29.264 1.00 68.25 396 GLY A C 1
ATOM 3113 O O . GLY A 1 396 ? 4.102 -5.276 -29.711 1.00 68.25 396 GLY A O 1
ATOM 3114 N N . LYS A 1 397 ? 6.097 -5.922 -28.918 1.00 75.19 397 LYS A N 1
ATOM 3115 C CA . LYS A 1 397 ? 5.819 -7.364 -28.980 1.00 75.19 397 LYS A CA 1
ATOM 3116 C C . LYS A 1 397 ? 4.954 -7.775 -27.787 1.00 75.19 397 LYS A C 1
ATOM 3118 O O . LYS A 1 397 ? 5.393 -7.703 -26.644 1.00 75.19 397 LYS A O 1
ATOM 3123 N N . LYS A 1 398 ? 3.743 -8.271 -28.059 1.00 85.75 398 LYS A N 1
ATOM 3124 C CA . LYS A 1 398 ? 2.818 -8.733 -27.014 1.00 85.75 398 LYS A CA 1
ATOM 3125 C C . LYS A 1 398 ? 3.400 -9.890 -26.200 1.00 85.75 398 LYS A C 1
ATOM 3127 O O . LYS A 1 398 ? 3.913 -10.868 -26.750 1.00 85.75 398 LYS A O 1
ATOM 3132 N N . ILE A 1 399 ? 3.232 -9.811 -24.883 1.00 90.25 399 ILE A N 1
ATOM 3133 C CA . ILE A 1 399 ? 3.563 -10.888 -23.952 1.00 90.25 399 ILE A CA 1
ATOM 3134 C C . ILE A 1 399 ? 2.424 -11.907 -23.996 1.00 90.25 399 ILE A C 1
ATOM 3136 O O . ILE A 1 399 ? 1.296 -11.602 -23.625 1.00 90.25 399 ILE A O 1
ATOM 3140 N N . ARG A 1 400 ? 2.711 -13.133 -24.446 1.00 90.25 400 ARG A N 1
ATOM 3141 C CA . ARG A 1 400 ? 1.686 -14.168 -24.683 1.00 90.25 400 ARG A CA 1
ATOM 3142 C C . ARG A 1 400 ? 0.838 -14.496 -23.449 1.00 90.25 400 ARG A C 1
ATOM 3144 O O . ARG A 1 400 ? -0.333 -14.822 -23.599 1.00 90.25 400 ARG A O 1
ATOM 3151 N N . SER A 1 401 ? 1.422 -14.444 -22.252 1.00 92.00 401 SER A N 1
ATOM 3152 C CA . SER A 1 401 ? 0.710 -14.727 -21.001 1.00 92.00 401 SER A CA 1
ATOM 3153 C C . SER A 1 401 ? -0.186 -13.576 -20.534 1.00 92.00 401 SER A C 1
ATOM 3155 O O . SER A 1 401 ? -0.909 -13.755 -19.562 1.00 92.00 401 SER A O 1
ATOM 3157 N N . VAL A 1 402 ? -0.146 -12.413 -21.195 1.00 95.06 402 VAL A N 1
ATOM 3158 C CA . VAL A 1 402 ? -0.879 -11.201 -20.811 1.00 95.06 402 VAL A CA 1
ATOM 3159 C C . VAL A 1 402 ? -2.057 -10.970 -21.753 1.00 95.06 402 VAL A C 1
ATOM 3161 O O . VAL A 1 402 ? -1.926 -10.988 -22.978 1.00 95.06 402 VAL A O 1
ATOM 3164 N N . ARG A 1 403 ? -3.222 -10.688 -21.170 1.00 94.50 403 ARG A N 1
ATOM 3165 C CA . ARG A 1 403 ? -4.404 -10.206 -21.883 1.00 94.50 403 ARG A CA 1
ATOM 3166 C C . ARG A 1 403 ? -4.351 -8.688 -21.962 1.00 94.50 403 ARG A C 1
ATOM 3168 O O . ARG A 1 403 ? -4.301 -8.009 -20.943 1.00 94.50 403 ARG A O 1
ATOM 3175 N N . TYR A 1 404 ? -4.399 -8.157 -23.175 1.00 93.19 404 TYR A N 1
ATOM 3176 C CA . TYR A 1 404 ? -4.401 -6.716 -23.406 1.00 93.19 404 TYR A CA 1
ATOM 3177 C C . TYR A 1 404 ? -5.833 -6.212 -23.552 1.00 93.19 404 TYR A C 1
ATOM 3179 O O . TYR A 1 404 ? -6.621 -6.785 -24.310 1.00 93.19 404 TYR A O 1
ATOM 3187 N N . ARG A 1 405 ? -6.177 -5.131 -22.853 1.00 92.06 405 ARG A N 1
ATOM 3188 C CA . ARG A 1 405 ? -7.537 -4.580 -22.832 1.00 92.06 405 ARG A CA 1
ATOM 3189 C C . ARG A 1 405 ? -7.548 -3.068 -23.082 1.00 92.06 405 ARG A C 1
ATOM 3191 O O . ARG A 1 405 ? -6.742 -2.356 -22.486 1.00 92.06 405 ARG A O 1
ATOM 3198 N N . PRO A 1 406 ? -8.474 -2.552 -23.911 1.00 91.56 406 PRO A N 1
ATOM 3199 C CA . PRO A 1 406 ? -8.663 -1.116 -24.055 1.00 91.56 406 PRO A CA 1
ATOM 3200 C C . PRO A 1 406 ? -9.005 -0.444 -22.719 1.00 91.56 406 PRO A C 1
ATOM 3202 O O . PRO A 1 406 ? -9.943 -0.832 -22.010 1.00 91.56 406 PRO A O 1
ATOM 3205 N N . GLN A 1 407 ? -8.268 0.612 -22.402 1.00 91.50 407 GLN A N 1
ATOM 3206 C CA . GLN A 1 407 ? -8.436 1.412 -21.200 1.00 91.50 407 GLN A CA 1
ATOM 3207 C C . GLN A 1 407 ? -8.379 2.898 -21.561 1.00 91.50 407 GLN A C 1
ATOM 3209 O O . GLN A 1 407 ? -7.484 3.343 -22.286 1.00 91.50 407 GLN A O 1
ATOM 3214 N N . GLY A 1 408 ? -9.373 3.654 -21.092 1.00 87.81 408 GLY A N 1
ATOM 3215 C CA . GLY A 1 408 ? -9.506 5.088 -21.341 1.00 87.81 408 GLY A CA 1
ATOM 3216 C C . GLY A 1 408 ? -8.642 5.934 -20.408 1.00 87.81 408 GLY A C 1
ATOM 3217 O O . GLY A 1 408 ? -7.845 5.411 -19.629 1.00 87.81 408 GLY A O 1
ATOM 3218 N N . PHE A 1 409 ? -8.782 7.252 -20.519 1.00 88.12 409 PHE A N 1
ATOM 3219 C CA . PHE A 1 409 ? -8.151 8.196 -19.593 1.00 88.12 409 PHE A CA 1
ATOM 3220 C C . PHE A 1 409 ? -8.974 8.435 -18.324 1.00 88.12 409 PHE A C 1
ATOM 3222 O O . PHE A 1 409 ? -8.415 8.838 -17.310 1.00 88.12 409 PHE A O 1
ATOM 3229 N N . GLU A 1 410 ? -10.273 8.151 -18.383 1.00 87.88 410 GLU A N 1
ATOM 3230 C CA . GLU A 1 410 ? -11.197 8.322 -17.269 1.00 87.88 410 GLU A CA 1
ATOM 3231 C C . GLU A 1 410 ? -11.522 6.973 -16.612 1.00 87.88 410 GLU A C 1
ATOM 3233 O O . GLU A 1 410 ? -11.685 5.978 -17.336 1.00 87.88 410 GLU A O 1
ATOM 3238 N N . PRO A 1 411 ? -11.658 6.931 -15.272 1.00 85.94 411 PRO A N 1
ATOM 3239 C CA . PRO A 1 411 ? -12.125 5.755 -14.556 1.00 85.94 411 PRO A CA 1
ATOM 3240 C C . PRO A 1 411 ? -13.518 5.330 -15.021 1.00 85.94 411 PRO A C 1
ATOM 3242 O O . PRO A 1 411 ? -14.369 6.147 -15.372 1.00 85.94 411 PRO A O 1
ATOM 3245 N N . GLY A 1 412 ? -13.772 4.027 -14.987 1.00 85.25 412 GLY A N 1
ATOM 3246 C CA . GLY A 1 412 ? -15.055 3.445 -15.360 1.00 85.25 412 GLY A CA 1
ATOM 3247 C C . GLY A 1 412 ? -15.156 2.014 -14.856 1.00 85.25 412 GLY A C 1
ATOM 3248 O O . GLY A 1 412 ? -14.644 1.690 -13.787 1.00 85.25 412 GLY A O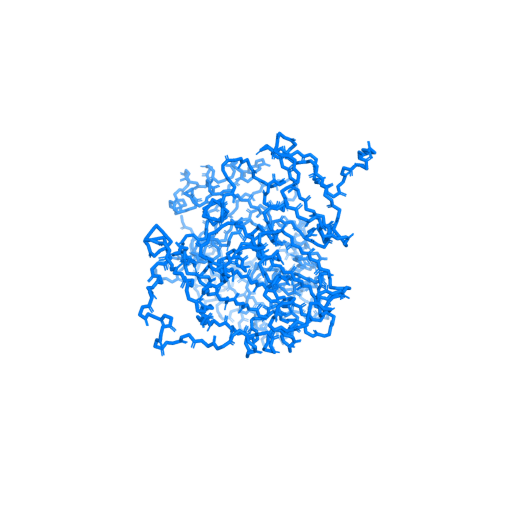 1
ATOM 3249 N N . THR A 1 413 ? -15.790 1.134 -15.630 1.00 88.50 413 THR A N 1
ATOM 3250 C CA . THR A 1 413 ? -15.771 -0.304 -15.336 1.00 88.50 413 THR A CA 1
ATOM 3251 C C . THR A 1 413 ? -14.325 -0.808 -15.308 1.00 88.50 413 THR A C 1
ATOM 3253 O O . THR A 1 413 ? -13.630 -0.635 -16.320 1.00 88.50 413 THR A O 1
ATOM 3256 N N . PRO A 1 414 ? -13.876 -1.448 -14.209 1.00 92.06 414 PRO A N 1
ATOM 3257 C CA . PRO A 1 414 ? -12.528 -1.979 -14.117 1.00 92.06 414 PRO A CA 1
ATOM 3258 C C . PRO A 1 414 ? -12.210 -2.925 -15.269 1.00 92.06 414 PRO A C 1
ATOM 3260 O O . PRO A 1 414 ? -13.042 -3.724 -15.701 1.00 92.06 414 PRO A O 1
ATOM 3263 N N . VAL A 1 415 ? -10.986 -2.855 -15.767 1.00 92.94 415 VAL A N 1
ATOM 3264 C CA . VAL A 1 415 ? -10.530 -3.562 -16.959 1.00 92.94 415 VAL A CA 1
ATOM 3265 C C . VAL A 1 415 ? -10.629 -5.083 -16.823 1.00 92.94 415 VAL A C 1
ATOM 3267 O O . VAL A 1 415 ? -10.891 -5.767 -17.810 1.00 92.94 415 VAL A O 1
ATOM 3270 N N . TYR A 1 416 ? -10.494 -5.612 -15.604 1.00 92.19 416 TYR A N 1
ATOM 3271 C CA . TYR A 1 416 ? -10.652 -7.038 -15.312 1.00 92.19 416 TYR A CA 1
ATOM 3272 C C . TYR A 1 416 ? -12.114 -7.513 -15.323 1.00 92.19 416 TYR A C 1
ATOM 3274 O O . TYR A 1 416 ? -12.356 -8.716 -15.326 1.00 92.19 416 TYR A O 1
ATOM 3282 N N . GLN A 1 417 ? -13.082 -6.590 -15.337 1.00 90.62 417 GLN A N 1
ATOM 3283 C CA . GLN A 1 417 ? -14.515 -6.886 -15.464 1.00 90.62 417 GLN A CA 1
ATOM 3284 C C . GLN A 1 417 ? -15.030 -6.708 -16.896 1.00 90.62 417 GLN A C 1
ATOM 3286 O O . GLN A 1 417 ? -16.170 -7.066 -17.183 1.00 90.62 417 GLN A O 1
ATOM 3291 N N . LYS A 1 418 ? -14.225 -6.137 -17.800 1.00 84.19 418 LYS A N 1
ATOM 3292 C CA . LYS A 1 418 ? -14.620 -5.968 -19.200 1.00 84.19 418 LYS A CA 1
ATOM 3293 C C . LYS A 1 418 ? -14.567 -7.318 -19.910 1.00 84.19 418 LYS A C 1
ATOM 3295 O O . LYS A 1 418 ? -13.551 -8.016 -19.849 1.00 84.19 418 LYS A O 1
ATOM 3300 N N . GLU A 1 419 ? -15.650 -7.655 -20.604 1.00 67.56 419 GLU A N 1
ATOM 3301 C CA . GLU A 1 419 ? -15.720 -8.840 -21.456 1.00 67.56 419 GLU A CA 1
ATOM 3302 C C . GLU A 1 419 ? -14.647 -8.806 -22.554 1.00 67.56 419 GLU A C 1
ATOM 3304 O O . GLU A 1 419 ? -14.096 -7.755 -22.905 1.00 67.56 419 GLU A O 1
ATOM 3309 N N . GLU A 1 420 ? -14.325 -9.981 -23.097 1.00 57.62 420 GLU A N 1
ATOM 3310 C CA . GLU A 1 420 ? -13.445 -10.086 -24.254 1.00 57.62 420 GLU A CA 1
ATOM 3311 C C . GLU A 1 420 ? -14.056 -9.347 -25.441 1.00 57.62 420 GLU A C 1
ATOM 3313 O O . GLU A 1 420 ? -14.985 -9.827 -26.080 1.00 57.62 420 GLU A O 1
ATOM 3318 N N . ALA A 1 421 ? -13.503 -8.175 -25.761 1.00 49.06 421 ALA A N 1
ATOM 3319 C CA . ALA A 1 421 ? -13.632 -7.638 -27.101 1.00 49.06 421 ALA A CA 1
ATOM 3320 C C . ALA A 1 4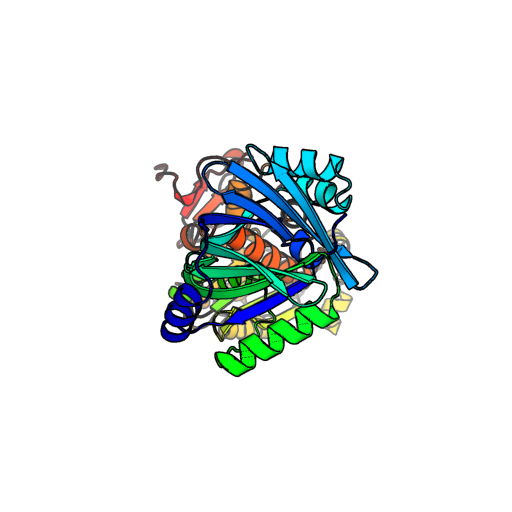21 ? -12.927 -8.634 -28.029 1.00 49.06 421 ALA A C 1
ATOM 3322 O O . ALA A 1 421 ? -11.695 -8.660 -28.090 1.00 49.06 421 ALA A O 1
ATOM 3323 N N . TYR A 1 422 ? -13.709 -9.505 -28.667 1.00 37.09 422 TYR A N 1
ATOM 3324 C CA . TYR A 1 422 ? -13.268 -10.296 -29.805 1.00 37.09 422 TYR A CA 1
ATOM 3325 C C . TYR A 1 422 ? -12.713 -9.305 -30.836 1.00 37.09 422 TYR A C 1
ATOM 3327 O O . TYR A 1 422 ? -13.462 -8.482 -31.363 1.00 37.09 422 TYR A O 1
ATOM 3335 N N . VAL A 1 423 ? -11.394 -9.326 -31.038 1.00 38.53 423 VAL A N 1
ATOM 3336 C CA . VAL A 1 423 ? -10.736 -8.658 -32.169 1.00 38.53 423 VAL A CA 1
ATOM 3337 C C . VAL A 1 423 ? -10.415 -9.718 -33.197 1.00 38.53 423 VAL A C 1
ATOM 3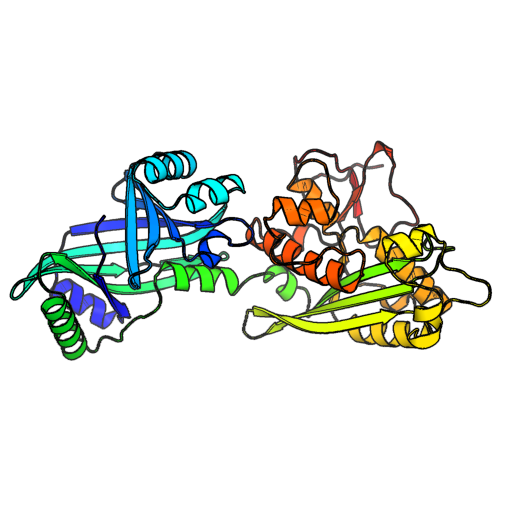339 O O . VAL A 1 423 ? -9.777 -10.720 -32.793 1.00 38.53 423 VAL A O 1
#

Secondary structure (DSSP, 8-state):
-EEP-EEEEE--HHHHHHHHHHS--EEEEEEEEEEE-TT-HHHHTT-EEEEEEETTEEEEEEEEE-TTS-EEEEEEE-SSHHHHHHHHHHTT--HHHHHHHHT--EEEEEEEEEEEEEEEEETTEEEEEEEEEEEEEETTEEEEEEEEEEEEEES-HHHHHHHHHHHHHHHTPEE--S-HHHHHHHHHHTTTTHHHHHH-SEEEEEEEEESSS-TTTS-EEEEEEEEEEEETTEEEEEEEEEEEBPPPTT----HHHHHHH---HHHHHHHPBPHHHHHHHHHHHT-SSEEEEETTHHHHHHHHHHHHHHHS-GGGGTT-EEEEHHHHHHTTSPSP-SHHHHHHHTT-TTT---SS-HHHHHHHHHHHHHHHHHH-S-GGGGTTEEEE-TTT---SS--TT-EEEE--SS--S-GGGS-----